Protein AF-0000000073257141 (afdb_homodimer)

Structure (mmCIF, N/CA/C/O backbone):
data_AF-0000000073257141-model_v1
#
loop_
_entity.id
_entity.type
_entity.pdbx_description
1 polymer 'Chromosome 3, complete genome'
#
loop_
_atom_site.group_PDB
_atom_site.id
_atom_site.type_symbol
_atom_site.label_atom_id
_atom_site.label_alt_id
_atom_site.label_comp_id
_atom_site.label_asym_id
_atom_site.label_entity_id
_atom_site.label_seq_id
_atom_site.pdbx_PDB_ins_code
_atom_site.Cartn_x
_atom_site.Cartn_y
_atom_site.Cartn_z
_atom_site.occupancy
_atom_site.B_iso_or_equiv
_atom_site.auth_seq_id
_atom_site.auth_comp_id
_atom_site.auth_asym_id
_atom_site.auth_atom_id
_atom_site.pdbx_PDB_model_num
ATOM 1 N N . MET A 1 1 ? 16.5 21.375 86.25 1 28.84 1 MET A N 1
ATOM 2 C CA . MET A 1 1 ? 15.672 21.609 85.062 1 28.84 1 MET A CA 1
ATOM 3 C C . MET A 1 1 ? 16.453 21.297 83.812 1 28.84 1 MET A C 1
ATOM 5 O O . MET A 1 1 ? 17.328 22.062 83.375 1 28.84 1 MET A O 1
ATOM 9 N N . PHE A 1 2 ? 16.859 20.016 83.625 1 30.48 2 PHE A N 1
ATOM 10 C CA . PHE A 1 2 ? 17.781 19.172 82.875 1 30.48 2 PHE A CA 1
ATOM 11 C C . PHE A 1 2 ? 17.453 19.188 81.375 1 30.48 2 PHE A C 1
ATOM 13 O O . PHE A 1 2 ? 16.422 18.672 81 1 30.48 2 PHE A O 1
ATOM 20 N N . GLN A 1 3 ? 17.75 20.312 80.75 1 29.2 3 GLN A N 1
ATOM 21 C CA . GLN A 1 3 ? 17.5 20.719 79.375 1 29.2 3 GLN A CA 1
ATOM 22 C C . GLN A 1 3 ? 18.125 19.734 78.375 1 29.2 3 GLN A C 1
ATOM 24 O O . GLN A 1 3 ? 19.344 19.594 78.312 1 29.2 3 GLN A O 1
ATOM 29 N N . TYR A 1 4 ? 17.562 18.516 78.375 1 28.77 4 TYR A N 1
ATOM 30 C CA . TYR A 1 4 ? 18.016 17.328 77.625 1 28.77 4 TYR A CA 1
ATOM 31 C C . TYR A 1 4 ? 18.188 17.609 76.125 1 28.77 4 TYR A C 1
ATOM 33 O O . TYR A 1 4 ? 17.281 18.109 75.5 1 28.77 4 TYR A O 1
ATOM 41 N N . ILE A 1 5 ? 19.375 18.047 75.75 1 30 5 ILE A N 1
ATOM 42 C CA . ILE A 1 5 ? 19.953 18.391 74.438 1 30 5 ILE A CA 1
ATOM 43 C C . ILE A 1 5 ? 19.75 17.25 73.438 1 30 5 ILE A C 1
ATOM 45 O O . ILE A 1 5 ? 20.312 16.172 73.625 1 30 5 ILE A O 1
ATOM 49 N N . ILE A 1 6 ? 18.5 16.812 73.188 1 29.55 6 ILE A N 1
ATOM 50 C CA . ILE A 1 6 ? 18.203 15.648 72.375 1 29.55 6 ILE A CA 1
ATOM 51 C C . ILE A 1 6 ? 18.828 15.812 70.938 1 29.55 6 ILE A C 1
ATOM 53 O O . ILE A 1 6 ? 18.516 16.766 70.25 1 29.55 6 ILE A O 1
ATOM 57 N N . GLY A 1 7 ? 20.109 15.625 70.875 1 27.22 7 GLY A N 1
ATOM 58 C CA . GLY A 1 7 ? 20.938 15.617 69.688 1 27.22 7 GLY A CA 1
ATOM 59 C C . GLY A 1 7 ? 20.328 14.797 68.562 1 27.22 7 GLY A C 1
ATOM 60 O O . GLY A 1 7 ? 20.188 13.586 68.688 1 27.22 7 GLY A O 1
ATOM 61 N N . PHE A 1 8 ? 19.234 15.25 67.938 1 26.91 8 PHE A N 1
ATOM 62 C CA . PHE A 1 8 ? 18.516 14.586 66.875 1 26.91 8 PHE A CA 1
ATOM 63 C C . PHE A 1 8 ? 19.453 14.281 65.688 1 26.91 8 PHE A C 1
ATOM 65 O O . PHE A 1 8 ? 19.984 15.195 65.062 1 26.91 8 PHE A O 1
ATOM 72 N N . VAL A 1 9 ? 20.328 13.312 65.875 1 26.23 9 VAL A N 1
ATOM 73 C CA . VAL A 1 9 ? 21.219 12.789 64.812 1 26.23 9 VAL A CA 1
ATOM 74 C C . VAL A 1 9 ? 20.438 12.445 63.562 1 26.23 9 VAL A C 1
ATOM 76 O O . VAL A 1 9 ? 19.531 11.609 63.594 1 26.23 9 VAL A O 1
ATOM 79 N N . ALA A 1 10 ? 20.125 13.43 62.719 1 24.64 10 ALA A N 1
ATOM 80 C CA . ALA A 1 10 ? 19.516 13.281 61.406 1 24.64 10 ALA A CA 1
ATOM 81 C C . ALA A 1 10 ? 20.266 12.258 60.562 1 24.64 10 ALA A C 1
ATOM 83 O O . ALA A 1 10 ? 21.453 12.445 60.25 1 24.64 10 ALA A O 1
ATOM 84 N N . PHE A 1 11 ? 20.094 10.945 60.844 1 24.55 11 PHE A N 1
ATOM 85 C CA . PHE A 1 11 ? 20.641 9.852 60.062 1 24.55 11 PHE A CA 1
ATOM 86 C C . PHE A 1 11 ? 20.328 10.062 58.562 1 24.55 11 PHE A C 1
ATOM 88 O O . PHE A 1 11 ? 19.156 10.188 58.188 1 24.55 11 PHE A O 1
ATOM 95 N N . LEU A 1 12 ? 21.156 10.82 57.875 1 24.42 12 LEU A N 1
ATOM 96 C CA . LEU A 1 12 ? 21.234 10.969 56.438 1 24.42 12 LEU A CA 1
ATOM 97 C C . LEU A 1 12 ? 21.219 9.609 55.75 1 24.42 12 LEU A C 1
ATOM 99 O O . LEU A 1 12 ? 22.219 8.891 55.781 1 24.42 12 LEU A O 1
ATOM 103 N N . VAL A 1 13 ? 20.219 8.758 55.969 1 24.67 13 VAL A N 1
ATOM 104 C CA . VAL A 1 13 ? 20.203 7.484 55.281 1 24.67 13 VAL A CA 1
ATOM 105 C C . VAL A 1 13 ? 20.297 7.73 53.75 1 24.67 13 VAL A C 1
ATOM 107 O O . VAL A 1 13 ? 19.422 8.391 53.188 1 24.67 13 VAL A O 1
ATOM 110 N N . VAL A 1 14 ? 21.469 7.754 53.156 1 26.08 14 VAL A N 1
ATOM 111 C CA . VAL A 1 14 ? 21.859 7.699 51.75 1 26.08 14 VAL A CA 1
ATOM 112 C C . VAL A 1 14 ? 21.188 6.512 51.062 1 26.08 14 VAL A C 1
ATOM 114 O O . VAL A 1 14 ? 21.531 5.355 51.344 1 26.08 14 VAL A O 1
ATOM 117 N N . PHE A 1 15 ? 19.859 6.406 51.031 1 26.25 15 PHE A N 1
ATOM 118 C CA . PHE A 1 15 ? 19.219 5.332 50.281 1 26.25 15 PHE A CA 1
ATOM 119 C C . PHE A 1 15 ? 19.703 5.32 48.844 1 26.25 15 PHE A C 1
ATOM 121 O O . PHE A 1 15 ? 19.438 6.254 48.094 1 26.25 15 PHE A O 1
ATOM 128 N N . SER A 1 16 ? 20.953 4.906 48.531 1 28.72 16 SER A N 1
ATOM 129 C CA . SER A 1 16 ? 21.453 4.566 47.219 1 28.72 16 SER A CA 1
ATOM 130 C C . SER A 1 16 ? 20.5 3.623 46.5 1 28.72 16 SER A C 1
ATOM 132 O O . SER A 1 16 ? 20.25 2.504 46.938 1 28.72 16 SER A O 1
ATOM 134 N N . ASN A 1 17 ? 19.359 4.105 46 1 26.11 17 ASN A N 1
ATOM 135 C CA . ASN A 1 17 ? 18.297 3.363 45.312 1 26.11 17 ASN A CA 1
ATOM 136 C C . ASN A 1 17 ? 18.859 2.52 44.156 1 26.11 17 ASN A C 1
ATOM 138 O O . ASN A 1 17 ? 19.281 3.059 43.125 1 26.11 17 ASN A O 1
ATOM 142 N N . PRO A 1 18 ? 19.594 1.39 44.312 1 30.11 18 PRO A N 1
ATOM 143 C CA . PRO A 1 18 ? 20 0.414 43.281 1 30.11 18 PRO A CA 1
ATOM 144 C C . PRO A 1 18 ? 18.828 -0.121 42.469 1 30.11 18 PRO A C 1
ATOM 146 O O . PRO A 1 18 ? 19.016 -0.984 41.625 1 30.11 18 PRO A O 1
ATOM 149 N N . ILE A 1 19 ? 17.609 0.017 42.906 1 29.69 19 ILE A N 1
ATOM 150 C CA . ILE A 1 19 ? 16.516 -0.764 42.344 1 29.69 19 ILE A CA 1
ATOM 151 C C . ILE A 1 19 ? 16.25 -0.334 40.906 1 29.69 19 ILE A C 1
ATOM 153 O O . ILE A 1 19 ? 15.375 -0.874 40.25 1 29.69 19 ILE A O 1
ATOM 157 N N . GLY A 1 20 ? 16.828 0.74 40.438 1 29.3 20 GLY A N 1
ATOM 158 C CA . GLY A 1 20 ? 16.469 1.171 39.094 1 29.3 20 GLY A CA 1
ATOM 159 C C . GLY A 1 20 ? 16.75 0.123 38.031 1 29.3 20 GLY A C 1
ATOM 160 O O . GLY A 1 20 ? 16.156 0.151 36.969 1 29.3 20 GLY A O 1
ATOM 161 N N . ASP A 1 21 ? 17.781 -0.643 38.156 1 32.38 21 ASP A N 1
ATOM 162 C CA . ASP A 1 21 ? 18.219 -1.585 37.156 1 32.38 21 ASP A CA 1
ATOM 163 C C . ASP A 1 21 ? 17.234 -2.734 36.969 1 32.38 21 ASP A C 1
ATOM 165 O O . ASP A 1 21 ? 17.344 -3.539 36.062 1 32.38 21 ASP A O 1
ATOM 169 N N . PHE A 1 22 ? 16.625 -3.123 38 1 31.31 22 PHE A N 1
ATOM 170 C CA . PHE A 1 22 ? 15.789 -4.32 37.938 1 31.31 22 PHE A CA 1
ATOM 171 C C . PHE A 1 22 ? 14.656 -4.121 36.938 1 31.31 22 PHE A C 1
ATOM 173 O O . PHE A 1 22 ? 14.312 -5.039 36.188 1 31.31 22 PHE A O 1
ATOM 180 N N . PHE A 1 23 ? 13.844 -3.102 37.156 1 32.66 23 PHE A N 1
ATOM 181 C CA . PHE A 1 23 ? 12.562 -3.012 36.469 1 32.66 23 PHE A CA 1
ATOM 182 C C . PHE A 1 23 ? 12.766 -2.654 35 1 32.66 23 PHE A C 1
ATOM 184 O O . PHE A 1 23 ? 11.828 -2.75 34.188 1 32.66 23 PHE A O 1
ATOM 191 N N . TYR A 1 24 ? 13.68 -1.923 34.688 1 28.72 24 TYR A N 1
ATOM 192 C CA . TYR A 1 24 ? 13.836 -1.637 33.281 1 28.72 24 TYR A CA 1
ATOM 193 C C . TYR A 1 24 ? 14.781 -2.633 32.625 1 28.72 24 TYR A C 1
ATOM 195 O O . TYR A 1 24 ? 15.977 -2.365 32.469 1 28.72 24 TYR A O 1
ATOM 203 N N . PRO A 1 25 ? 14.492 -3.936 32.812 1 30.55 25 PRO A N 1
ATOM 204 C CA . PRO A 1 25 ? 15.445 -4.703 32 1 30.55 25 PRO A CA 1
ATOM 205 C C . PRO A 1 25 ? 15.641 -4.125 30.609 1 30.55 25 PRO A C 1
ATOM 207 O O . PRO A 1 25 ? 14.773 -3.422 30.109 1 30.55 25 PRO A O 1
ATOM 210 N N . ASN A 1 26 ? 16.844 -3.775 30.328 1 31.92 26 ASN A N 1
ATOM 211 C CA . ASN A 1 26 ? 17.312 -3.508 28.969 1 31.92 26 ASN A CA 1
ATOM 212 C C . ASN A 1 26 ? 16.672 -4.449 27.969 1 31.92 26 ASN A C 1
ATOM 214 O O . ASN A 1 26 ? 17.188 -5.539 27.703 1 31.92 26 ASN A O 1
ATOM 218 N N . ARG A 1 27 ? 15.438 -4.668 28.047 1 28.89 27 ARG A N 1
ATOM 219 C CA . ARG A 1 27 ? 14.938 -5.383 26.875 1 28.89 27 ARG A CA 1
ATOM 220 C C . ARG A 1 27 ? 15.422 -4.73 25.578 1 28.89 27 ARG A C 1
ATOM 222 O O . ARG A 1 27 ? 14.734 -3.885 25.016 1 28.89 27 ARG A O 1
ATOM 229 N N . ALA A 1 28 ? 16.5 -4.082 25.672 1 32.78 28 ALA A N 1
ATOM 230 C CA . ALA A 1 28 ? 17.094 -3.902 24.344 1 32.78 28 ALA A CA 1
ATOM 231 C C . ALA A 1 28 ? 16.781 -5.094 23.453 1 32.78 28 ALA A C 1
ATOM 233 O O . ALA A 1 28 ? 17.062 -6.238 23.797 1 32.78 28 ALA A O 1
ATOM 234 N N . ALA A 1 29 ? 15.758 -4.988 22.719 1 35.22 29 ALA A N 1
ATOM 235 C CA . ALA A 1 29 ? 15.492 -5.957 21.656 1 35.22 29 ALA A CA 1
ATOM 236 C C . ALA A 1 29 ? 16.766 -6.688 21.25 1 35.22 29 ALA A C 1
ATOM 238 O O . ALA A 1 29 ? 17.719 -6.07 20.766 1 35.22 29 ALA A O 1
ATOM 239 N N . GLN A 1 30 ? 17.281 -7.535 22.031 1 32.78 30 GLN A N 1
ATOM 240 C CA . GLN A 1 30 ? 18.297 -8.43 21.484 1 32.78 30 GLN A CA 1
ATOM 241 C C . GLN A 1 30 ? 18.188 -8.516 19.969 1 32.78 30 GLN A C 1
ATOM 243 O O . GLN A 1 30 ? 17.172 -8.992 19.438 1 32.78 30 GLN A O 1
ATOM 248 N N . VAL A 1 31 ? 18.547 -7.441 19.312 1 37.41 31 VAL A N 1
ATOM 249 C CA . VAL A 1 31 ? 18.859 -7.746 17.906 1 37.41 31 VAL A CA 1
ATOM 250 C C . VAL A 1 31 ? 19.297 -9.203 17.781 1 37.41 31 VAL A C 1
ATOM 252 O O . VAL A 1 31 ? 20.375 -9.578 18.234 1 37.41 31 VAL A O 1
ATOM 255 N N . LYS A 1 32 ? 18.562 -10.172 18.188 1 41.25 32 LYS A N 1
ATOM 256 C CA . LYS A 1 32 ? 18.984 -11.516 17.812 1 41.25 32 LYS A CA 1
ATOM 257 C C . LYS A 1 32 ? 19.953 -11.477 16.625 1 41.25 32 LYS A C 1
ATOM 259 O O . LYS A 1 32 ? 19.766 -10.688 15.703 1 41.25 32 LYS A O 1
ATOM 264 N N . ASP A 1 33 ? 21.125 -11.703 16.797 1 46.88 33 ASP A N 1
ATOM 265 C CA . ASP A 1 33 ? 22.156 -11.875 15.773 1 46.88 33 ASP A CA 1
ATOM 266 C C . ASP A 1 33 ? 21.531 -12.297 14.438 1 46.88 33 ASP A C 1
ATOM 268 O O . ASP A 1 33 ? 20.875 -13.328 14.359 1 46.88 33 ASP A O 1
ATOM 272 N N . ALA A 1 34 ? 21.188 -11.289 13.727 1 59.75 34 ALA A N 1
ATOM 273 C CA . ALA A 1 34 ? 20.703 -11.672 12.398 1 59.75 34 ALA A CA 1
ATOM 274 C C . ALA A 1 34 ? 21.406 -12.93 11.898 1 59.75 34 ALA A C 1
ATOM 276 O O . ALA A 1 34 ? 22.641 -12.969 11.836 1 59.75 34 ALA A O 1
ATOM 277 N N . SER A 1 35 ? 20.719 -14.047 11.93 1 73.19 35 SER A N 1
ATOM 278 C CA . SER A 1 35 ? 21.266 -15.242 11.312 1 73.19 35 SER A CA 1
ATOM 279 C C . SER A 1 35 ? 21.906 -14.93 9.961 1 73.19 35 SER A C 1
ATOM 281 O O . SER A 1 35 ? 21.453 -14.031 9.25 1 73.19 35 SER A O 1
ATOM 283 N N . PRO A 1 36 ? 23.047 -15.508 9.75 1 78.81 36 PRO A N 1
ATOM 284 C CA . PRO A 1 36 ? 23.688 -15.297 8.445 1 78.81 36 PRO A CA 1
ATOM 285 C C . PRO A 1 36 ? 22.781 -15.656 7.273 1 78.81 36 PRO A C 1
ATOM 287 O O . PRO A 1 36 ? 21.859 -16.469 7.426 1 78.81 36 PRO A O 1
ATOM 290 N N . ARG A 1 37 ? 23.016 -14.953 6.289 1 82.88 37 ARG A N 1
ATOM 291 C CA . ARG A 1 37 ? 22.312 -15.242 5.047 1 82.88 37 ARG A CA 1
ATOM 292 C C . ARG A 1 37 ? 22.531 -16.688 4.621 1 82.88 37 ARG A C 1
ATOM 294 O O . ARG A 1 37 ? 23.672 -17.172 4.598 1 82.88 37 ARG A O 1
ATOM 301 N N . PRO A 1 38 ? 21.516 -17.328 4.344 1 82.62 38 PRO A N 1
ATOM 302 C CA . PRO A 1 38 ? 21.688 -18.688 3.846 1 82.62 38 PRO A CA 1
ATOM 303 C C . PRO A 1 38 ? 22.266 -18.734 2.43 1 82.62 38 PRO A C 1
ATOM 305 O O . PRO A 1 38 ? 22.297 -17.703 1.745 1 82.62 38 PRO A O 1
ATOM 308 N N . LYS A 1 39 ? 22.719 -19.953 2.111 1 83.19 39 LYS A N 1
ATOM 309 C CA . LYS A 1 39 ? 23.141 -20.125 0.726 1 83.19 39 LYS A CA 1
ATOM 310 C C . LYS A 1 39 ? 21.953 -20.047 -0.228 1 83.19 39 LYS A C 1
ATOM 312 O O . LYS A 1 39 ? 21.016 -20.844 -0.112 1 83.19 39 LYS A O 1
ATOM 317 N N . LEU A 1 40 ? 22.016 -19.141 -1.051 1 83.38 40 LEU A N 1
ATOM 318 C CA . LEU A 1 40 ? 20.906 -18.906 -1.97 1 83.38 40 LEU A CA 1
ATOM 319 C C . LEU A 1 40 ? 21.031 -19.812 -3.201 1 83.38 40 LEU A C 1
ATOM 321 O O . LEU A 1 40 ? 22.125 -19.969 -3.742 1 83.38 40 LEU A O 1
ATOM 325 N N . ASN A 1 41 ? 19.922 -20.469 -3.463 1 83.38 41 ASN A N 1
ATOM 326 C CA . ASN A 1 41 ? 19.844 -21.109 -4.773 1 83.38 41 ASN A CA 1
ATOM 327 C C . ASN A 1 41 ? 19.516 -20.094 -5.867 1 83.38 41 ASN A C 1
ATOM 329 O O . ASN A 1 41 ? 18.344 -19.828 -6.133 1 83.38 41 ASN A O 1
ATOM 333 N N . GLU A 1 42 ? 20.422 -19.672 -6.551 1 82 42 GLU A N 1
ATOM 334 C CA . GLU A 1 42 ? 20.281 -18.547 -7.477 1 82 42 GLU A CA 1
ATOM 335 C C . GLU A 1 42 ? 19.453 -18.922 -8.695 1 82 42 GLU A C 1
ATOM 337 O O . GLU A 1 42 ? 18.922 -18.062 -9.383 1 82 42 GLU A O 1
ATOM 342 N N . SER A 1 43 ? 19.375 -20.203 -8.938 1 83.31 43 SER A N 1
ATOM 343 C CA . SER A 1 43 ? 18.609 -20.641 -10.102 1 83.31 43 SER A CA 1
ATOM 344 C C . SER A 1 43 ? 17.109 -20.406 -9.898 1 83.31 43 SER A C 1
ATOM 346 O O . SER A 1 43 ? 16.344 -20.359 -10.867 1 83.31 43 SER A O 1
ATOM 348 N N . LEU A 1 44 ? 16.719 -20.188 -8.719 1 87.94 44 LEU A N 1
ATOM 349 C CA . LEU A 1 44 ? 15.305 -20 -8.414 1 87.94 44 LEU A CA 1
ATOM 350 C C . LEU A 1 44 ? 14.984 -18.531 -8.195 1 87.94 44 LEU A C 1
ATOM 352 O O . LEU A 1 44 ? 13.82 -18.172 -7.969 1 87.94 44 LEU A O 1
ATOM 356 N N . LEU A 1 45 ? 16.062 -17.766 -8.273 1 90.75 45 LEU A N 1
ATOM 357 C CA . LEU A 1 45 ? 15.898 -16.344 -8.023 1 90.75 45 LEU A CA 1
ATOM 358 C C . LEU A 1 45 ? 16.016 -15.547 -9.32 1 90.75 45 LEU A C 1
ATOM 360 O O . LEU A 1 45 ? 16.703 -15.977 -10.25 1 90.75 45 LEU A O 1
ATOM 364 N N . ALA A 1 46 ? 15.344 -14.461 -9.375 1 92.69 46 ALA A N 1
ATOM 365 C CA . ALA A 1 46 ? 15.398 -13.562 -10.523 1 92.69 46 ALA A CA 1
ATOM 366 C C . ALA A 1 46 ? 16.562 -12.578 -10.391 1 92.69 46 ALA A C 1
ATOM 368 O O . ALA A 1 46 ? 16.359 -11.414 -10.016 1 92.69 46 ALA A O 1
ATOM 369 N N . ILE A 1 47 ? 17.719 -12.992 -10.711 1 90.38 47 ILE A N 1
ATOM 370 C CA . ILE A 1 47 ? 18.922 -12.18 -10.594 1 90.38 47 ILE A CA 1
ATOM 371 C C . ILE A 1 47 ? 19.484 -11.898 -11.977 1 90.38 47 ILE A C 1
ATOM 373 O O . ILE A 1 47 ? 19.609 -12.805 -12.805 1 90.38 47 ILE A O 1
ATOM 377 N N . ASP A 1 48 ? 19.797 -10.703 -12.148 1 90.25 48 ASP A N 1
ATOM 378 C CA . ASP A 1 48 ? 20.391 -10.328 -13.43 1 90.25 48 ASP A CA 1
ATOM 379 C C . ASP A 1 48 ? 21.812 -10.867 -13.562 1 90.25 48 ASP A C 1
ATOM 381 O O . ASP A 1 48 ? 22.578 -10.875 -12.586 1 90.25 48 ASP A O 1
ATOM 385 N N . ALA A 1 49 ? 22.047 -11.203 -14.805 1 85.81 49 ALA A N 1
ATOM 386 C CA . ALA A 1 49 ? 23.453 -11.523 -15.086 1 85.81 49 ALA A CA 1
ATOM 387 C C . ALA A 1 49 ? 24.328 -10.289 -14.953 1 85.81 49 ALA A C 1
ATOM 389 O O . ALA A 1 49 ? 23.875 -9.164 -15.141 1 85.81 49 ALA A O 1
ATOM 390 N N . PRO A 1 50 ? 25.531 -10.477 -14.555 1 84.94 50 PRO A N 1
ATOM 391 C CA . PRO A 1 50 ? 26.438 -9.344 -14.352 1 84.94 50 PRO A CA 1
ATOM 392 C C . PRO A 1 50 ? 26.484 -8.406 -15.555 1 84.94 50 PRO A C 1
ATOM 394 O O . PRO A 1 50 ? 26.609 -7.191 -15.398 1 84.94 50 PRO A O 1
ATOM 397 N N . ASN A 1 51 ? 26.328 -8.891 -16.719 1 88.5 51 ASN A N 1
ATOM 398 C CA . ASN A 1 51 ? 26.422 -8.07 -17.922 1 88.5 51 ASN A CA 1
ATOM 399 C C . ASN A 1 51 ? 25.062 -7.766 -18.516 1 88.5 51 ASN A C 1
ATOM 401 O O . ASN A 1 51 ? 24.953 -7.332 -19.656 1 88.5 51 ASN A O 1
ATOM 405 N N . ALA A 1 52 ? 24.109 -7.996 -17.656 1 88.88 52 ALA A N 1
ATOM 406 C CA . ALA A 1 52 ? 22.766 -7.789 -18.203 1 88.88 52 ALA A CA 1
ATOM 407 C C . ALA A 1 52 ? 22.484 -6.305 -18.391 1 88.88 52 ALA A C 1
ATOM 409 O O . ALA A 1 52 ? 22.875 -5.473 -17.562 1 88.88 52 ALA A O 1
ATOM 410 N N . THR A 1 53 ? 21.859 -5.945 -19.516 1 90.69 53 THR A N 1
ATOM 411 C CA . THR A 1 53 ? 21.422 -4.574 -19.75 1 90.69 53 THR A CA 1
ATOM 412 C C . THR A 1 53 ? 20.125 -4.277 -18.984 1 90.69 53 THR A C 1
ATOM 414 O O . THR A 1 53 ? 19.359 -5.191 -18.672 1 90.69 53 THR A O 1
ATOM 417 N N . THR A 1 54 ? 19.953 -3.07 -18.688 1 90.31 54 THR A N 1
ATOM 418 C CA . THR A 1 54 ? 18.703 -2.658 -18.047 1 90.31 54 THR A CA 1
ATOM 419 C C . THR A 1 54 ? 17.562 -2.566 -19.062 1 90.31 54 THR A C 1
ATOM 421 O O . THR A 1 54 ? 17.672 -1.849 -20.047 1 90.31 54 THR A O 1
ATOM 424 N N . PRO A 1 55 ? 16.562 -3.293 -18.766 1 94.69 55 PRO A N 1
ATOM 425 C CA . PRO A 1 55 ? 15.445 -3.211 -19.703 1 94.69 55 PRO A CA 1
ATOM 426 C C . PRO A 1 55 ? 14.742 -1.857 -19.672 1 94.69 55 PRO A C 1
ATOM 428 O O . PRO A 1 55 ? 14.75 -1.181 -18.641 1 94.69 55 PRO A O 1
ATOM 431 N N . GLU A 1 56 ? 14.211 -1.478 -20.812 1 94.44 56 GLU A N 1
ATOM 432 C CA . GLU A 1 56 ? 13.336 -0.308 -20.875 1 94.44 56 GLU A CA 1
ATOM 433 C C . GLU A 1 56 ? 11.914 -0.662 -20.469 1 94.44 56 GLU A C 1
ATOM 435 O O . GLU A 1 56 ? 11.203 -1.364 -21.203 1 94.44 56 GLU A O 1
ATOM 440 N N . CYS A 1 57 ? 11.523 -0.148 -19.359 1 96.19 57 CYS A N 1
ATOM 441 C CA . CYS A 1 57 ? 10.211 -0.497 -18.828 1 96.19 57 CYS A CA 1
ATOM 442 C C . CYS A 1 57 ? 9.227 0.653 -19.016 1 96.19 57 CYS A C 1
ATOM 444 O O . CYS A 1 57 ? 9.586 1.817 -18.828 1 96.19 57 CYS A O 1
ATOM 446 N N . ALA A 1 58 ? 8 0.308 -19.438 1 94.56 58 ALA A N 1
ATOM 447 C CA . ALA A 1 58 ? 6.934 1.298 -19.359 1 94.56 58 ALA A CA 1
ATOM 448 C C . ALA A 1 58 ? 6.727 1.777 -17.922 1 94.56 58 ALA A C 1
ATOM 450 O O . ALA A 1 58 ? 6.996 1.042 -16.969 1 94.56 58 ALA A O 1
ATOM 451 N N . PRO A 1 59 ? 6.219 3.045 -17.781 1 93.88 59 PRO A N 1
ATOM 452 C CA . PRO A 1 59 ? 5.938 3.512 -16.422 1 93.88 59 PRO A CA 1
ATOM 453 C C . PRO A 1 59 ? 4.926 2.635 -15.688 1 93.88 59 PRO A C 1
ATOM 455 O O . PRO A 1 59 ? 3.971 2.148 -16.297 1 93.88 59 PRO A O 1
ATOM 458 N N . ASP A 1 60 ? 5.238 2.447 -14.438 1 94.38 60 ASP A N 1
ATOM 459 C CA . ASP A 1 60 ? 4.273 1.713 -13.625 1 94.38 60 ASP A CA 1
ATOM 460 C C . ASP A 1 60 ? 2.965 2.488 -13.492 1 94.38 60 ASP A C 1
ATOM 462 O O . ASP A 1 60 ? 2.975 3.713 -13.344 1 94.38 60 ASP A O 1
ATOM 466 N N . GLY A 1 61 ? 1.836 1.739 -13.562 1 94.06 61 GLY A N 1
ATOM 467 C CA . GLY A 1 61 ? 0.561 2.438 -13.523 1 94.06 61 GLY A CA 1
ATOM 468 C C . GLY A 1 61 ? -0.461 1.764 -12.625 1 94.06 61 GLY A C 1
ATOM 469 O O . GLY A 1 61 ? -1.668 1.943 -12.805 1 94.06 61 GLY A O 1
ATOM 470 N N . TYR A 1 62 ? -0.043 1.006 -11.641 1 97.38 62 TYR A N 1
ATOM 471 C CA . TYR A 1 62 ? -1.008 0.321 -10.781 1 97.38 62 TYR A CA 1
ATOM 472 C C . TYR A 1 62 ? -1.542 1.257 -9.703 1 97.38 62 TYR A C 1
ATOM 474 O O . TYR A 1 62 ? -0.857 2.195 -9.297 1 97.38 62 TYR A O 1
ATOM 482 N N . LEU A 1 63 ? -2.785 1.003 -9.32 1 97.94 63 LEU A N 1
ATOM 483 C CA . LEU A 1 63 ? -3.4 1.665 -8.172 1 97.94 63 LEU A CA 1
ATOM 484 C C . LEU A 1 63 ? -3.539 0.702 -6.996 1 97.94 63 LEU A C 1
ATOM 486 O O . LEU A 1 63 ? -4.078 -0.396 -7.152 1 97.94 63 LEU A O 1
ATOM 490 N N . ALA A 1 64 ? -3.053 1.163 -5.867 1 98.56 64 ALA A N 1
ATOM 491 C CA . ALA A 1 64 ? -3.033 0.279 -4.703 1 98.56 64 ALA A CA 1
ATOM 492 C C . ALA A 1 64 ? -4.176 0.606 -3.748 1 98.56 64 ALA A C 1
ATOM 494 O O . ALA A 1 64 ? -4.492 1.778 -3.523 1 98.56 64 ALA A O 1
ATOM 495 N N . ARG A 1 65 ? -4.766 -0.416 -3.217 1 98.19 65 ARG A N 1
ATOM 496 C CA . ARG A 1 65 ? -5.766 -0.297 -2.16 1 98.19 65 ARG A CA 1
ATOM 497 C C . ARG A 1 65 ? -5.484 -1.282 -1.029 1 98.19 65 ARG A C 1
ATOM 499 O O . ARG A 1 65 ? -5.281 -2.473 -1.272 1 98.19 65 ARG A O 1
ATOM 506 N N . ILE A 1 66 ? -5.527 -0.789 0.172 1 98.19 66 ILE A N 1
ATOM 507 C CA . ILE A 1 66 ? -5.227 -1.633 1.323 1 98.19 66 ILE A CA 1
ATOM 508 C C . ILE A 1 66 ? -6.449 -2.473 1.683 1 98.19 66 ILE A C 1
ATOM 510 O O . ILE A 1 66 ? -7.52 -1.93 1.977 1 98.19 66 ILE A O 1
ATOM 514 N N . VAL A 1 67 ? -6.301 -3.758 1.658 1 97.75 67 VAL A N 1
ATOM 515 C CA . VAL A 1 67 ? -7.375 -4.684 2.004 1 97.75 67 VAL A CA 1
ATOM 516 C C . VAL A 1 67 ? -7.332 -4.988 3.5 1 97.75 67 VAL A C 1
ATOM 518 O O . VAL A 1 67 ? -8.367 -4.992 4.168 1 97.75 67 VAL A O 1
ATOM 521 N N . SER A 1 68 ? -6.129 -5.238 3.936 1 96.31 68 SER A N 1
ATOM 522 C CA . SER A 1 68 ? -5.855 -5.598 5.324 1 96.31 68 SER A CA 1
ATOM 523 C C . SER A 1 68 ? -4.516 -5.027 5.785 1 96.31 68 SER A C 1
ATOM 525 O O . SER A 1 68 ? -3.592 -4.875 4.988 1 96.31 68 SER A O 1
ATOM 527 N N . ARG A 1 69 ? -4.414 -4.754 7.074 1 95.19 69 ARG A N 1
ATOM 528 C CA . ARG A 1 69 ? -3.172 -4.215 7.613 1 95.19 69 ARG A CA 1
ATOM 529 C C . ARG A 1 69 ? -2.355 -5.305 8.305 1 95.19 69 ARG A C 1
ATOM 531 O O . ARG A 1 69 ? -1.124 -5.266 8.297 1 95.19 69 ARG A O 1
ATOM 538 N N . GLU A 1 70 ? -3.092 -6.219 8.891 1 92.5 70 GLU A N 1
ATOM 539 C CA . GLU A 1 70 ? -2.451 -7.352 9.547 1 92.5 70 GLU A CA 1
ATOM 540 C C . GLU A 1 70 ? -3.184 -8.656 9.242 1 92.5 70 GLU A C 1
ATOM 542 O O . GLU A 1 70 ? -4.145 -9.016 9.93 1 92.5 70 GLU A O 1
ATOM 547 N N . PRO A 1 71 ? -2.564 -9.438 8.367 1 96.56 71 PRO A N 1
ATOM 548 C CA . PRO A 1 71 ? -1.413 -9.164 7.504 1 96.56 71 PRO A CA 1
ATOM 549 C C . PRO A 1 71 ? -1.682 -8.039 6.504 1 96.56 71 PRO A C 1
ATOM 551 O O . PRO A 1 71 ? -2.838 -7.766 6.172 1 96.56 71 PRO A O 1
ATOM 554 N N . LEU A 1 72 ? -0.566 -7.449 6.086 1 98.06 72 LEU A N 1
ATOM 555 C CA . LEU A 1 72 ? -0.708 -6.496 4.992 1 98.06 72 LEU A CA 1
ATOM 556 C C . LEU A 1 72 ? -1.15 -7.195 3.711 1 98.06 72 LEU A C 1
ATOM 558 O O . LEU A 1 72 ? -0.474 -8.109 3.234 1 98.06 72 LEU A O 1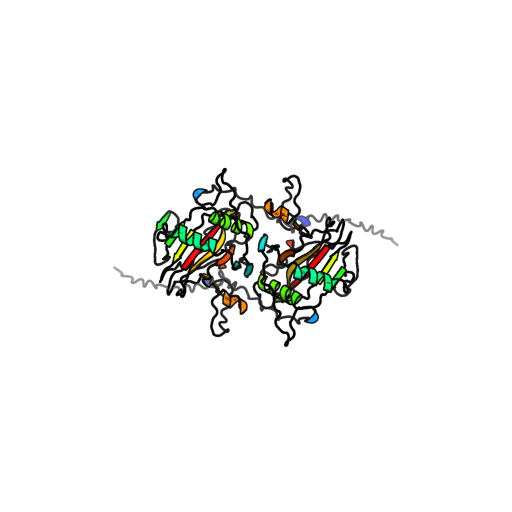
ATOM 562 N N . ILE A 1 73 ? -2.279 -6.902 3.24 1 98.62 73 ILE A N 1
ATOM 563 C CA . ILE A 1 73 ? -2.818 -7.324 1.953 1 98.62 73 ILE A CA 1
ATOM 564 C C . ILE A 1 73 ? -3.205 -6.102 1.128 1 98.62 73 ILE A C 1
ATOM 566 O O . ILE A 1 73 ? -3.943 -5.23 1.602 1 98.62 73 ILE A O 1
ATOM 570 N N . VAL A 1 74 ? -2.668 -6.047 -0.073 1 98.88 74 VAL A N 1
ATOM 571 C CA . VAL A 1 74 ? -2.896 -4.895 -0.937 1 98.88 74 VAL A CA 1
ATOM 572 C C . VAL A 1 74 ? -3.445 -5.359 -2.283 1 98.88 74 VAL A C 1
ATOM 574 O O . VAL A 1 74 ? -2.881 -6.254 -2.916 1 98.88 74 VAL A O 1
ATOM 577 N N . TYR A 1 75 ? -4.566 -4.781 -2.678 1 98.88 75 TYR A N 1
ATOM 578 C CA . TYR A 1 75 ? -5.102 -5 -4.016 1 98.88 75 TYR A CA 1
ATOM 579 C C . TYR A 1 75 ? -4.512 -4.008 -5.008 1 98.88 75 TYR A C 1
ATOM 581 O O . TYR A 1 75 ? -4.453 -2.805 -4.734 1 98.88 75 TYR A O 1
ATOM 589 N N . LEU A 1 76 ? -4.066 -4.469 -6.137 1 98.88 76 LEU A N 1
ATOM 590 C CA . LEU A 1 76 ? -3.402 -3.652 -7.145 1 98.88 76 LEU A CA 1
ATOM 591 C C . LEU A 1 76 ? -4.184 -3.664 -8.453 1 98.88 76 LEU A C 1
ATOM 593 O O . LEU A 1 76 ? -4.16 -4.656 -9.188 1 98.88 76 LEU A O 1
ATOM 597 N N . GLU A 1 77 ? -4.781 -2.533 -8.766 1 98.44 77 GLU A N 1
ATOM 598 C CA . GLU A 1 77 ? -5.461 -2.389 -10.047 1 98.44 77 GLU A CA 1
ATOM 599 C C . GLU A 1 77 ? -4.48 -2.014 -11.156 1 98.44 77 GLU A C 1
ATOM 601 O O . GLU A 1 77 ? -3.732 -1.044 -11.031 1 98.44 77 GLU A O 1
ATOM 606 N N . GLY A 1 78 ? -4.496 -2.842 -12.164 1 98 78 GLY A N 1
ATOM 607 C CA . GLY A 1 78 ? -3.67 -2.508 -13.32 1 98 78 GLY A CA 1
ATOM 608 C C . GLY A 1 78 ? -2.195 -2.785 -13.094 1 98 78 GLY A C 1
ATOM 609 O O . GLY A 1 78 ? -1.339 -2.055 -13.594 1 98 78 GLY A O 1
ATOM 610 N N . PHE A 1 79 ? -1.909 -3.768 -12.383 1 98.81 79 PHE A N 1
ATOM 611 C CA . PHE A 1 79 ? -0.522 -4.133 -12.117 1 98.81 79 PHE A CA 1
ATOM 612 C C . PHE A 1 79 ? 0.175 -4.582 -13.391 1 98.81 79 PHE A C 1
ATOM 614 O O . PHE A 1 79 ? 1.355 -4.293 -13.602 1 98.81 79 PHE A O 1
ATOM 621 N N . LEU A 1 80 ? -0.485 -5.355 -14.195 1 98.88 80 LEU A N 1
ATOM 622 C CA . LEU A 1 80 ? -0.009 -5.742 -15.523 1 98.88 80 LEU A CA 1
ATOM 623 C C . LEU A 1 80 ? -0.741 -4.965 -16.609 1 98.88 80 LEU A C 1
ATOM 625 O O . LEU A 1 80 ? -1.973 -4.902 -16.609 1 98.88 80 LEU A O 1
ATOM 629 N N . ASN A 1 81 ? 0.034 -4.418 -17.5 1 98.19 81 ASN A N 1
ATOM 630 C CA . ASN A 1 81 ? -0.637 -3.797 -18.641 1 98.19 81 ASN A CA 1
ATOM 631 C C . ASN A 1 81 ? -0.969 -4.82 -19.719 1 98.19 81 ASN A C 1
ATOM 633 O O . ASN A 1 81 ? -0.604 -5.992 -19.609 1 98.19 81 ASN A O 1
ATOM 637 N N . GLN A 1 82 ? -1.632 -4.395 -20.75 1 97.94 82 GLN A N 1
ATOM 638 C CA . GLN A 1 82 ? -2.123 -5.301 -21.781 1 97.94 82 GLN A CA 1
ATOM 639 C C . GLN A 1 82 ? -0.967 -5.965 -22.516 1 97.94 82 GLN A C 1
ATOM 641 O O . GLN A 1 82 ? -1.006 -7.168 -22.781 1 97.94 82 GLN A O 1
ATOM 646 N N . GLU A 1 83 ? 0.05 -5.219 -22.812 1 98.19 83 GLU A N 1
ATOM 647 C CA . GLU A 1 83 ? 1.191 -5.758 -23.547 1 98.19 83 GLU A CA 1
ATOM 648 C C . GLU A 1 83 ? 1.923 -6.816 -22.734 1 98.19 83 GLU A C 1
ATOM 650 O O . GLU A 1 83 ? 2.336 -7.848 -23.281 1 98.19 83 GLU A O 1
ATOM 655 N N . GLU A 1 84 ? 2.086 -6.543 -21.5 1 98.69 84 GLU A N 1
ATOM 656 C CA . GLU A 1 84 ? 2.725 -7.512 -20.609 1 98.69 84 GLU A CA 1
ATOM 657 C C . GLU A 1 84 ? 1.917 -8.805 -20.531 1 98.69 84 GLU A C 1
ATOM 659 O O . GLU A 1 84 ? 2.48 -9.898 -20.578 1 98.69 84 GLU A O 1
ATOM 664 N N . ARG A 1 85 ? 0.614 -8.703 -20.422 1 98.75 85 ARG A N 1
ATOM 665 C CA . ARG A 1 85 ? -0.245 -9.883 -20.328 1 98.75 85 ARG A CA 1
ATOM 666 C C . ARG A 1 85 ? -0.154 -10.734 -21.594 1 98.75 85 ARG A C 1
ATOM 668 O O . ARG A 1 85 ? -0.008 -11.953 -21.516 1 98.75 85 ARG A O 1
ATOM 675 N N . GLU A 1 86 ? -0.239 -10.102 -22.703 1 98.62 86 GLU A N 1
ATOM 676 C CA . GLU A 1 86 ? -0.135 -10.82 -23.969 1 98.62 86 GLU A CA 1
ATOM 677 C C . GLU A 1 86 ? 1.211 -11.531 -24.094 1 98.62 86 GLU A C 1
ATOM 679 O O . GLU A 1 86 ? 1.273 -12.688 -24.516 1 98.62 86 GLU A O 1
ATOM 684 N N . HIS A 1 87 ? 2.223 -10.859 -23.703 1 98.81 87 HIS A N 1
ATOM 685 C CA . HIS A 1 87 ? 3.561 -11.438 -23.766 1 98.81 87 HIS A CA 1
ATOM 686 C C . HIS A 1 87 ? 3.67 -12.656 -22.844 1 98.81 87 HIS A C 1
ATOM 688 O O . HIS A 1 87 ? 4.188 -13.703 -23.266 1 98.81 87 HIS A O 1
ATOM 694 N N . LEU A 1 88 ? 3.17 -12.516 -21.625 1 98.88 88 LEU A N 1
ATOM 695 C CA . LEU A 1 88 ? 3.227 -13.617 -20.656 1 98.88 88 LEU A CA 1
ATOM 696 C C . LEU A 1 88 ? 2.486 -14.836 -21.188 1 98.88 88 LEU A C 1
ATOM 698 O O . LEU A 1 88 ? 2.965 -15.969 -21.047 1 98.88 88 LEU A O 1
ATOM 702 N N . LEU A 1 89 ? 1.33 -14.625 -21.781 1 98.75 89 LEU A N 1
ATOM 703 C CA . LEU A 1 89 ? 0.562 -15.742 -22.328 1 98.75 89 LEU A CA 1
ATOM 704 C C . LEU A 1 89 ? 1.324 -16.422 -23.469 1 98.75 89 LEU A C 1
ATOM 706 O O . LEU A 1 89 ? 1.391 -17.641 -23.516 1 98.75 89 LEU A O 1
ATOM 710 N N . ASP A 1 90 ? 1.947 -15.633 -24.266 1 98.62 90 ASP A N 1
ATOM 711 C CA . ASP A 1 90 ? 2.652 -16.141 -25.438 1 98.62 90 ASP A CA 1
ATOM 712 C C . ASP A 1 90 ? 3.848 -17 -25.031 1 98.62 90 ASP A C 1
ATOM 714 O O . ASP A 1 90 ? 4.031 -18.109 -25.547 1 98.62 90 ASP A O 1
ATOM 718 N N . ILE A 1 91 ? 4.633 -16.547 -24.109 1 98.56 91 ILE A N 1
ATOM 719 C CA . ILE A 1 91 ? 5.879 -17.219 -23.781 1 98.56 91 ILE A CA 1
ATOM 720 C C . ILE A 1 91 ? 5.594 -18.438 -22.891 1 98.56 91 ILE A C 1
ATOM 722 O O . ILE A 1 91 ? 6.434 -19.328 -22.75 1 98.56 91 ILE A O 1
ATOM 726 N N . SER A 1 92 ? 4.461 -18.422 -22.266 1 98.5 92 SER A N 1
ATOM 727 C CA . SER A 1 92 ? 4.117 -19.516 -21.344 1 98.5 92 SER A CA 1
ATOM 728 C C . SER A 1 92 ? 3.553 -20.719 -22.109 1 98.5 92 SER A C 1
ATOM 730 O O . SER A 1 92 ? 3.783 -21.859 -21.719 1 98.5 92 SER A O 1
ATOM 732 N N . GLU A 1 93 ? 2.84 -20.531 -23.172 1 97.62 93 GLU A N 1
ATOM 733 C CA . GLU A 1 93 ? 2.014 -21.531 -23.844 1 97.62 93 GLU A CA 1
ATOM 734 C C . GLU A 1 93 ? 2.828 -22.766 -24.203 1 97.62 93 GLU A C 1
ATOM 736 O O . GLU A 1 93 ? 2.422 -23.891 -23.906 1 97.62 93 GLU A O 1
ATOM 741 N N . PRO A 1 94 ? 3.971 -22.594 -24.734 1 98 94 PRO A N 1
ATOM 742 C CA . PRO A 1 94 ? 4.684 -23.797 -25.203 1 98 94 PRO A CA 1
ATOM 743 C C . PRO A 1 94 ? 5.371 -24.547 -24.062 1 98 94 PRO A C 1
ATOM 745 O O . PRO A 1 94 ? 5.867 -25.656 -24.266 1 98 94 PRO A O 1
ATOM 748 N N . ILE A 1 95 ? 5.418 -23.969 -22.859 1 98 95 ILE A N 1
ATOM 749 C CA . ILE A 1 95 ? 6.266 -24.594 -21.844 1 98 95 ILE A CA 1
ATOM 750 C C . ILE A 1 95 ? 5.43 -24.969 -20.625 1 98 95 ILE A C 1
ATOM 752 O O . ILE A 1 95 ? 5.973 -25.328 -19.578 1 98 95 ILE A O 1
ATOM 756 N N . PHE A 1 96 ? 4.133 -24.906 -20.703 1 97.38 96 PHE A N 1
ATOM 757 C CA . PHE A 1 96 ? 3.273 -25.359 -19.609 1 97.38 96 PHE A CA 1
ATOM 758 C C . PHE A 1 96 ? 3.457 -26.844 -19.375 1 97.38 96 PHE A C 1
ATOM 760 O O . PHE A 1 96 ? 3.488 -27.641 -20.312 1 97.38 96 PHE A O 1
ATOM 767 N N . VAL A 1 97 ? 3.59 -27.219 -18.109 1 96.06 97 VAL A N 1
ATOM 768 C CA . VAL A 1 97 ? 3.623 -28.609 -17.688 1 96.06 97 VAL A CA 1
ATOM 769 C C . VAL A 1 97 ? 2.686 -28.812 -16.5 1 96.06 97 VAL A C 1
ATOM 771 O O . VAL A 1 97 ? 2.4 -27.859 -15.758 1 96.06 97 VAL A O 1
ATOM 774 N N . PRO A 1 98 ? 2.189 -29.969 -16.344 1 94.06 98 PRO A N 1
ATOM 775 C CA . PRO A 1 98 ? 1.314 -30.188 -15.188 1 94.06 98 PRO A CA 1
ATOM 776 C C . PRO A 1 98 ? 1.982 -29.812 -13.867 1 94.06 98 PRO A C 1
ATOM 778 O O . PRO A 1 98 ? 3.164 -30.094 -13.664 1 94.06 98 PRO A O 1
ATOM 781 N N . SER A 1 99 ? 1.21 -29.172 -13 1 91.31 99 SER A N 1
ATOM 782 C CA . SER A 1 99 ? 1.742 -28.75 -11.711 1 91.31 99 SER A CA 1
ATOM 783 C C . SER A 1 99 ? 1.984 -29.938 -10.789 1 91.31 99 SER A C 1
ATOM 785 O O . SER A 1 99 ? 1.257 -30.922 -10.844 1 91.31 99 SER A O 1
ATOM 787 N N . THR A 1 100 ? 2.982 -29.734 -9.906 1 84.81 100 THR A N 1
ATOM 788 C CA . THR A 1 100 ? 3.314 -30.734 -8.906 1 84.81 100 THR A CA 1
ATOM 789 C C . THR A 1 100 ? 3.219 -30.156 -7.5 1 84.81 100 THR A C 1
ATOM 791 O O . THR A 1 100 ? 3.051 -28.953 -7.336 1 84.81 100 THR A O 1
ATOM 794 N N . ILE A 1 101 ? 3.164 -30.969 -6.512 1 82 101 ILE A N 1
ATOM 795 C CA . ILE A 1 101 ? 3.188 -30.562 -5.109 1 82 101 ILE A CA 1
ATOM 796 C C . ILE A 1 101 ? 4.391 -31.188 -4.41 1 82 101 ILE A C 1
ATOM 798 O O . ILE A 1 101 ? 4.836 -32.281 -4.777 1 82 101 ILE A O 1
ATOM 802 N N . THR A 1 102 ? 5.055 -30.328 -3.6 1 68.69 102 THR A N 1
ATOM 803 C CA . THR A 1 102 ? 6.164 -30.875 -2.816 1 68.69 102 THR A CA 1
ATOM 804 C C . THR A 1 102 ? 5.684 -31.312 -1.438 1 68.69 102 THR A C 1
ATOM 806 O O . THR A 1 102 ? 5.078 -30.531 -0.703 1 68.69 102 THR A O 1
ATOM 809 N N . SER A 1 103 ? 5.602 -32.594 -1.207 1 54.94 103 SER A N 1
ATOM 810 C CA . SER A 1 103 ? 5.219 -33.156 0.079 1 54.94 103 SER A CA 1
ATOM 811 C C . SER A 1 103 ? 6.438 -33.438 0.948 1 54.94 103 SER A C 1
ATOM 813 O O . SER A 1 103 ? 7.434 -34 0.471 1 54.94 103 SER A O 1
ATOM 815 N N . ASN A 1 104 ? 6.281 -33.219 2.34 1 50.16 104 ASN A N 1
ATOM 816 C CA . ASN A 1 104 ? 7.188 -33.562 3.428 1 50.16 104 ASN A CA 1
ATOM 817 C C . ASN A 1 104 ? 8.633 -33.656 2.951 1 50.16 104 ASN A C 1
ATOM 819 O O . ASN A 1 104 ? 9.281 -34.688 3.107 1 50.16 104 ASN A O 1
ATOM 823 N N . GLY A 1 105 ? 9.227 -32.688 2.275 1 48.19 105 GLY A N 1
ATOM 824 C CA . GLY A 1 105 ? 10.664 -32.594 2.096 1 48.19 105 GLY A CA 1
ATOM 825 C C . GLY A 1 105 ? 11.125 -33 0.71 1 48.19 105 GLY A C 1
ATOM 826 O O . GLY A 1 105 ? 12.109 -32.469 0.191 1 48.19 105 GLY A O 1
ATOM 827 N N . GLU A 1 106 ? 11.031 -34.344 0.237 1 54.03 106 GLU A N 1
ATOM 828 C CA . GLU A 1 106 ? 11.977 -34.812 -0.767 1 54.03 106 GLU A CA 1
ATOM 829 C C . GLU A 1 106 ? 11.281 -35.062 -2.107 1 54.03 106 GLU A C 1
ATOM 831 O O . GLU A 1 106 ? 11.875 -34.812 -3.164 1 54.03 106 GLU A O 1
ATOM 836 N N . ALA A 1 107 ? 9.945 -35.5 -2.154 1 62.84 107 ALA A N 1
ATOM 837 C CA . ALA A 1 107 ? 9.516 -36 -3.459 1 62.84 107 ALA A CA 1
ATOM 838 C C . ALA A 1 107 ? 8.43 -35.125 -4.059 1 62.84 107 ALA A C 1
ATOM 840 O O . ALA A 1 107 ? 7.445 -34.812 -3.391 1 62.84 107 ALA A O 1
ATOM 841 N N . THR A 1 108 ? 8.711 -34.469 -5.195 1 74.31 108 THR A N 1
ATOM 842 C CA . THR A 1 108 ? 7.734 -33.75 -6 1 74.31 108 THR A CA 1
ATOM 843 C C . THR A 1 108 ? 6.895 -34.688 -6.828 1 74.31 108 THR A C 1
ATOM 845 O O . THR A 1 108 ? 7.434 -35.594 -7.48 1 74.31 108 THR A O 1
ATOM 848 N N . HIS A 1 109 ? 5.523 -34.719 -6.52 1 80.44 109 HIS A N 1
ATOM 849 C CA . HIS A 1 109 ? 4.648 -35.562 -7.305 1 80.44 109 HIS A CA 1
ATOM 850 C C . HIS A 1 109 ? 3.371 -34.844 -7.707 1 80.44 109 HIS A C 1
ATOM 852 O O . HIS A 1 109 ? 3.023 -33.812 -7.117 1 80.44 109 HIS A O 1
ATOM 858 N N . ARG A 1 110 ? 2.822 -35.438 -8.695 1 83.69 110 ARG A N 1
ATOM 859 C CA . ARG A 1 110 ? 1.55 -34.875 -9.164 1 83.69 110 ARG A CA 1
ATOM 860 C C . ARG A 1 110 ? 0.385 -35.469 -8.367 1 83.69 110 ARG A C 1
ATOM 862 O O . ARG A 1 110 ? 0.306 -36.688 -8.172 1 83.69 110 ARG A O 1
ATOM 869 N N . ASP A 1 111 ? -0.467 -34.656 -7.828 1 85.62 111 ASP A N 1
ATOM 870 C CA . ASP A 1 111 ? -1.716 -35 -7.164 1 85.62 111 ASP A CA 1
ATOM 871 C C . ASP A 1 111 ? -2.848 -34.062 -7.578 1 85.62 111 ASP A C 1
ATOM 873 O O . ASP A 1 111 ? -3.021 -33 -6.988 1 85.62 111 ASP A O 1
ATOM 877 N N . ALA A 1 112 ? -3.633 -34.531 -8.445 1 87.5 112 ALA A N 1
ATOM 878 C CA . ALA A 1 112 ? -4.652 -33.688 -9.062 1 87.5 112 ALA A CA 1
ATOM 879 C C . ALA A 1 112 ? -5.781 -33.375 -8.086 1 87.5 112 ALA A C 1
ATOM 881 O O . ALA A 1 112 ? -6.582 -32.469 -8.312 1 87.5 112 ALA A O 1
ATOM 882 N N . SER A 1 113 ? -5.855 -34.125 -7.043 1 88.94 113 SER A N 1
ATOM 883 C CA . SER A 1 113 ? -6.887 -33.844 -6.051 1 88.94 113 SER A CA 1
ATOM 884 C C . SER A 1 113 ? -6.52 -32.625 -5.207 1 88.94 113 SER A C 1
ATOM 886 O O . SER A 1 113 ? -7.395 -31.969 -4.648 1 88.94 113 SER A O 1
ATOM 888 N N . VAL A 1 114 ? -5.309 -32.344 -5.16 1 89.75 114 VAL A N 1
ATOM 889 C CA . VAL A 1 114 ? -4.824 -31.203 -4.391 1 89.75 114 VAL A CA 1
ATOM 890 C C . VAL A 1 114 ? -4.652 -30 -5.309 1 89.75 114 VAL A C 1
ATOM 892 O O . VAL A 1 114 ? -5.059 -28.875 -4.965 1 89.75 114 VAL A O 1
ATOM 895 N N . ARG A 1 115 ? -4.039 -30.344 -6.391 1 92.19 115 ARG A N 1
ATOM 896 C CA . ARG A 1 115 ? -3.746 -29.281 -7.352 1 92.19 115 ARG A CA 1
ATOM 897 C C . ARG A 1 115 ? -3.873 -29.781 -8.781 1 92.19 115 ARG A C 1
ATOM 899 O O . ARG A 1 115 ? -3.244 -30.781 -9.156 1 92.19 115 ARG A O 1
ATOM 906 N N . ASP A 1 116 ? -4.758 -29.156 -9.531 1 95.06 116 ASP A N 1
ATOM 907 C CA . ASP A 1 116 ? -4.941 -29.453 -10.945 1 95.06 116 ASP A CA 1
ATOM 908 C C . ASP A 1 116 ? -4.781 -28.188 -11.789 1 95.06 116 ASP A C 1
ATOM 910 O O . ASP A 1 116 ? -5.715 -27.391 -11.922 1 95.06 116 ASP A O 1
ATOM 914 N N . SER A 1 117 ? -3.611 -27.969 -12.312 1 96.38 117 SER A N 1
ATOM 915 C CA . SER A 1 117 ? -3.219 -26.812 -13.117 1 96.38 117 SER A CA 1
ATOM 916 C C . SER A 1 117 ? -1.953 -27.109 -13.914 1 96.38 117 SER A C 1
ATOM 918 O O . SER A 1 117 ? -1.374 -28.188 -13.797 1 96.38 117 SER A O 1
ATOM 920 N N . ASP A 1 118 ? -1.68 -26.312 -14.828 1 97.25 118 ASP A N 1
ATOM 921 C CA . ASP A 1 118 ? -0.404 -26.328 -15.531 1 97.25 118 ASP A CA 1
ATOM 922 C C . ASP A 1 118 ? 0.457 -25.125 -15.141 1 97.25 118 ASP A C 1
ATOM 924 O O . ASP A 1 118 ? -0.053 -24.016 -14.977 1 97.25 118 ASP A O 1
ATOM 928 N N . VAL A 1 119 ? 1.721 -25.391 -14.961 1 97.56 119 VAL A N 1
ATOM 929 C CA . VAL A 1 119 ? 2.631 -24.328 -14.531 1 97.56 119 VAL A CA 1
ATOM 930 C C . VAL A 1 119 ? 3.717 -24.125 -15.578 1 97.56 119 VAL A C 1
ATOM 932 O O . VAL A 1 119 ? 4.113 -25.062 -16.266 1 97.56 119 VAL A O 1
ATOM 935 N N . ALA A 1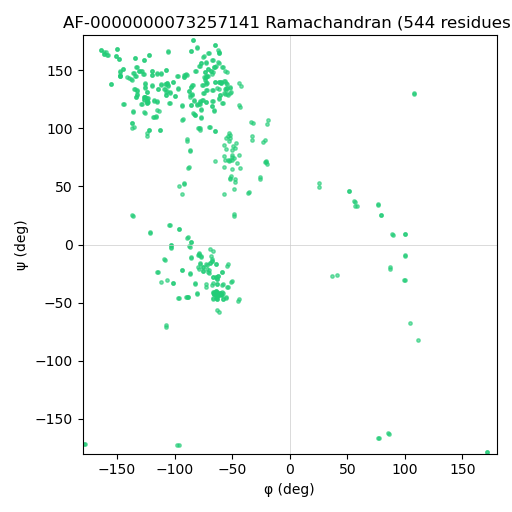 120 ? 4.188 -22.953 -15.797 1 98.06 120 ALA A N 1
ATOM 936 C CA . ALA A 1 120 ? 5.352 -22.578 -16.594 1 98.06 120 ALA A CA 1
ATOM 937 C C . ALA A 1 120 ? 6.301 -21.688 -15.805 1 98.06 120 ALA A C 1
ATOM 939 O O . ALA A 1 120 ? 5.898 -20.625 -15.32 1 98.06 120 ALA A O 1
ATOM 940 N N . VAL A 1 121 ? 7.539 -22.062 -15.594 1 97.31 121 VAL A N 1
ATOM 941 C CA . VAL A 1 121 ? 8.586 -21.172 -15.117 1 97.31 121 VAL A CA 1
ATOM 942 C C . VAL A 1 121 ? 9.07 -20.297 -16.266 1 97.31 121 VAL A C 1
ATOM 944 O O . VAL A 1 121 ? 9.805 -20.766 -17.141 1 97.31 121 VAL A O 1
ATOM 947 N N . ILE A 1 122 ? 8.773 -19.094 -16.25 1 97.31 122 ILE A N 1
ATOM 948 C CA . ILE A 1 122 ? 8.875 -18.312 -17.484 1 97.31 122 ILE A CA 1
ATOM 949 C C . ILE A 1 122 ? 10.281 -17.719 -17.594 1 97.31 122 ILE A C 1
ATOM 951 O O . ILE A 1 122 ? 10.898 -17.375 -16.578 1 97.31 122 ILE A O 1
ATOM 955 N N . PRO A 1 123 ? 10.758 -17.625 -18.859 1 97.31 123 PRO A N 1
ATOM 956 C CA . PRO A 1 123 ? 12.062 -17 -19.078 1 97.31 123 PRO A CA 1
ATOM 957 C C . PRO A 1 123 ? 12.078 -15.516 -18.688 1 97.31 123 PRO A C 1
ATOM 959 O O . PRO A 1 123 ? 11.047 -14.844 -18.781 1 97.31 123 PRO A O 1
ATOM 962 N N . ARG A 1 124 ? 13.242 -14.992 -18.328 1 97.06 124 ARG A N 1
ATOM 963 C CA . ARG A 1 124 ? 13.375 -13.617 -17.859 1 97.06 124 ARG A CA 1
ATOM 964 C C . ARG A 1 124 ? 13.594 -12.664 -19.031 1 97.06 124 ARG A C 1
ATOM 966 O O . ARG A 1 124 ? 14.641 -12.016 -19.141 1 97.06 124 ARG A O 1
ATOM 973 N N . THR A 1 125 ? 12.578 -12.539 -19.875 1 97.44 125 THR A N 1
ATOM 974 C CA . THR A 1 125 ? 12.602 -11.539 -20.938 1 97.44 125 THR A CA 1
ATOM 975 C C . THR A 1 125 ? 12.602 -10.133 -20.344 1 97.44 125 THR A C 1
ATOM 977 O O . THR A 1 125 ? 12.438 -9.961 -19.141 1 97.44 125 THR A O 1
ATOM 980 N N . ASP A 1 126 ? 12.789 -9.18 -21.188 1 97.25 126 ASP A N 1
ATOM 981 C CA . ASP A 1 126 ? 12.789 -7.797 -20.703 1 97.25 126 ASP A CA 1
ATOM 982 C C . ASP A 1 126 ? 11.469 -7.445 -20.031 1 97.25 126 ASP A C 1
ATOM 984 O O . ASP A 1 126 ? 11.453 -6.797 -18.984 1 97.25 126 ASP A O 1
ATOM 988 N N . SER A 1 127 ? 10.398 -7.832 -20.625 1 98 127 SER A N 1
ATOM 989 C CA . SER A 1 127 ? 9.086 -7.566 -20.031 1 98 127 SER A CA 1
ATOM 990 C C . SER A 1 127 ? 8.945 -8.219 -18.672 1 98 127 SER A C 1
ATOM 992 O O . SER A 1 127 ? 8.398 -7.609 -17.734 1 98 127 SER A O 1
ATOM 994 N N . VAL A 1 128 ? 9.422 -9.445 -18.531 1 98.5 128 VAL A N 1
ATOM 995 C CA . VAL A 1 128 ? 9.359 -10.156 -17.266 1 98.5 128 VAL A CA 1
ATOM 996 C C . VAL A 1 128 ? 10.242 -9.453 -16.234 1 98.5 128 VAL A C 1
ATOM 998 O O . VAL A 1 128 ? 9.852 -9.289 -15.078 1 98.5 128 VAL A O 1
ATOM 1001 N N . ARG A 1 129 ? 11.414 -9.008 -16.641 1 98.25 129 ARG A N 1
ATOM 1002 C CA . ARG A 1 129 ? 12.328 -8.289 -15.758 1 98.25 129 ARG A CA 1
ATOM 1003 C C . ARG A 1 129 ? 11.711 -6.977 -15.297 1 98.25 129 ARG A C 1
ATOM 1005 O O . ARG A 1 129 ? 11.961 -6.531 -14.172 1 98.25 129 ARG A O 1
ATOM 1012 N N . CYS A 1 130 ? 10.93 -6.344 -16.156 1 98.5 130 CYS A N 1
ATOM 1013 C CA . CYS A 1 130 ? 10.211 -5.137 -15.766 1 98.5 130 CYS A CA 1
ATOM 1014 C C . CYS A 1 130 ? 9.203 -5.438 -14.664 1 98.5 130 CYS A C 1
ATOM 1016 O O . CYS A 1 130 ? 9.047 -4.656 -13.719 1 98.5 130 CYS A O 1
ATOM 1018 N N . ILE A 1 131 ? 8.508 -6.551 -14.766 1 98.75 131 ILE A N 1
ATOM 1019 C CA . ILE A 1 131 ? 7.531 -6.953 -13.758 1 98.75 131 ILE A CA 1
ATOM 1020 C C . ILE A 1 131 ? 8.242 -7.262 -12.445 1 98.75 131 ILE A C 1
ATOM 1022 O O . ILE A 1 131 ? 7.77 -6.891 -11.375 1 98.75 131 ILE A O 1
ATOM 1026 N N . GLU A 1 132 ? 9.383 -7.938 -12.531 1 98.56 132 GLU A N 1
ATOM 1027 C CA . GLU A 1 132 ? 10.203 -8.203 -11.352 1 98.56 132 GLU A CA 1
ATOM 1028 C C . GLU A 1 132 ? 10.609 -6.902 -10.656 1 98.56 132 GLU A C 1
ATOM 1030 O O . GLU A 1 132 ? 10.484 -6.777 -9.438 1 98.56 132 GLU A O 1
ATOM 1035 N N . SER A 1 133 ? 11.055 -5.98 -11.477 1 97.5 133 SER A N 1
ATOM 1036 C CA . SER A 1 133 ? 11.492 -4.688 -10.953 1 97.5 133 SER A CA 1
ATOM 1037 C C . SER A 1 133 ? 10.328 -3.932 -10.32 1 97.5 133 SER A C 1
ATOM 1039 O O . SER A 1 133 ? 10.484 -3.318 -9.258 1 97.5 133 SER A O 1
ATOM 1041 N N . ARG A 1 134 ? 9.195 -3.939 -10.961 1 98.56 134 ARG A N 1
ATOM 1042 C CA . ARG A 1 134 ? 7.988 -3.301 -10.445 1 98.56 134 ARG A CA 1
ATOM 1043 C C . ARG A 1 134 ? 7.602 -3.883 -9.086 1 98.56 134 ARG A C 1
ATOM 1045 O O . ARG A 1 134 ? 7.223 -3.146 -8.172 1 98.56 134 ARG A O 1
ATOM 1052 N N . THR A 1 135 ? 7.734 -5.191 -8.961 1 98.69 135 THR A N 1
ATOM 1053 C CA . THR A 1 135 ? 7.402 -5.879 -7.715 1 98.69 135 THR A CA 1
ATOM 1054 C C . THR A 1 135 ? 8.352 -5.457 -6.598 1 98.69 135 THR A C 1
ATOM 1056 O O . THR A 1 135 ? 7.918 -5.219 -5.465 1 98.69 135 THR A O 1
ATOM 1059 N N . ARG A 1 136 ? 9.602 -5.363 -6.941 1 97.69 136 ARG A N 1
ATOM 1060 C CA . ARG A 1 136 ? 10.578 -4.891 -5.969 1 97.69 136 ARG A CA 1
ATOM 1061 C C . ARG A 1 136 ? 10.281 -3.457 -5.543 1 97.69 136 ARG A C 1
ATOM 1063 O O . ARG A 1 136 ? 10.359 -3.129 -4.355 1 97.69 136 ARG A O 1
ATOM 1070 N N . ALA A 1 137 ? 9.961 -2.672 -6.516 1 98.06 137 ALA A N 1
ATOM 1071 C CA . ALA A 1 137 ? 9.68 -1.265 -6.246 1 98.06 137 ALA A CA 1
ATOM 1072 C C . ALA A 1 137 ? 8.453 -1.112 -5.355 1 98.06 137 ALA A C 1
ATOM 1074 O O . ALA A 1 137 ? 8.438 -0.276 -4.449 1 98.06 137 ALA A O 1
ATOM 1075 N N . LEU A 1 138 ? 7.414 -1.87 -5.613 1 98.62 138 LEU A N 1
ATOM 1076 C CA . LEU A 1 138 ? 6.215 -1.862 -4.781 1 98.62 138 LEU A CA 1
ATOM 1077 C C . LEU A 1 138 ? 6.562 -2.125 -3.322 1 98.62 138 LEU A C 1
ATOM 1079 O O . LEU A 1 138 ? 6 -1.496 -2.422 1 98.62 138 LEU A O 1
ATOM 1083 N N . GLN A 1 139 ? 7.539 -2.992 -3.139 1 98.25 139 GLN A N 1
ATOM 1084 C CA . GLN A 1 139 ? 7.902 -3.408 -1.788 1 98.25 139 GLN A CA 1
ATOM 1085 C C . GLN A 1 139 ? 8.953 -2.479 -1.188 1 98.25 139 GLN A C 1
ATOM 1087 O O . GLN A 1 139 ? 9.508 -2.764 -0.125 1 98.25 139 GLN A O 1
ATOM 1092 N N . GLY A 1 140 ? 9.289 -1.391 -1.896 1 97.31 140 GLY A N 1
ATOM 1093 C CA . GLY A 1 140 ? 10.195 -0.379 -1.382 1 97.31 140 GLY A CA 1
ATOM 1094 C C . GLY A 1 140 ? 11.656 -0.777 -1.491 1 97.31 140 GLY A C 1
ATOM 1095 O O . GLY A 1 140 ? 12.477 -0.402 -0.646 1 97.31 140 GLY A O 1
ATOM 1096 N N . TRP A 1 141 ? 11.953 -1.641 -2.443 1 96.75 141 TRP A N 1
ATOM 1097 C CA . TRP A 1 141 ? 13.328 -2.092 -2.633 1 96.75 141 TRP A CA 1
ATOM 1098 C C . TRP A 1 141 ? 13.922 -2.592 -1.319 1 96.75 141 TRP A C 1
ATOM 1100 O O . TRP A 1 141 ? 15.031 -2.209 -0.949 1 96.75 141 TRP A O 1
ATOM 1110 N N . ARG A 1 142 ? 13.172 -3.348 -0.697 1 93.25 142 ARG A N 1
ATOM 1111 C CA . ARG A 1 142 ? 13.602 -3.924 0.573 1 93.25 142 ARG A CA 1
ATOM 1112 C C . ARG A 1 142 ? 14.969 -4.59 0.439 1 93.25 142 ARG 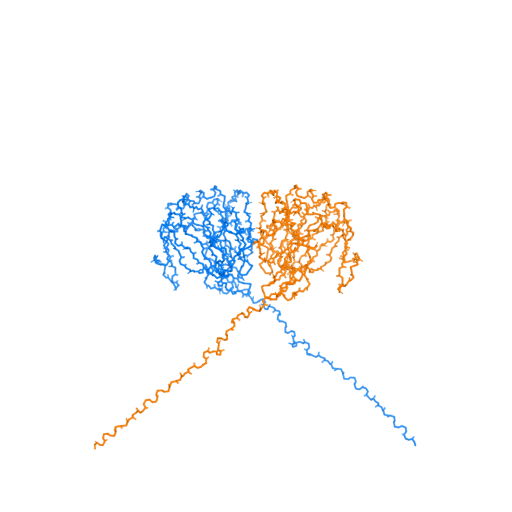A C 1
ATOM 1114 O O . ARG A 1 142 ? 15.195 -5.375 -0.483 1 93.25 142 ARG A O 1
ATOM 1121 N N . PRO A 1 143 ? 15.891 -4.246 1.382 1 91.81 143 PRO A N 1
ATOM 1122 C CA . PRO A 1 143 ? 17.188 -4.93 1.325 1 91.81 143 PRO A CA 1
ATOM 1123 C C . PRO A 1 143 ? 17.078 -6.422 1.618 1 91.81 143 PRO A C 1
ATOM 1125 O O . PRO A 1 143 ? 16.172 -6.852 2.332 1 91.81 143 PRO A O 1
ATOM 1128 N N . GLU A 1 144 ? 17.984 -7.23 1.087 1 92 144 GLU A N 1
ATOM 1129 C CA . GLU A 1 144 ? 18.047 -8.672 1.298 1 92 144 GLU A CA 1
ATOM 1130 C C . GLU A 1 144 ? 16.75 -9.352 0.904 1 92 144 GLU A C 1
ATOM 1132 O O . GLU A 1 144 ? 16.219 -10.18 1.652 1 92 144 GLU A O 1
ATOM 1137 N N . LEU A 1 145 ? 16.141 -8.891 -0.11 1 95.25 145 LEU A N 1
ATOM 1138 C CA . LEU A 1 145 ? 14.953 -9.477 -0.711 1 95.25 145 LEU A CA 1
ATOM 1139 C C . LEU A 1 145 ? 15.188 -9.781 -2.188 1 95.25 145 LEU A C 1
ATOM 1141 O O . LEU A 1 145 ? 15.672 -8.93 -2.932 1 95.25 145 LEU A O 1
ATOM 1145 N N . TRP A 1 146 ? 14.852 -10.977 -2.605 1 96.25 146 TRP A N 1
ATOM 1146 C CA . TRP A 1 146 ? 14.992 -11.398 -3.994 1 96.25 146 TRP A CA 1
ATOM 1147 C C . TRP A 1 146 ? 13.672 -11.93 -4.539 1 96.25 146 TRP A C 1
ATOM 1149 O O . TRP A 1 146 ? 12.977 -12.695 -3.871 1 96.25 146 TRP A O 1
ATOM 1159 N N . ILE A 1 147 ? 13.398 -11.492 -5.695 1 98.19 147 ILE A N 1
ATOM 1160 C CA . ILE A 1 147 ? 12.242 -12.047 -6.391 1 98.19 147 ILE A CA 1
ATOM 1161 C C . ILE A 1 147 ? 12.578 -13.445 -6.906 1 98.19 147 ILE A C 1
ATOM 1163 O O . ILE A 1 147 ? 13.656 -13.664 -7.469 1 98.19 147 ILE A O 1
ATOM 1167 N N . GLU A 1 148 ? 11.734 -14.383 -6.637 1 97.5 148 GLU A N 1
ATOM 1168 C CA . GLU A 1 148 ? 11.891 -15.711 -7.223 1 97.5 148 GLU A CA 1
ATOM 1169 C C . GLU A 1 148 ? 11.477 -15.719 -8.688 1 97.5 148 GLU A C 1
ATOM 1171 O O . GLU A 1 148 ? 10.773 -14.812 -9.148 1 97.5 148 GLU A O 1
ATOM 1176 N N . ARG A 1 149 ? 11.945 -16.766 -9.383 1 97.69 149 ARG A N 1
ATOM 1177 C CA . ARG A 1 149 ? 11.523 -16.906 -10.773 1 97.69 149 ARG A CA 1
ATOM 1178 C C . ARG A 1 149 ? 10.008 -16.922 -10.883 1 97.69 149 ARG A C 1
ATOM 1180 O O . ARG A 1 149 ? 9.328 -17.625 -10.125 1 97.69 149 ARG A O 1
ATOM 1187 N N . LEU A 1 150 ? 9.555 -16.141 -11.82 1 98.62 150 LEU A N 1
ATOM 1188 C CA . LEU A 1 150 ? 8.109 -16 -11.977 1 98.62 150 LEU A CA 1
ATOM 1189 C C . LEU A 1 150 ? 7.512 -17.25 -12.609 1 98.62 150 LEU A C 1
ATOM 1191 O O . LEU A 1 150 ? 8.156 -17.906 -13.438 1 98.62 150 LEU A O 1
ATOM 1195 N N . ARG A 1 151 ? 6.266 -17.547 -12.242 1 98.25 151 ARG A N 1
ATOM 1196 C CA . ARG A 1 151 ? 5.547 -18.703 -12.766 1 98.25 151 ARG A CA 1
ATOM 1197 C C . ARG A 1 151 ? 4.137 -18.312 -13.203 1 98.25 151 ARG A C 1
ATOM 1199 O O . ARG A 1 151 ? 3.41 -17.656 -12.453 1 98.25 151 ARG A O 1
ATOM 1206 N N . THR A 1 152 ? 3.807 -18.703 -14.398 1 98.75 152 THR A N 1
ATOM 1207 C CA . THR A 1 152 ? 2.402 -18.641 -14.789 1 98.75 152 THR A CA 1
ATOM 1208 C C . THR A 1 152 ? 1.694 -19.953 -14.484 1 98.75 152 THR A C 1
ATOM 1210 O O . THR A 1 152 ? 2.307 -21.016 -14.547 1 98.75 152 THR A O 1
ATOM 1213 N N . GLN A 1 153 ? 0.455 -19.797 -14.133 1 98.38 153 GLN A N 1
ATOM 1214 C CA . GLN A 1 153 ? -0.388 -20.938 -13.812 1 98.38 153 GLN A CA 1
ATOM 1215 C C . GLN A 1 153 ? -1.68 -20.922 -14.625 1 98.38 153 GLN A C 1
ATOM 1217 O O . GLN A 1 153 ? -2.449 -19.953 -14.547 1 98.38 153 GLN A O 1
ATOM 1222 N N . ARG A 1 154 ? -1.91 -21.984 -15.32 1 98.56 154 ARG A N 1
ATOM 1223 C CA . ARG A 1 154 ? -3.113 -22.094 -16.141 1 98.56 154 ARG A CA 1
ATOM 1224 C C . ARG A 1 154 ? -4.098 -23.094 -15.539 1 98.56 154 ARG A C 1
ATOM 1226 O O . ARG A 1 154 ? -3.711 -24.188 -15.164 1 98.56 154 ARG A O 1
ATOM 1233 N N . TYR A 1 155 ? -5.316 -22.688 -15.492 1 98.31 155 TYR A N 1
ATOM 1234 C CA . TYR A 1 155 ? -6.395 -23.516 -14.984 1 98.31 155 TYR A CA 1
ATOM 1235 C C . TYR A 1 155 ? -7.5 -23.672 -16.016 1 98.31 155 TYR A C 1
ATOM 1237 O O . TYR A 1 155 ? -8.023 -22.688 -16.531 1 98.31 155 TYR A O 1
ATOM 1245 N N . GLY A 1 156 ? -7.828 -24.906 -16.344 1 97.38 156 GLY A N 1
ATOM 1246 C CA . GLY A 1 156 ? -9.023 -25.219 -17.109 1 97.38 156 GLY A CA 1
ATOM 1247 C C . GLY A 1 156 ? -10.188 -25.656 -16.234 1 97.38 156 GLY A C 1
ATOM 1248 O O . GLY A 1 156 ? -10.141 -25.531 -15.016 1 97.38 156 GLY A O 1
ATOM 1249 N N . PRO A 1 157 ? -11.242 -26.094 -16.922 1 97.62 157 PRO A N 1
ATOM 1250 C CA . PRO A 1 157 ? -12.398 -26.531 -16.125 1 97.62 157 PRO A CA 1
ATOM 1251 C C . PRO A 1 157 ? -12.039 -27.578 -15.078 1 97.62 157 PRO A C 1
ATOM 1253 O O . PRO A 1 157 ? -11.359 -28.562 -15.391 1 97.62 157 PRO A O 1
ATOM 1256 N N . GLY A 1 158 ? -12.469 -27.281 -13.859 1 97.12 158 GLY A N 1
ATOM 1257 C CA . GLY A 1 158 ? -12.156 -28.156 -12.742 1 97.12 158 GLY A CA 1
ATOM 1258 C C . GLY A 1 158 ? -10.82 -27.844 -12.094 1 97.12 158 GLY A C 1
ATOM 1259 O O . GLY A 1 158 ? -10.547 -28.297 -10.984 1 97.12 158 GLY A O 1
ATOM 1260 N N . GLY A 1 159 ? -9.977 -27.156 -12.82 1 97.69 159 GLY A N 1
ATOM 1261 C CA . GLY A 1 159 ? -8.664 -26.797 -12.289 1 97.69 159 GLY A CA 1
ATOM 1262 C C . GLY A 1 159 ? -8.734 -26.016 -10.992 1 97.69 159 GLY A C 1
ATOM 1263 O O . GLY A 1 159 ? -9.602 -25.156 -10.828 1 97.69 159 GLY A O 1
ATOM 1264 N N . HIS A 1 160 ? -7.816 -26.297 -10.023 1 97.88 160 HIS A N 1
ATOM 1265 C CA . HIS A 1 160 ? -7.824 -25.688 -8.695 1 97.88 160 HIS A CA 1
ATOM 1266 C C . HIS A 1 160 ? -6.484 -25.891 -7.992 1 97.88 160 HIS A C 1
ATOM 1268 O O . HIS A 1 160 ? -5.633 -26.641 -8.469 1 97.88 160 HIS A O 1
ATOM 1274 N N . TYR A 1 161 ? -6.246 -25.25 -6.992 1 97.69 161 TYR A N 1
ATOM 1275 C CA . TYR A 1 161 ? -5.203 -25.484 -5.996 1 97.69 161 TYR A CA 1
ATOM 1276 C C . TYR A 1 161 ? -5.75 -25.328 -4.586 1 97.69 161 TYR A C 1
ATOM 1278 O O . TYR A 1 161 ? -6.113 -24.219 -4.172 1 97.69 161 TYR A O 1
ATOM 1286 N N . ASN A 1 162 ? -5.781 -26.359 -3.84 1 97.25 162 ASN A N 1
ATOM 1287 C CA . ASN A 1 162 ? -6.371 -26.359 -2.506 1 97.25 162 ASN A CA 1
ATOM 1288 C C . ASN A 1 162 ? -5.645 -25.391 -1.571 1 97.25 162 ASN A C 1
ATOM 1290 O O . ASN A 1 162 ? -4.555 -24.906 -1.894 1 97.25 162 ASN A O 1
ATOM 1294 N N . HIS A 1 163 ? -6.289 -25.156 -0.46 1 97.44 163 HIS A N 1
ATOM 1295 C CA . HIS A 1 163 ? -5.777 -24.203 0.511 1 97.44 163 HIS A CA 1
ATOM 1296 C C . HIS A 1 163 ? -4.348 -24.547 0.92 1 97.44 163 HIS A C 1
ATOM 1298 O O . HIS A 1 163 ? -4.039 -25.703 1.21 1 97.44 163 HIS A O 1
ATOM 1304 N N . HIS A 1 164 ? -3.494 -23.547 0.966 1 95.88 164 HIS A N 1
ATOM 1305 C CA . HIS A 1 164 ? -2.078 -23.703 1.282 1 95.88 164 HIS A CA 1
ATOM 1306 C C . HIS A 1 164 ? -1.456 -22.375 1.7 1 95.88 164 HIS A C 1
ATOM 1308 O O . HIS A 1 164 ? -2.08 -21.312 1.561 1 95.88 164 HIS A O 1
ATOM 1314 N N . PHE A 1 165 ? -0.35 -22.484 2.281 1 96.38 165 PHE A N 1
ATOM 1315 C CA . PHE A 1 165 ? 0.517 -21.328 2.516 1 96.38 165 PHE A CA 1
ATOM 1316 C C . PHE A 1 165 ? 1.601 -21.234 1.448 1 96.38 165 PHE A C 1
ATOM 1318 O O . PHE A 1 165 ? 2.066 -22.266 0.942 1 96.38 165 PHE A O 1
ATOM 1325 N N . ASP A 1 166 ? 1.979 -20.062 1.062 1 95.31 166 ASP A N 1
ATOM 1326 C CA . ASP A 1 166 ? 3.123 -19.891 0.171 1 95.31 166 ASP A CA 1
ATOM 1327 C C . ASP A 1 166 ? 4.438 -20 0.937 1 95.31 166 ASP A C 1
ATOM 1329 O O . ASP A 1 166 ? 5.516 -19.969 0.338 1 95.31 166 ASP A O 1
ATOM 1333 N N . TRP A 1 167 ? 4.309 -20.078 2.246 1 91.12 167 TRP A N 1
ATOM 1334 C CA . TRP A 1 167 ? 5.484 -20.125 3.111 1 91.12 167 TRP A CA 1
ATOM 1335 C C . TRP A 1 167 ? 5.504 -21.406 3.93 1 91.12 167 TRP A C 1
ATOM 1337 O O . TRP A 1 167 ? 4.465 -22.047 4.133 1 91.12 167 TRP A O 1
ATOM 1347 N N . SER A 1 168 ? 6.664 -21.953 4.285 1 81.75 168 SER A N 1
ATOM 1348 C CA . SER A 1 168 ? 6.77 -23.156 5.117 1 81.75 168 SER A CA 1
ATOM 1349 C C . SER A 1 168 ? 7.262 -22.812 6.52 1 81.75 168 SER A C 1
ATOM 1351 O O . SER A 1 168 ? 6.598 -23.125 7.508 1 81.75 168 SER A O 1
ATOM 1353 N N . HIS A 1 169 ? 8.531 -22.453 6.625 1 75.25 169 HIS A N 1
ATOM 1354 C CA . HIS A 1 169 ? 9.023 -22.125 7.961 1 75.25 169 HIS A CA 1
ATOM 1355 C C . HIS A 1 169 ? 9.953 -20.922 7.934 1 75.25 169 HIS A C 1
ATOM 1357 O O . HIS A 1 169 ? 10.5 -20.578 6.887 1 75.25 169 HIS A O 1
ATOM 1363 N N . ASN A 1 170 ? 9.812 -20.203 8.938 1 72.88 170 ASN A N 1
ATOM 1364 C CA . ASN A 1 170 ? 10.875 -19.25 9.242 1 72.88 170 ASN A CA 1
ATOM 1365 C C . ASN A 1 170 ? 12.18 -19.953 9.594 1 72.88 170 ASN A C 1
ATOM 1367 O O . ASN A 1 170 ? 12.32 -20.5 10.688 1 72.88 170 ASN A O 1
ATOM 1371 N N . SER A 1 171 ? 12.969 -20.016 8.555 1 75.81 171 SER A N 1
ATOM 1372 C CA . SER A 1 171 ? 14.242 -20.703 8.766 1 75.81 171 SER A CA 1
ATOM 1373 C C . SER A 1 171 ? 15.312 -19.719 9.242 1 75.81 171 SER A C 1
ATOM 1375 O O . SER A 1 171 ? 16.047 -19.156 8.438 1 75.81 171 SER A O 1
ATOM 1377 N N . ARG A 1 172 ? 15.383 -19.578 10.5 1 82.69 172 ARG A N 1
ATOM 1378 C CA . ARG A 1 172 ? 16.391 -18.719 11.125 1 82.69 172 ARG A CA 1
ATOM 1379 C C . ARG A 1 172 ? 16.266 -17.297 10.609 1 82.69 172 ARG A C 1
ATOM 1381 O O . ARG A 1 172 ? 17.266 -16.672 10.242 1 82.69 172 ARG A O 1
ATOM 1388 N N . GLY A 1 173 ? 15.102 -16.875 10.312 1 89.19 173 GLY A N 1
ATOM 1389 C CA . GLY A 1 173 ? 14.875 -15.477 9.953 1 89.19 173 GLY A CA 1
ATOM 1390 C C . GLY A 1 173 ? 14.781 -15.25 8.461 1 89.19 173 GLY A C 1
ATOM 1391 O O . GLY A 1 173 ? 14.773 -14.109 7.996 1 89.19 173 GLY A O 1
ATOM 1392 N N . TRP A 1 174 ? 14.727 -16.344 7.719 1 91.62 174 TRP A N 1
ATOM 1393 C CA . TRP A 1 174 ? 14.664 -16.234 6.266 1 91.62 174 TRP A CA 1
ATOM 1394 C C . TRP A 1 174 ? 13.492 -17.031 5.711 1 91.62 174 TRP A C 1
ATOM 1396 O O . TRP A 1 174 ? 13.102 -18.047 6.281 1 91.62 174 TRP A O 1
ATOM 1406 N N . GLY A 1 175 ? 12.906 -16.594 4.684 1 92.81 175 GLY A N 1
ATOM 1407 C CA . GLY A 1 175 ? 11.82 -17.297 4.023 1 92.81 175 GLY A CA 1
ATOM 1408 C C . GLY A 1 175 ? 11.156 -16.469 2.934 1 92.81 175 GLY A C 1
ATOM 1409 O O . GLY A 1 175 ? 11.641 -15.398 2.57 1 92.81 175 GLY A O 1
ATOM 1410 N N . ARG A 1 176 ? 10.148 -17.094 2.357 1 95.81 176 ARG A N 1
ATOM 1411 C CA . ARG A 1 176 ? 9.312 -16.344 1.426 1 95.81 176 ARG A CA 1
ATOM 1412 C C . ARG A 1 176 ? 8.477 -15.297 2.158 1 95.81 176 ARG A C 1
ATOM 1414 O O . ARG A 1 176 ? 7.398 -15.609 2.674 1 95.81 176 ARG A O 1
ATOM 1421 N N . VAL A 1 177 ? 8.891 -14.078 2.111 1 96.44 177 VAL A N 1
ATOM 1422 C CA . VAL A 1 177 ? 8.383 -13.062 3.025 1 96.44 177 VAL A CA 1
ATOM 1423 C C . VAL A 1 177 ? 7.117 -12.438 2.447 1 96.44 177 VAL A C 1
ATOM 1425 O O . VAL A 1 177 ? 6.297 -11.891 3.188 1 96.44 177 VAL A O 1
ATOM 1428 N N . SER A 1 178 ? 6.984 -12.492 1.129 1 98.19 178 SER A N 1
ATOM 1429 C CA . SER A 1 178 ? 5.789 -11.922 0.512 1 98.19 178 SER A CA 1
ATOM 1430 C C . SER A 1 178 ? 5.406 -12.68 -0.752 1 98.19 178 SER A C 1
ATOM 1432 O O . SER A 1 178 ? 6.219 -13.43 -1.308 1 98.19 178 SER A O 1
ATOM 1434 N N . SER A 1 179 ? 4.172 -12.523 -1.112 1 98.75 179 SER A N 1
ATOM 1435 C CA . SER A 1 179 ? 3.602 -13.125 -2.316 1 98.75 179 SER A CA 1
ATOM 1436 C C . SER A 1 179 ? 2.773 -12.109 -3.096 1 98.75 179 SER A C 1
ATOM 1438 O O . SER A 1 179 ? 2.176 -11.203 -2.51 1 98.75 179 SER A O 1
ATOM 1440 N N . LEU A 1 180 ? 2.799 -12.203 -4.312 1 98.88 180 LEU A N 1
ATOM 1441 C CA . LEU A 1 180 ? 1.947 -11.445 -5.219 1 98.88 180 LEU A CA 1
ATOM 1442 C C . LEU A 1 180 ? 1.344 -12.352 -6.285 1 98.88 180 LEU A C 1
ATOM 1444 O O . LEU A 1 180 ? 2.057 -13.141 -6.914 1 98.88 180 LEU A O 1
ATOM 1448 N N . MET A 1 181 ? 0.086 -12.32 -6.426 1 98.81 181 MET A N 1
ATOM 1449 C CA . MET A 1 181 ? -0.636 -13.039 -7.473 1 98.81 181 MET A CA 1
ATOM 1450 C C . MET A 1 181 ? -1.314 -12.062 -8.43 1 98.81 181 MET A C 1
ATOM 1452 O O . MET A 1 181 ? -2.105 -11.219 -8.008 1 98.81 181 MET A O 1
ATOM 1456 N N . ALA A 1 182 ? -1.001 -12.188 -9.633 1 98.94 182 ALA A N 1
ATOM 1457 C CA . ALA A 1 182 ? -1.641 -11.375 -10.656 1 98.94 182 ALA A CA 1
ATOM 1458 C C . ALA A 1 182 ? -2.449 -12.242 -11.617 1 98.94 182 ALA A C 1
ATOM 1460 O O . ALA A 1 182 ? -2.102 -13.398 -11.867 1 98.94 182 ALA A O 1
ATOM 1461 N N . TRP A 1 183 ? -3.506 -11.703 -12.102 1 98.88 183 TRP A N 1
ATOM 1462 C CA . TRP A 1 183 ? -4.266 -12.391 -13.141 1 98.88 183 TRP A CA 1
ATOM 1463 C C . TRP A 1 183 ? -3.826 -11.938 -14.531 1 98.88 183 TRP A C 1
ATOM 1465 O O . TRP A 1 183 ? -3.945 -10.758 -14.875 1 98.88 183 TRP A O 1
ATOM 1475 N N . VAL A 1 184 ? -3.375 -12.867 -15.266 1 98.88 184 VAL A N 1
ATOM 1476 C CA . VAL A 1 184 ? -2.811 -12.57 -16.578 1 98.88 184 VAL A CA 1
ATOM 1477 C C . VAL A 1 184 ? -3.914 -12.594 -17.641 1 98.88 184 VAL A C 1
ATOM 1479 O O . VAL A 1 184 ? -3.971 -11.719 -18.5 1 98.88 184 VAL A O 1
ATOM 1482 N N . GLY A 1 185 ? -4.719 -13.602 -17.547 1 98.12 185 GLY A N 1
ATOM 1483 C CA . GLY A 1 185 ? -5.785 -13.734 -18.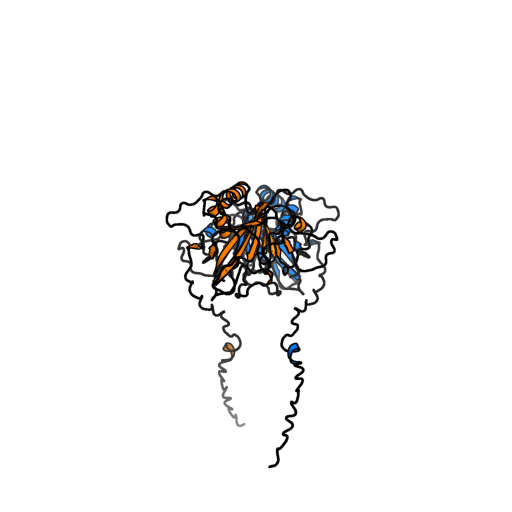516 1 98.12 185 GLY A CA 1
ATOM 1484 C C . GLY A 1 185 ? -6.934 -14.594 -18.031 1 98.12 185 GLY A C 1
ATOM 1485 O O . GLY A 1 185 ? -6.801 -15.32 -17.047 1 98.12 185 GLY A O 1
ATOM 1486 N N . GLY A 1 186 ? -8.055 -14.453 -18.719 1 96.44 186 GLY A N 1
ATOM 1487 C CA . GLY A 1 186 ? -9.266 -15.25 -18.562 1 96.44 186 GLY A CA 1
ATOM 1488 C C . GLY A 1 186 ? -10.125 -15.273 -19.812 1 96.44 186 GLY A C 1
ATOM 1489 O O . GLY A 1 186 ? -10.258 -14.258 -20.5 1 96.44 186 GLY A O 1
ATOM 1490 N N . SER A 1 187 ? -10.602 -16.484 -20.031 1 96.94 187 SER A N 1
ATOM 1491 C CA . SER A 1 187 ? -11.484 -16.578 -21.188 1 96.94 187 SER A CA 1
ATOM 1492 C C . SER A 1 187 ? -12.781 -15.82 -20.969 1 96.94 187 SER A C 1
ATOM 1494 O O . SER A 1 187 ? -13.18 -15.586 -19.828 1 96.94 187 SER A O 1
ATOM 1496 N N . ASP A 1 188 ? -13.461 -15.469 -21.984 1 95.81 188 ASP A N 1
ATOM 1497 C CA . ASP A 1 188 ? -14.695 -14.688 -21.922 1 95.81 188 ASP A CA 1
ATOM 1498 C C . ASP A 1 188 ? -15.789 -15.453 -21.172 1 95.81 188 ASP A C 1
ATOM 1500 O O . ASP A 1 188 ? -16.641 -14.844 -20.531 1 95.81 188 ASP A O 1
ATOM 1504 N N . ASP A 1 189 ? -15.734 -16.703 -21.25 1 96.81 189 ASP A N 1
ATOM 1505 C CA . ASP A 1 189 ? -16.781 -17.531 -20.656 1 96.81 189 ASP A CA 1
ATOM 1506 C C . ASP A 1 189 ? -16.375 -18.016 -19.281 1 96.81 189 ASP A C 1
ATOM 1508 O O . ASP A 1 189 ? -17 -18.938 -18.734 1 96.81 189 ASP A O 1
ATOM 1512 N N . LEU A 1 190 ? -15.336 -17.422 -18.734 1 97.75 190 LEU A N 1
ATOM 1513 C CA . LEU A 1 190 ? -14.805 -17.891 -17.453 1 97.75 190 LEU A CA 1
ATOM 1514 C C . LEU A 1 190 ? -15.859 -17.75 -16.359 1 97.75 190 LEU A C 1
ATOM 1516 O O . LEU A 1 190 ? -16.5 -16.703 -16.234 1 97.75 190 LEU A O 1
ATOM 1520 N N . LYS A 1 191 ? -16.141 -18.812 -15.68 1 97.56 191 LYS A N 1
ATOM 1521 C CA . LYS A 1 191 ? -16.922 -18.859 -14.445 1 97.56 191 LYS A CA 1
ATOM 1522 C C . LYS A 1 191 ? -16.156 -19.562 -13.328 1 97.56 191 LYS A C 1
ATOM 1524 O O . LYS A 1 191 ? -15.484 -20.578 -13.562 1 97.56 191 LYS A O 1
ATOM 1529 N N . GLY A 1 192 ? -16.25 -18.984 -12.148 1 97.31 192 GLY A N 1
ATOM 1530 C CA . GLY A 1 192 ? -15.469 -19.531 -11.055 1 97.31 192 GLY A CA 1
ATOM 1531 C C . GLY A 1 192 ? -14 -19.141 -11.125 1 97.31 192 GLY A C 1
ATOM 1532 O O . GLY A 1 192 ? -13.641 -18.172 -11.789 1 97.31 192 GLY A O 1
ATOM 1533 N N . GLY A 1 193 ? -13.18 -19.812 -10.328 1 98.12 193 GLY A N 1
ATOM 1534 C CA . GLY A 1 193 ? -11.734 -19.656 -10.414 1 98.12 193 GLY A CA 1
ATOM 1535 C C . GLY A 1 193 ? -11.195 -18.562 -9.531 1 98.12 193 GLY A C 1
ATOM 1536 O O . GLY A 1 193 ? -10.016 -18.203 -9.617 1 98.12 193 GLY A O 1
ATOM 1537 N N . GLY A 1 194 ? -12 -17.984 -8.672 1 98.31 194 GLY A N 1
ATOM 1538 C CA . GLY A 1 194 ? -11.539 -16.953 -7.762 1 98.31 194 GLY A CA 1
ATOM 1539 C C . GLY A 1 194 ? -10.469 -17.438 -6.805 1 98.31 194 GLY A C 1
ATOM 1540 O O . GLY A 1 194 ? -10.211 -18.641 -6.711 1 98.31 194 GLY A O 1
ATOM 1541 N N . THR A 1 195 ? -9.773 -16.547 -6.168 1 98.69 195 THR A N 1
ATOM 1542 C CA . THR A 1 195 ? -8.797 -16.859 -5.137 1 98.69 195 THR A CA 1
ATOM 1543 C C . THR A 1 195 ? -9.352 -16.547 -3.75 1 98.69 195 THR A C 1
ATOM 1545 O O . THR A 1 195 ? -9.695 -15.406 -3.457 1 98.69 195 THR A O 1
ATOM 1548 N N . GLU A 1 196 ? -9.391 -17.531 -2.924 1 98.5 196 GLU A N 1
ATOM 1549 C CA . GLU A 1 196 ? -10.07 -17.406 -1.637 1 98.5 196 GLU A CA 1
ATOM 1550 C C . GLU A 1 196 ? -9.07 -17.312 -0.49 1 98.5 196 GLU A C 1
ATOM 1552 O O . GLU A 1 196 ? -8.109 -18.078 -0.439 1 98.5 196 GLU A O 1
ATOM 1557 N N . PHE A 1 197 ? -9.258 -16.375 0.367 1 98.44 197 PHE A N 1
ATOM 1558 C CA . PHE A 1 197 ? -8.648 -16.281 1.689 1 98.44 197 PHE A CA 1
ATOM 1559 C C . PHE A 1 197 ? -9.703 -16.453 2.779 1 98.44 197 PHE A C 1
ATOM 1561 O O . PHE A 1 197 ? -10.344 -15.477 3.184 1 98.44 197 PHE A O 1
ATOM 1568 N N . PRO A 1 198 ? -9.828 -17.578 3.32 1 97.75 198 PRO A N 1
ATOM 1569 C CA . PRO A 1 198 ? -10.969 -17.844 4.199 1 97.75 198 PRO A CA 1
ATOM 1570 C C . PRO A 1 198 ? -10.82 -17.188 5.57 1 97.75 198 PRO A C 1
ATOM 1572 O O . PRO A 1 198 ? -11.805 -17.047 6.301 1 97.75 198 PRO A O 1
ATOM 1575 N N . LEU A 1 199 ? -9.586 -16.828 5.93 1 97.12 199 LEU A N 1
ATOM 1576 C CA . LEU A 1 199 ? -9.367 -16.328 7.285 1 97.12 199 LEU A CA 1
ATOM 1577 C C . LEU A 1 199 ? -9.219 -14.82 7.301 1 97.12 199 LEU A C 1
ATOM 1579 O O . LEU A 1 199 ? -9.039 -14.219 8.367 1 97.12 199 LEU A O 1
ATOM 1583 N N . VAL A 1 200 ? -9.289 -14.195 6.164 1 96.62 200 VAL A N 1
ATOM 1584 C CA . VAL A 1 200 ? -9.203 -12.742 6.078 1 96.62 200 VAL A CA 1
ATOM 1585 C C . VAL A 1 200 ? -10.586 -12.125 6.301 1 96.62 200 VAL A C 1
ATOM 1587 O O . VAL A 1 200 ? -11.586 -12.617 5.773 1 96.62 200 VAL A O 1
ATOM 1590 N N . LYS A 1 201 ? -10.586 -11.094 7.098 1 92.38 201 LYS A N 1
ATOM 1591 C CA . LYS A 1 201 ? -11.844 -10.367 7.27 1 92.38 201 LYS A CA 1
ATOM 1592 C C . LYS A 1 201 ? -12.336 -9.797 5.945 1 92.38 201 LYS A C 1
ATOM 1594 O O . LYS A 1 201 ? -11.586 -9.125 5.234 1 92.38 201 LYS A O 1
ATOM 1599 N N . ARG A 1 202 ? -13.516 -10.047 5.625 1 92.25 202 ARG A N 1
ATOM 1600 C CA . ARG A 1 202 ? -14.07 -9.586 4.355 1 92.25 202 ARG A CA 1
ATOM 1601 C C . ARG A 1 202 ? -14.375 -8.094 4.398 1 92.25 202 ARG A C 1
ATOM 1603 O O . ARG A 1 202 ? -15.094 -7.625 5.281 1 92.25 202 ARG A O 1
ATOM 1610 N N . PRO A 1 203 ? -13.812 -7.402 3.467 1 91.88 203 PRO A N 1
ATOM 1611 C CA . PRO A 1 203 ? -14.266 -6.012 3.379 1 91.88 203 PRO A CA 1
ATOM 1612 C C . PRO A 1 203 ? -15.758 -5.895 3.076 1 91.88 203 PRO A C 1
ATOM 1614 O O . PRO A 1 203 ? -16.281 -6.625 2.23 1 91.88 203 PRO A O 1
ATOM 1617 N N . VAL A 1 204 ? -16.469 -4.949 3.705 1 89.88 204 VAL A N 1
ATOM 1618 C CA . VAL A 1 204 ? -17.922 -4.977 3.672 1 89.88 204 VAL A CA 1
ATOM 1619 C C . VAL A 1 204 ? -18.438 -3.844 2.785 1 89.88 204 VAL A C 1
ATOM 1621 O O . VAL A 1 204 ? -19.609 -3.84 2.393 1 89.88 204 VAL A O 1
ATOM 1624 N N . GLU A 1 205 ? -17.578 -2.971 2.471 1 92.38 205 GLU A N 1
ATOM 1625 C CA . GLU A 1 205 ? -18.047 -1.827 1.69 1 92.38 205 GLU A CA 1
ATOM 1626 C C . GLU A 1 205 ? -18.328 -2.225 0.245 1 92.38 205 GLU A C 1
ATOM 1628 O O . GLU A 1 205 ? -17.578 -2.998 -0.351 1 92.38 205 GLU A O 1
ATOM 1633 N N . LYS A 1 206 ? -19.344 -1.661 -0.348 1 93.62 206 LYS A N 1
ATOM 1634 C CA . LYS A 1 206 ? -19.859 -2.066 -1.65 1 93.62 206 LYS A CA 1
ATOM 1635 C C . LYS A 1 206 ? -18.828 -1.837 -2.75 1 93.62 206 LYS A C 1
ATOM 1637 O O . LYS A 1 206 ? -18.859 -2.504 -3.787 1 93.62 206 LYS A O 1
ATOM 1642 N N . GLU A 1 207 ? -17.953 -0.874 -2.553 1 95.44 207 GLU A N 1
ATOM 1643 C CA . GLU A 1 207 ? -16.953 -0.557 -3.555 1 95.44 207 GLU A CA 1
ATOM 1644 C C . GLU A 1 207 ? -16.062 -1.769 -3.855 1 95.44 207 GLU A C 1
ATOM 1646 O O . GLU A 1 207 ? -15.562 -1.911 -4.969 1 95.44 207 GLU A O 1
ATOM 1651 N N . TRP A 1 208 ? -15.961 -2.699 -2.932 1 96.88 208 TRP A N 1
ATOM 1652 C CA . TRP A 1 208 ? -15.094 -3.863 -3.078 1 96.88 208 TRP A CA 1
ATOM 1653 C C . TRP A 1 208 ? -15.727 -4.906 -3.988 1 96.88 208 TRP A C 1
ATOM 1655 O O . TRP A 1 208 ? -15.047 -5.805 -4.484 1 96.88 208 TRP A O 1
ATOM 1665 N N . CYS A 1 209 ? -16.984 -4.828 -4.238 1 96.38 209 CYS A N 1
ATOM 1666 C CA . CYS A 1 209 ? -17.688 -5.867 -4.973 1 96.38 209 CYS A CA 1
ATOM 1667 C C . CYS A 1 209 ? -17.234 -5.918 -6.426 1 96.38 209 CYS A C 1
ATOM 1669 O O . CYS A 1 209 ? -17.5 -6.898 -7.125 1 96.38 209 CYS A O 1
ATOM 1671 N N . ARG A 1 210 ? -16.547 -4.902 -6.859 1 96.12 210 ARG A N 1
ATOM 1672 C CA . ARG A 1 210 ? -15.945 -4.945 -8.188 1 96.12 210 ARG A CA 1
ATOM 1673 C C . ARG A 1 210 ? -14.781 -5.926 -8.227 1 96.12 210 ARG A C 1
ATOM 1675 O O . ARG A 1 210 ? -14.445 -6.457 -9.289 1 96.12 210 ARG A O 1
ATOM 1682 N N . PHE A 1 211 ? -14.195 -6.176 -7.02 1 97.88 211 PHE A N 1
ATOM 1683 C CA . PHE A 1 211 ? -12.93 -6.895 -6.988 1 97.88 211 PHE A CA 1
ATOM 1684 C C . PHE A 1 211 ? -13.086 -8.25 -6.301 1 97.88 211 PHE A C 1
ATOM 1686 O O . PHE A 1 211 ? -12.281 -9.156 -6.512 1 97.88 211 PHE A O 1
ATOM 1693 N N . ILE A 1 212 ? -14.109 -8.344 -5.449 1 97.5 212 ILE A N 1
ATOM 1694 C CA . ILE A 1 212 ? -14.32 -9.57 -4.676 1 97.5 212 ILE A CA 1
ATOM 1695 C C . ILE A 1 212 ? -15.742 -10.078 -4.883 1 97.5 212 ILE A C 1
ATOM 1697 O O . ILE A 1 212 ? -16.609 -9.328 -5.336 1 97.5 212 ILE A O 1
ATOM 1701 N N . GLU A 1 213 ? -15.977 -11.344 -4.633 1 95.19 213 GLU A N 1
ATOM 1702 C CA . GLU A 1 213 ? -17.328 -11.906 -4.699 1 95.19 213 GLU A CA 1
ATOM 1703 C C . GLU A 1 213 ? -18.172 -11.445 -3.52 1 95.19 213 GLU A C 1
ATOM 1705 O O . GLU A 1 213 ? -17.781 -11.609 -2.363 1 95.19 213 GLU A O 1
ATOM 1710 N N . CYS A 1 214 ? -19.281 -10.812 -3.953 1 90.62 214 CYS A N 1
ATOM 1711 C CA . CYS A 1 214 ? -20.188 -10.312 -2.936 1 90.62 214 CYS A CA 1
ATOM 1712 C C . CYS A 1 214 ? -21.5 -11.078 -2.951 1 90.62 214 CYS A C 1
ATOM 1714 O O . CYS A 1 214 ? -21.906 -11.602 -3.99 1 90.62 214 CYS A O 1
ATOM 1716 N N . GLY A 1 215 ? -22.125 -11.469 -1.793 1 77.19 215 GLY A N 1
ATOM 1717 C CA . GLY A 1 215 ? -23.406 -12.148 -1.747 1 77.19 215 GLY A CA 1
ATOM 1718 C C . GLY A 1 215 ? -24.578 -11.234 -2.066 1 77.19 215 GLY A C 1
ATOM 1719 O O . GLY A 1 215 ? -24.438 -10.008 -2.055 1 77.19 215 GLY A O 1
ATOM 1720 N N . ASP A 1 216 ? -25.734 -11.703 -2.861 1 64.44 216 ASP A N 1
ATOM 1721 C CA . ASP A 1 216 ? -26.922 -10.953 -3.246 1 64.44 216 ASP A CA 1
ATOM 1722 C C . ASP A 1 216 ? -27.469 -10.156 -2.068 1 64.44 216 ASP A C 1
ATOM 1724 O O . ASP A 1 216 ? -28.031 -9.078 -2.254 1 64.44 216 ASP A O 1
ATOM 1728 N N . GLY A 1 217 ? -27.609 -10.828 -0.947 1 52.47 217 GLY A N 1
ATOM 1729 C CA . GLY A 1 217 ? -28.438 -10.164 0.047 1 52.47 217 GLY A CA 1
ATOM 1730 C C . GLY A 1 217 ? -27.641 -9.32 1.022 1 52.47 217 GLY A C 1
ATOM 1731 O O . GLY A 1 217 ? -28.172 -8.883 2.047 1 52.47 217 GLY A O 1
ATOM 1732 N N . GLY A 1 218 ? -26.75 -8.617 0.554 1 48.22 218 GLY A N 1
ATOM 1733 C CA . GLY A 1 218 ? -26 -7.648 1.345 1 48.22 218 GLY A CA 1
ATOM 1734 C C . GLY A 1 218 ? -25.641 -8.156 2.727 1 48.22 218 GLY A C 1
ATOM 1735 O O . GLY A 1 218 ? -24.906 -7.5 3.463 1 48.22 218 GLY A O 1
ATOM 1736 N N . GLU A 1 219 ? -26.531 -9.117 3.184 1 46.28 219 GLU A N 1
ATOM 1737 C CA . GLU A 1 219 ? -26.547 -9.516 4.586 1 46.28 219 GLU A CA 1
ATOM 1738 C C . GLU A 1 219 ? -25.516 -10.609 4.859 1 46.28 219 GLU A C 1
ATOM 1740 O O . GLU A 1 219 ? -25.547 -11.25 5.914 1 46.28 219 GLU A O 1
ATOM 1745 N N . ASP A 1 220 ? -24.984 -11.156 3.875 1 46.97 220 ASP A N 1
ATOM 1746 C CA . ASP A 1 220 ? -24.062 -12.172 4.375 1 46.97 220 ASP A CA 1
ATOM 1747 C C . ASP A 1 220 ? -23.094 -11.578 5.398 1 46.97 220 ASP A C 1
ATOM 1749 O O . ASP A 1 220 ? -22.234 -10.781 5.051 1 46.97 220 ASP A O 1
ATOM 1753 N N . LYS A 1 221 ? -23.469 -11.75 6.57 1 50.22 221 LYS A N 1
ATOM 1754 C CA . LYS A 1 221 ? -22.938 -11.312 7.859 1 50.22 221 LYS A CA 1
ATOM 1755 C C . LYS A 1 221 ? -21.625 -12.008 8.18 1 50.22 221 LYS A C 1
ATOM 1757 O O . LYS A 1 221 ? -21.156 -11.961 9.32 1 50.22 221 LYS A O 1
ATOM 1762 N N . SER A 1 222 ? -21.25 -12.984 7.199 1 54.91 222 SER A N 1
ATOM 1763 C CA . SER A 1 222 ? -20.031 -13.641 7.668 1 54.91 222 SER A CA 1
ATOM 1764 C C . SER A 1 222 ? -18.844 -12.672 7.695 1 54.91 222 SER A C 1
ATOM 1766 O O . SER A 1 222 ? -18.641 -11.922 6.742 1 54.91 222 SER A O 1
ATOM 1768 N N . GLU A 1 223 ? -18.188 -12.484 8.82 1 73.12 223 GLU A N 1
ATOM 1769 C CA . GLU A 1 223 ? -17.156 -11.508 9.156 1 73.12 223 GLU A CA 1
ATOM 1770 C C . GLU A 1 223 ? -15.812 -11.898 8.57 1 73.12 223 GLU A C 1
ATOM 1772 O O . GLU A 1 223 ? -14.961 -11.039 8.32 1 73.12 223 GLU A O 1
ATOM 1777 N N . VAL A 1 224 ? -15.766 -13.297 8.008 1 85.62 224 VAL A N 1
ATOM 1778 C CA . VAL A 1 224 ? -14.43 -13.711 7.578 1 85.62 224 VAL A CA 1
ATOM 1779 C C . VAL A 1 224 ? -14.516 -14.406 6.219 1 85.62 224 VAL A C 1
ATOM 1781 O O . VAL A 1 224 ? -15.547 -14.984 5.875 1 85.62 224 VAL A O 1
ATOM 1784 N N . GLY A 1 225 ? -13.5 -14.266 5.406 1 95.06 225 GLY A N 1
ATOM 1785 C CA . GLY A 1 225 ? -13.344 -14.906 4.113 1 95.06 225 GLY A CA 1
ATOM 1786 C C . GLY A 1 225 ? -13.516 -13.953 2.947 1 95.06 225 GLY A C 1
ATOM 1787 O O . GLY A 1 225 ? -14.539 -13.266 2.844 1 95.06 225 GLY A O 1
ATOM 1788 N N . VAL A 1 226 ? -12.648 -13.969 2.096 1 97 226 VAL A N 1
ATOM 1789 C CA . VAL A 1 226 ? -12.688 -13.125 0.909 1 97 226 VAL A CA 1
ATOM 1790 C C . VAL A 1 226 ? -12.32 -13.945 -0.324 1 97 226 VAL A C 1
ATOM 1792 O O . VAL A 1 226 ? -11.398 -14.766 -0.281 1 97 226 VAL A O 1
ATOM 1795 N N . VAL A 1 227 ? -13.094 -13.789 -1.389 1 97.94 227 VAL A N 1
ATOM 1796 C CA . VAL A 1 227 ? -12.758 -14.375 -2.68 1 97.94 227 VAL A CA 1
ATOM 1797 C C . VAL A 1 227 ? -12.508 -13.273 -3.703 1 97.94 227 VAL A C 1
ATOM 1799 O O . VAL A 1 227 ? -13.43 -12.57 -4.109 1 97.94 227 VAL A O 1
ATOM 1802 N N . PHE A 1 228 ? -11.297 -13.141 -4.09 1 98.69 228 PHE A N 1
ATOM 1803 C CA . PHE A 1 228 ? -10.961 -12.188 -5.141 1 98.69 228 PHE A CA 1
ATOM 1804 C C . PHE A 1 228 ? -11.367 -12.719 -6.508 1 98.69 228 PHE A C 1
ATOM 1806 O O . PHE A 1 228 ? -11.125 -13.883 -6.824 1 98.69 228 PHE A O 1
ATOM 1813 N N . LYS A 1 229 ? -11.938 -11.875 -7.316 1 98.25 229 LYS A N 1
ATOM 1814 C CA . LYS A 1 229 ? -12.375 -12.227 -8.664 1 98.25 229 LYS A CA 1
ATOM 1815 C C . LYS A 1 229 ? -11.188 -12.289 -9.625 1 98.25 229 LYS A C 1
ATOM 1817 O O . LYS A 1 229 ? -10.148 -11.672 -9.383 1 98.25 229 LYS A O 1
ATOM 1822 N N . VAL A 1 230 ? -11.398 -13.055 -10.68 1 98.56 230 VAL A N 1
ATOM 1823 C CA . VAL A 1 230 ? -10.406 -13.086 -11.75 1 98.56 230 VAL A CA 1
ATOM 1824 C C . VAL A 1 230 ? -10.562 -11.852 -12.641 1 98.56 230 VAL A C 1
ATOM 1826 O O . VAL A 1 230 ? -11.43 -11.82 -13.516 1 98.56 230 VAL A O 1
ATOM 1829 N N . LEU A 1 231 ? -9.727 -10.914 -12.406 1 98.5 231 LEU A N 1
ATOM 1830 C CA . LEU A 1 231 ? -9.719 -9.695 -13.211 1 98.5 231 LEU A CA 1
ATOM 1831 C C . LEU A 1 231 ? -8.352 -9.477 -13.852 1 98.5 231 LEU A C 1
ATOM 1833 O O . LEU A 1 231 ? -7.438 -8.961 -13.211 1 98.5 231 LEU A O 1
ATOM 1837 N N . PRO A 1 232 ? -8.234 -9.883 -15.172 1 98.56 232 PRO A N 1
ATOM 1838 C CA . PRO A 1 232 ? -6.934 -9.781 -15.828 1 98.56 232 PRO A CA 1
ATOM 1839 C C . PRO A 1 232 ? -6.312 -8.391 -15.703 1 98.56 232 PRO A C 1
ATOM 1841 O O . PRO A 1 232 ? -6.996 -7.387 -15.891 1 98.56 232 PRO A O 1
ATOM 1844 N N . GLY A 1 233 ? -5.031 -8.375 -15.375 1 98.75 233 GLY A N 1
ATOM 1845 C CA . GLY A 1 233 ? -4.301 -7.133 -15.188 1 98.75 233 GLY A CA 1
ATOM 1846 C C . GLY A 1 233 ? -4.145 -6.75 -13.727 1 98.75 233 GLY A C 1
ATOM 1847 O O . GLY A 1 233 ? -3.191 -6.062 -13.359 1 98.75 233 GLY A O 1
ATOM 1848 N N . ASN A 1 234 ? -5.09 -7.117 -12.883 1 98.81 234 ASN A N 1
ATOM 1849 C CA . ASN A 1 234 ? -5.043 -6.797 -11.461 1 98.81 234 ASN A CA 1
ATOM 1850 C C . ASN A 1 234 ? -4.242 -7.84 -10.68 1 98.81 234 ASN A C 1
ATOM 1852 O O . ASN A 1 234 ? -3.881 -8.883 -11.227 1 98.81 234 ASN A O 1
ATOM 1856 N N . ALA A 1 235 ? -3.912 -7.5 -9.438 1 98.94 235 ALA A N 1
ATOM 1857 C CA . ALA A 1 235 ? -3.109 -8.375 -8.594 1 98.94 235 ALA A CA 1
ATOM 1858 C C . ALA A 1 235 ? -3.443 -8.18 -7.117 1 98.94 235 ALA A C 1
ATOM 1860 O O . ALA A 1 235 ? -4.121 -7.215 -6.754 1 98.94 235 ALA A O 1
ATOM 1861 N N . VAL A 1 236 ? -3.062 -9.125 -6.344 1 98.94 236 VAL A N 1
ATOM 1862 C CA . VAL A 1 236 ? -3.121 -9.031 -4.887 1 98.94 236 VAL A CA 1
ATOM 1863 C C . VAL A 1 236 ? -1.748 -9.336 -4.293 1 98.94 236 VAL A C 1
ATOM 1865 O O . VAL A 1 236 ? -1.109 -10.328 -4.664 1 98.94 236 VAL A O 1
ATOM 1868 N N . TYR A 1 237 ? -1.267 -8.469 -3.482 1 98.94 237 TYR A N 1
ATOM 1869 C CA . TYR A 1 237 ? -0.017 -8.602 -2.744 1 98.94 237 TYR A CA 1
ATOM 1870 C C . TYR A 1 237 ? -0.282 -8.867 -1.268 1 98.94 237 TYR A C 1
ATOM 1872 O O . TYR A 1 237 ? -1.183 -8.273 -0.672 1 98.94 237 TYR A O 1
ATOM 1880 N N . TRP A 1 238 ? 0.545 -9.812 -0.642 1 98.81 238 TRP A N 1
ATOM 1881 C CA . TRP A 1 238 ? 0.404 -9.961 0.803 1 98.81 238 TRP A CA 1
ATOM 1882 C C . TRP A 1 238 ? 1.739 -10.32 1.445 1 98.81 238 TRP A C 1
ATOM 1884 O O . TRP A 1 238 ? 2.59 -10.953 0.812 1 98.81 238 TRP A O 1
ATOM 1894 N N . GLU A 1 239 ? 1.906 -9.875 2.682 1 98.19 239 GLU A N 1
ATOM 1895 C CA . GLU A 1 239 ? 3.033 -10.25 3.531 1 98.19 239 GLU A CA 1
ATOM 1896 C C . GLU A 1 239 ? 2.766 -11.57 4.246 1 98.19 239 GLU A C 1
ATOM 1898 O O . GLU A 1 239 ? 1.696 -11.758 4.832 1 98.19 239 GLU A O 1
ATOM 1903 N N . ASN A 1 240 ? 3.787 -12.43 4.289 1 97.88 240 ASN A N 1
ATOM 1904 C CA . ASN A 1 240 ? 3.574 -13.766 4.836 1 97.88 240 ASN A CA 1
ATOM 1905 C C . ASN A 1 240 ? 3.912 -13.82 6.32 1 97.88 240 ASN A C 1
ATOM 1907 O O . ASN A 1 240 ? 3.445 -14.719 7.031 1 97.88 240 ASN A O 1
ATOM 1911 N N . PHE A 1 241 ? 4.734 -12.859 6.766 1 95.62 241 PHE A N 1
ATOM 1912 C CA . PHE A 1 241 ? 5.211 -12.922 8.141 1 95.62 241 PHE A CA 1
ATOM 1913 C C . PHE A 1 241 ? 5.031 -11.578 8.836 1 95.62 241 PHE A C 1
ATOM 1915 O O . PHE A 1 241 ? 5.117 -10.531 8.203 1 95.62 241 PHE A O 1
ATOM 1922 N N . ALA A 1 242 ? 4.816 -11.664 10.117 1 92.25 242 ALA A N 1
ATOM 1923 C CA . ALA A 1 242 ? 4.855 -10.484 10.977 1 92.25 242 ALA A CA 1
ATOM 1924 C C . ALA A 1 242 ? 6.289 -10.109 11.32 1 92.25 242 ALA A C 1
ATOM 1926 O O . ALA A 1 242 ? 7.223 -10.859 11.039 1 92.25 242 ALA A O 1
ATOM 1927 N N . ALA A 1 243 ? 6.406 -8.945 11.906 1 86.5 243 ALA A N 1
ATOM 1928 C CA . ALA A 1 243 ? 7.73 -8.438 12.242 1 86.5 243 ALA A CA 1
ATOM 1929 C C . ALA A 1 243 ? 8.43 -9.352 13.25 1 86.5 243 ALA A C 1
ATOM 1931 O O . ALA A 1 243 ? 9.656 -9.461 13.258 1 86.5 243 ALA A O 1
ATOM 1932 N N . ASP A 1 244 ? 7.684 -10.039 14.031 1 86.88 244 ASP A N 1
ATOM 1933 C CA . ASP A 1 244 ? 8.266 -10.891 15.055 1 86.88 244 ASP A CA 1
ATOM 1934 C C . ASP A 1 244 ? 8.586 -12.281 14.5 1 86.88 244 ASP A C 1
ATOM 1936 O O . ASP A 1 244 ? 9.023 -13.164 15.242 1 86.88 244 ASP A O 1
ATOM 1940 N N . GLY A 1 245 ? 8.273 -12.492 13.242 1 90.12 245 GLY A N 1
ATOM 1941 C CA . GLY A 1 245 ? 8.641 -13.742 12.586 1 90.12 245 GLY A CA 1
ATOM 1942 C C . GLY A 1 245 ? 7.492 -14.727 12.492 1 90.12 245 GLY A C 1
ATOM 1943 O O . GLY A 1 245 ? 7.609 -15.758 11.828 1 90.12 245 GLY A O 1
ATOM 1944 N N . ARG A 1 246 ? 6.453 -14.406 13.172 1 91.94 246 ARG A N 1
ATOM 1945 C CA . ARG A 1 246 ? 5.281 -15.273 13.109 1 91.94 246 ARG A CA 1
ATOM 1946 C C . ARG A 1 246 ? 4.66 -15.25 11.711 1 91.94 246 ARG A C 1
ATOM 1948 O O . ARG A 1 246 ? 4.453 -14.188 11.133 1 91.94 246 ARG A O 1
ATOM 1955 N N . GLY A 1 247 ? 4.359 -16.438 11.188 1 95 247 GLY A N 1
ATOM 1956 C CA . GLY A 1 247 ? 3.602 -16.516 9.945 1 95 247 GLY A CA 1
ATOM 1957 C C . GLY A 1 247 ? 2.139 -16.141 10.117 1 95 247 GLY A C 1
ATOM 1958 O O . GLY A 1 247 ? 1.541 -16.438 11.156 1 95 247 GLY A O 1
ATOM 1959 N N . TYR A 1 248 ? 1.604 -15.531 9.172 1 96.12 248 TYR A N 1
ATOM 1960 C CA . TYR A 1 248 ? 0.194 -15.172 9.234 1 96.12 248 TYR A CA 1
ATOM 1961 C C . TYR A 1 248 ? -0.687 -16.312 8.75 1 96.12 248 TYR A C 1
ATOM 1963 O O . TYR A 1 248 ? -0.655 -16.672 7.566 1 96.12 248 TYR A O 1
ATOM 1971 N N . ASP A 1 249 ? -1.532 -16.766 9.586 1 96.69 249 ASP A N 1
ATOM 1972 C CA . ASP A 1 249 ? -2.486 -17.797 9.211 1 96.69 249 ASP A CA 1
ATOM 1973 C C . ASP A 1 249 ? -3.484 -17.281 8.18 1 96.69 249 ASP A C 1
ATOM 1975 O O . ASP A 1 249 ? -3.975 -18.047 7.344 1 96.69 249 ASP A O 1
ATOM 1979 N N . GLU A 1 250 ? -3.713 -16.031 8.219 1 97.25 250 GLU A N 1
ATOM 1980 C CA . GLU A 1 250 ? -4.684 -15.391 7.336 1 97.25 250 GLU A CA 1
ATOM 1981 C C . GLU A 1 250 ? -4.262 -15.516 5.875 1 97.25 250 GLU A C 1
ATOM 1983 O O . GLU A 1 250 ? -5.07 -15.297 4.969 1 97.25 250 GLU A O 1
ATOM 1988 N N . THR A 1 251 ? -2.979 -15.852 5.645 1 98 251 THR A N 1
ATOM 1989 C CA . THR A 1 251 ? -2.51 -15.938 4.266 1 98 251 THR A CA 1
ATOM 1990 C C . THR A 1 251 ? -2.793 -17.312 3.684 1 98 251 THR A C 1
ATOM 1992 O O . THR A 1 251 ? -2.408 -17.609 2.551 1 98 251 THR A O 1
ATOM 1995 N N . TRP A 1 252 ? -3.453 -18.172 4.504 1 97.94 252 TRP A N 1
ATOM 1996 C CA . TRP A 1 252 ? -4 -19.406 3.977 1 97.94 252 TRP A CA 1
ATOM 1997 C C . TRP A 1 252 ? -4.988 -19.141 2.848 1 97.94 252 TRP A C 1
ATOM 1999 O O . TRP A 1 252 ? -5.953 -18.391 3.025 1 97.94 252 TRP A O 1
ATOM 2009 N N . HIS A 1 253 ? -4.676 -19.734 1.627 1 98.5 253 HIS A N 1
ATOM 2010 C CA . HIS A 1 253 ? -5.5 -19.359 0.482 1 98.5 253 HIS A CA 1
ATOM 2011 C C . HIS A 1 253 ? -5.586 -20.5 -0.531 1 98.5 253 HIS A C 1
ATOM 2013 O O . HIS A 1 253 ? -4.863 -21.5 -0.421 1 98.5 253 HIS A O 1
ATOM 2019 N N . ALA A 1 254 ? -6.504 -20.359 -1.492 1 98.44 254 ALA A N 1
ATOM 2020 C CA . ALA A 1 254 ? -6.742 -21.375 -2.514 1 98.44 254 ALA A CA 1
ATOM 2021 C C . ALA A 1 254 ? -7.156 -20.75 -3.838 1 98.44 254 ALA A C 1
ATOM 2023 O O . ALA A 1 254 ? -7.77 -19.672 -3.854 1 98.44 254 ALA A O 1
ATOM 2024 N N . GLY A 1 255 ? -6.711 -21.391 -4.883 1 98.38 255 GLY A N 1
ATOM 2025 C CA . GLY A 1 255 ? -7.375 -21.188 -6.16 1 98.38 255 GLY A CA 1
ATOM 2026 C C . GLY A 1 255 ? -8.609 -22.047 -6.34 1 98.38 255 GLY A C 1
ATOM 2027 O O . GLY A 1 255 ? -8.508 -23.25 -6.535 1 98.38 255 GLY A O 1
ATOM 2028 N N . LEU A 1 256 ? -9.734 -21.391 -6.371 1 98.44 256 LEU A N 1
ATOM 2029 C CA . LEU A 1 256 ? -10.984 -22.141 -6.426 1 98.44 256 LEU A CA 1
ATOM 2030 C C . LEU A 1 256 ? -11.188 -22.766 -7.805 1 98.44 256 LEU A C 1
ATOM 2032 O O . LEU A 1 256 ? -10.625 -22.297 -8.797 1 98.44 256 LEU A O 1
ATOM 2036 N N . PRO A 1 257 ? -11.977 -23.812 -7.836 1 98.25 257 PRO A N 1
ATOM 2037 C CA . PRO A 1 257 ? -12.164 -24.484 -9.117 1 98.25 257 PRO A CA 1
ATOM 2038 C C . PRO A 1 257 ? -12.742 -23.578 -10.195 1 98.25 257 PRO A C 1
ATOM 2040 O O . PRO A 1 257 ? -13.617 -22.75 -9.906 1 98.25 257 PRO A O 1
ATOM 2043 N N . VAL A 1 258 ? -12.211 -23.734 -11.367 1 98.38 258 VAL A N 1
ATOM 2044 C CA . VAL A 1 258 ? -12.797 -23.109 -12.555 1 98.38 258 VAL A CA 1
ATOM 2045 C C . VAL A 1 258 ? -14.008 -23.922 -13.023 1 98.38 258 VAL A C 1
ATOM 2047 O O . VAL A 1 258 ? -13.883 -25.109 -13.336 1 98.38 258 VAL A O 1
ATOM 2050 N N . ASP A 1 259 ? -15.117 -23.266 -13.047 1 98.12 259 ASP A N 1
ATOM 2051 C CA . ASP A 1 259 ? -16.328 -23.969 -13.469 1 98.12 259 ASP A CA 1
ATOM 2052 C C . ASP A 1 259 ? -16.406 -24.062 -14.992 1 98.12 259 ASP A C 1
ATOM 2054 O O . ASP A 1 259 ? -16.812 -25.094 -15.539 1 98.12 259 ASP A O 1
ATOM 2058 N N . LYS A 1 260 ? -16.078 -23.062 -15.617 1 98.06 260 LYS A N 1
ATOM 2059 C CA . LYS A 1 260 ? -16.078 -22.938 -17.062 1 98.06 260 LYS A CA 1
ATOM 2060 C C . LYS A 1 260 ? -14.961 -22.016 -17.531 1 98.06 260 LYS A C 1
ATOM 2062 O O . LYS A 1 260 ? -14.648 -21.031 -16.859 1 98.06 260 LYS A O 1
ATOM 2067 N N . GLY A 1 261 ? -14.406 -22.375 -18.688 1 98.06 261 GLY A N 1
ATOM 2068 C CA . GLY A 1 261 ? -13.391 -21.5 -19.25 1 98.06 261 GLY A CA 1
ATOM 2069 C C . GLY A 1 261 ? -11.992 -21.781 -18.719 1 98.06 261 GLY A C 1
ATOM 2070 O O . GLY A 1 261 ? -11.703 -22.906 -18.312 1 98.06 261 GLY A O 1
ATOM 2071 N N . THR A 1 262 ? -11.141 -20.781 -18.938 1 98.12 262 THR A N 1
ATOM 2072 C CA . THR A 1 262 ? -9.742 -20.891 -18.562 1 98.12 262 THR A CA 1
ATOM 2073 C C . THR A 1 262 ? -9.242 -19.609 -17.906 1 98.12 262 THR A C 1
ATOM 2075 O O . THR A 1 262 ? -9.688 -18.516 -18.266 1 98.12 262 THR A O 1
ATOM 2078 N N . LYS A 1 263 ? -8.422 -19.734 -16.906 1 98.56 263 LYS A N 1
ATOM 2079 C CA . LYS A 1 263 ? -7.715 -18.578 -16.375 1 98.56 263 LYS A CA 1
ATOM 2080 C C . LYS A 1 263 ? -6.215 -18.828 -16.281 1 98.56 263 LYS A C 1
ATOM 2082 O O . LYS A 1 263 ? -5.781 -19.984 -16.188 1 98.56 263 LYS A O 1
ATOM 2087 N N . VAL A 1 264 ? -5.434 -17.812 -16.422 1 98.88 264 VAL A N 1
ATOM 2088 C CA . VAL A 1 264 ? -3.988 -17.859 -16.25 1 98.88 264 VAL A CA 1
ATOM 2089 C C . VAL A 1 264 ? -3.568 -16.828 -15.195 1 98.88 264 VAL A C 1
ATOM 2091 O O . VAL A 1 264 ? -3.924 -15.648 -15.297 1 98.88 264 VAL A O 1
ATOM 2094 N N . GLY A 1 265 ? -2.945 -17.281 -14.188 1 98.75 265 GLY A N 1
ATOM 2095 C CA . GLY A 1 265 ? -2.377 -16.422 -13.164 1 98.75 265 GLY A CA 1
ATOM 2096 C C . GLY A 1 265 ? -0.867 -16.312 -13.242 1 98.75 265 GLY A C 1
ATOM 2097 O O . GLY A 1 265 ? -0.227 -17.047 -14 1 98.75 265 GLY A O 1
ATOM 2098 N N . LEU A 1 266 ? -0.34 -15.359 -12.547 1 98.88 266 LEU A N 1
ATOM 2099 C CA . LEU A 1 266 ? 1.093 -15.164 -12.359 1 98.88 266 LEU A CA 1
ATOM 2100 C C . LEU A 1 266 ? 1.448 -15.141 -10.875 1 98.88 266 LEU A C 1
ATOM 2102 O O . LEU A 1 266 ? 0.919 -14.32 -10.117 1 98.88 266 LEU A O 1
ATOM 2106 N N . ASN A 1 267 ? 2.293 -16 -10.492 1 98.5 267 ASN A N 1
ATOM 2107 C CA . ASN A 1 267 ? 2.783 -16.031 -9.117 1 98.5 267 ASN A CA 1
ATOM 2108 C C . ASN A 1 267 ? 4.152 -15.367 -8.992 1 98.5 267 ASN A C 1
ATOM 2110 O O . ASN A 1 267 ? 5.082 -15.719 -9.719 1 98.5 267 ASN A O 1
ATOM 2114 N N . ILE A 1 268 ? 4.246 -14.484 -8.102 1 98.75 268 ILE A N 1
ATOM 2115 C CA . ILE A 1 268 ? 5.48 -13.781 -7.785 1 98.75 268 ILE A CA 1
ATOM 2116 C C . ILE A 1 268 ? 5.77 -13.898 -6.289 1 98.75 268 ILE A C 1
ATOM 2118 O O . ILE A 1 268 ? 5.023 -13.367 -5.461 1 98.75 268 ILE A O 1
ATOM 2122 N N . TRP A 1 269 ? 6.836 -14.578 -5.977 1 98.25 269 TRP A N 1
ATOM 2123 C CA . TRP A 1 269 ? 7.23 -14.75 -4.582 1 98.25 269 TRP A CA 1
ATOM 2124 C C . TRP A 1 269 ? 8.531 -14 -4.289 1 98.25 269 TRP A C 1
ATOM 2126 O O . TRP A 1 269 ? 9.383 -13.859 -5.168 1 98.25 269 TRP A O 1
ATOM 2136 N N . SER A 1 270 ? 8.648 -13.523 -3.107 1 97.62 270 SER A N 1
ATOM 2137 C CA . SER A 1 270 ? 9.867 -12.867 -2.66 1 97.62 270 SER A CA 1
ATOM 2138 C C . SER A 1 270 ? 10.5 -13.609 -1.489 1 97.62 270 SER A C 1
ATOM 2140 O O . SER A 1 270 ? 9.859 -13.828 -0.463 1 97.62 270 SER A O 1
ATOM 2142 N N . PHE A 1 271 ? 11.742 -13.969 -1.692 1 95.44 271 PHE A N 1
ATOM 2143 C CA . PHE A 1 271 ? 12.547 -14.562 -0.63 1 95.44 271 PHE A CA 1
ATOM 2144 C C . PHE A 1 271 ? 13.414 -13.516 0.053 1 95.44 271 PHE A C 1
ATOM 2146 O O . PHE A 1 271 ? 13.992 -12.656 -0.612 1 95.44 271 PHE A O 1
ATOM 2153 N N . GLY A 1 272 ? 13.398 -13.602 1.354 1 93.88 272 GLY A N 1
ATOM 2154 C CA . GLY A 1 272 ? 14.234 -12.617 2.027 1 93.88 272 GLY A CA 1
ATOM 2155 C C . GLY A 1 272 ? 14.227 -12.758 3.537 1 93.88 272 GLY A C 1
ATOM 2156 O O . GLY A 1 272 ? 13.789 -13.789 4.066 1 93.88 272 GLY A O 1
ATOM 2157 N N . ARG A 1 273 ? 14.828 -11.781 4.125 1 92 273 ARG A N 1
ATOM 2158 C CA . ARG A 1 273 ? 14.883 -11.719 5.582 1 92 273 ARG A CA 1
ATOM 2159 C C . ARG A 1 273 ? 13.523 -11.367 6.168 1 92 273 ARG A C 1
ATOM 2161 O O . ARG A 1 273 ? 12.844 -10.461 5.672 1 92 273 ARG A O 1
ATOM 2168 N N . ILE A 1 274 ? 13.156 -12.141 7.176 1 90.25 274 ILE A N 1
ATOM 2169 C CA . ILE A 1 274 ? 11.883 -11.914 7.844 1 90.25 274 ILE A CA 1
ATOM 2170 C C . ILE A 1 274 ? 12.031 -10.781 8.859 1 90.25 274 ILE A C 1
ATOM 2172 O O . ILE A 1 274 ? 12.984 -10.75 9.633 1 90.25 274 ILE A O 1
ATOM 2176 N N . MET B 1 1 ? -7.621 -78.25 43.812 1 28.98 1 MET B N 1
ATOM 2177 C CA . MET B 1 1 ? -7.629 -77.75 42.438 1 28.98 1 MET B CA 1
ATOM 2178 C C . MET B 1 1 ? -8.57 -76.562 42.281 1 28.98 1 MET B C 1
ATOM 2180 O O . MET B 1 1 ? -9.617 -76.688 41.625 1 28.98 1 MET B O 1
ATOM 2184 N N . PHE B 1 2 ? -8.742 -75.812 43.375 1 29.73 2 PHE B N 1
ATOM 2185 C CA . PHE B 1 2 ? -9.617 -74.75 43.812 1 29.73 2 PHE B CA 1
ATOM 2186 C C . PHE B 1 2 ? -9.523 -73.562 42.844 1 29.73 2 PHE B C 1
ATOM 2188 O O . PHE B 1 2 ? -8.445 -73 42.656 1 29.73 2 PHE B O 1
ATOM 2195 N N . GLN B 1 3 ? -10.312 -73.625 41.781 1 27.98 3 GLN B N 1
ATOM 2196 C CA . GLN B 1 3 ? -10.578 -72.812 40.594 1 27.98 3 GLN B CA 1
ATOM 2197 C C . GLN B 1 3 ? -10.984 -71.438 40.938 1 27.98 3 GLN B C 1
ATOM 2199 O O . GLN B 1 3 ? -12.148 -71.125 41.25 1 27.98 3 GLN B O 1
ATOM 2204 N N . TYR B 1 4 ? -10.266 -70.812 41.938 1 28.62 4 TYR B N 1
ATOM 2205 C CA . TYR B 1 4 ? -10.68 -69.562 42.5 1 28.62 4 TYR B CA 1
ATOM 2206 C C . TYR B 1 4 ? -10.898 -68.5 41.406 1 28.62 4 TYR B C 1
ATOM 2208 O O . TYR B 1 4 ? -10.031 -68.312 40.562 1 28.62 4 TYR B O 1
ATOM 2216 N N . ILE B 1 5 ? -12.148 -68.375 40.938 1 29.75 5 ILE B N 1
ATOM 2217 C CA . ILE B 1 5 ? -12.844 -67.5 40 1 29.75 5 ILE B CA 1
ATOM 2218 C C . ILE B 1 5 ? -12.531 -66.062 40.281 1 29.75 5 ILE B C 1
ATOM 2220 O O . ILE B 1 5 ? -12.984 -65.5 41.281 1 29.75 5 ILE B O 1
ATOM 2224 N N . ILE B 1 6 ? -11.258 -65.688 40.469 1 29.59 6 ILE B N 1
ATOM 2225 C CA . ILE B 1 6 ? -10.961 -64.312 40.906 1 29.59 6 ILE B CA 1
ATOM 2226 C C . ILE B 1 6 ? -11.594 -63.312 39.938 1 29.59 6 ILE B C 1
ATOM 2228 O O . ILE B 1 6 ? -11.328 -63.344 38.75 1 29.59 6 ILE B O 1
ATOM 2232 N N . GLY B 1 7 ? -12.891 -63.062 40.156 1 27.12 7 GLY B N 1
ATOM 2233 C CA . GLY B 1 7 ? -13.727 -62.062 39.5 1 27.12 7 GLY B CA 1
ATOM 2234 C C . GLY B 1 7 ? -13.047 -60.719 39.344 1 27.12 7 GLY B C 1
ATOM 2235 O O . GLY B 1 7 ? -12.734 -60.062 40.344 1 27.12 7 GLY B O 1
ATOM 2236 N N . PHE B 1 8 ? -12.016 -60.656 38.562 1 26.45 8 PHE B N 1
ATOM 2237 C CA . PHE B 1 8 ? -11.25 -59.438 38.281 1 26.45 8 PHE B CA 1
ATOM 2238 C C . PHE B 1 8 ? -12.18 -58.312 37.875 1 26.45 8 PHE B C 1
ATOM 2240 O O . PHE B 1 8 ? -12.875 -58.375 36.875 1 26.45 8 PHE B O 1
ATOM 2247 N N . VAL B 1 9 ? -12.828 -57.75 38.875 1 25.42 9 VAL B N 1
ATOM 2248 C CA . VAL B 1 9 ? -13.664 -56.562 38.781 1 25.42 9 VAL B CA 1
ATOM 2249 C C . VAL B 1 9 ? -12.914 -55.469 38 1 25.42 9 VAL B C 1
ATOM 2251 O O . VAL B 1 9 ? -11.852 -55 38.438 1 25.42 9 VAL B O 1
ATOM 2254 N N . ALA B 1 10 ? -12.953 -55.5 36.688 1 24.42 10 ALA B N 1
ATOM 2255 C CA . ALA B 1 10 ? -12.469 -54.469 35.75 1 24.42 10 ALA B CA 1
ATOM 2256 C C . ALA B 1 10 ? -13 -53.094 36.125 1 24.42 10 ALA B C 1
ATOM 2258 O O . ALA B 1 10 ? -14.203 -52.844 36.031 1 24.42 10 ALA B O 1
ATOM 2259 N N . PHE B 1 11 ? -12.617 -52.562 37.281 1 24.06 11 PHE B N 1
ATOM 2260 C CA . PHE B 1 11 ? -13.016 -51.188 37.594 1 24.06 11 PHE B CA 1
ATOM 2261 C C . PHE B 1 11 ? -12.766 -50.281 36.406 1 24.06 11 PHE B C 1
ATOM 2263 O O . PHE B 1 11 ? -11.633 -50.156 35.938 1 24.06 11 PHE B O 1
ATOM 2270 N N . LEU B 1 12 ? -13.734 -50.188 35.5 1 24.27 12 LEU B N 1
ATOM 2271 C CA . LEU B 1 12 ? -13.875 -49.188 34.438 1 24.27 12 LEU B CA 1
ATOM 2272 C C . LEU B 1 12 ? -13.664 -47.781 34.969 1 24.27 12 LEU B C 1
ATOM 2274 O O . LEU B 1 12 ? -14.523 -47.25 35.656 1 24.27 12 LEU B O 1
ATOM 2278 N N . VAL B 1 13 ? -12.578 -47.5 35.625 1 25.02 13 VAL B N 1
ATOM 2279 C CA . VAL B 1 13 ? -12.391 -46.125 36.031 1 25.02 13 VAL B CA 1
ATOM 2280 C C . VAL B 1 13 ? -12.562 -45.188 34.844 1 25.02 13 VAL B C 1
ATOM 2282 O O . VAL B 1 13 ? -11.812 -45.281 33.875 1 25.02 13 VAL B O 1
ATOM 2285 N N . VAL B 1 14 ? -13.766 -44.656 34.562 1 26.19 14 VAL B N 1
ATOM 2286 C CA . VAL B 1 14 ? -14.203 -43.594 33.688 1 26.19 14 VAL B CA 1
ATOM 2287 C C . VAL B 1 14 ? -13.383 -42.312 33.969 1 26.19 14 VAL B C 1
ATOM 2289 O O . VAL B 1 14 ? -13.531 -41.719 35.031 1 26.19 14 VAL B O 1
ATOM 2292 N N . PHE B 1 15 ? -12.086 -42.344 33.875 1 26.19 15 PHE B N 1
ATOM 2293 C CA . PHE B 1 15 ? -11.336 -41.094 34.031 1 26.19 15 PHE B CA 1
ATOM 2294 C C . PHE B 1 15 ? -11.875 -40.031 33.094 1 26.19 15 PHE B C 1
ATOM 2296 O O . PHE B 1 15 ? -11.766 -40.156 31.875 1 26.19 15 PHE B O 1
ATOM 2303 N N . SER B 1 16 ? -13.094 -39.469 33.344 1 28.97 16 SER B N 1
ATOM 2304 C CA . SER B 1 16 ? -13.594 -38.219 32.75 1 28.97 16 SER B CA 1
ATOM 2305 C C . SER B 1 16 ? -12.531 -37.125 32.75 1 28.97 16 SER B C 1
ATOM 2307 O O . SER B 1 16 ? -12.055 -36.719 33.812 1 28.97 16 SER B O 1
ATOM 2309 N N . ASN B 1 17 ? -11.602 -37.188 31.859 1 26.2 17 ASN B N 1
ATOM 2310 C CA . ASN B 1 17 ? -10.484 -36.25 31.672 1 26.2 17 ASN B CA 1
ATOM 2311 C C . ASN B 1 17 ? -10.953 -34.812 31.625 1 26.2 17 ASN B C 1
ATOM 2313 O O . ASN B 1 17 ? -11.594 -34.375 30.672 1 26.2 17 ASN B O 1
ATOM 2317 N N . PRO B 1 18 ? -11.391 -34.094 32.688 1 30.22 18 PRO B N 1
ATOM 2318 C CA . PRO B 1 18 ? -11.703 -32.656 32.812 1 30.22 18 PRO B CA 1
ATOM 2319 C C . PRO B 1 18 ? -10.547 -31.766 32.375 1 30.22 18 PRO B C 1
ATOM 2321 O O . PRO B 1 18 ? -10.656 -30.547 32.406 1 30.22 18 PRO B O 1
ATOM 2324 N N . ILE B 1 19 ? -9.359 -32.281 32.312 1 29.7 19 ILE B N 1
ATOM 2325 C CA . ILE B 1 19 ? -8.211 -31.375 32.219 1 29.7 19 ILE B CA 1
ATOM 2326 C C . ILE B 1 19 ? -8.211 -30.656 30.875 1 29.7 19 ILE B C 1
ATOM 2328 O O . ILE B 1 19 ? -7.336 -29.828 30.609 1 29.7 19 ILE B O 1
ATOM 2332 N N . GLY B 1 20 ? -9.008 -31.062 29.922 1 29.55 20 GLY B N 1
ATOM 2333 C CA . GLY B 1 20 ? -8.922 -30.406 28.641 1 29.55 20 GLY B CA 1
ATOM 2334 C C . GLY B 1 20 ? -9.172 -28.922 28.703 1 29.55 20 GLY B C 1
ATOM 2335 O O . GLY B 1 20 ? -8.781 -28.172 27.812 1 29.55 20 GLY B O 1
ATOM 2336 N N . ASP B 1 21 ? -10.031 -28.453 29.562 1 32.22 21 ASP B N 1
ATOM 2337 C CA . ASP B 1 21 ? -10.43 -27.062 29.641 1 32.22 21 ASP B CA 1
ATOM 2338 C C . ASP B 1 21 ? -9.258 -26.172 30.094 1 32.22 21 ASP B C 1
ATOM 2340 O O . ASP B 1 21 ? -9.344 -24.953 30.047 1 32.22 21 ASP B O 1
ATOM 2344 N N . PHE B 1 22 ? -8.43 -26.672 30.891 1 31.42 22 PHE B N 1
ATOM 2345 C CA . PHE B 1 22 ? -7.391 -25.797 31.453 1 31.42 22 PHE B CA 1
ATOM 2346 C C . PHE B 1 22 ? -6.488 -25.266 30.344 1 31.42 22 PHE B C 1
ATOM 2348 O O . PHE B 1 22 ? -6.082 -24.094 30.375 1 31.42 22 PHE B O 1
ATOM 2355 N N . PHE B 1 23 ? -5.887 -26.156 29.562 1 33 23 PHE B N 1
ATOM 2356 C CA . PHE B 1 23 ? -4.789 -25.75 28.688 1 33 23 PHE B CA 1
ATOM 2357 C C . PHE B 1 23 ? -5.312 -24.938 27.516 1 33 23 PHE B C 1
ATOM 2359 O O . PHE B 1 23 ? -4.535 -24.281 26.812 1 33 23 PHE B O 1
ATOM 2366 N N . TYR B 1 24 ? -6.391 -25.25 27.031 1 28.62 24 TYR B N 1
ATOM 2367 C CA . TYR B 1 24 ? -6.852 -24.422 25.922 1 28.62 24 TYR B CA 1
ATOM 2368 C C . TYR B 1 24 ? -7.719 -23.281 26.438 1 28.62 24 TYR B C 1
ATOM 2370 O O . TYR B 1 24 ? -8.945 -23.375 26.453 1 28.62 24 TYR B O 1
ATOM 2378 N N . PRO B 1 25 ? -7.188 -22.547 27.406 1 30.59 25 PRO B N 1
ATOM 2379 C CA . PRO B 1 25 ? -8.141 -21.453 27.641 1 30.59 25 PRO B CA 1
ATOM 2380 C C . PRO B 1 25 ? -8.68 -20.859 26.344 1 30.59 25 PRO B C 1
ATOM 2382 O O . PRO B 1 25 ? -8.031 -20.953 25.297 1 30.59 25 PRO B O 1
ATOM 2385 N N . ASN B 1 26 ? -9.945 -20.953 26.172 1 31.77 26 ASN B N 1
ATOM 2386 C CA . ASN B 1 26 ? -10.695 -20.156 25.188 1 31.77 26 ASN B CA 1
ATOM 2387 C C . ASN B 1 26 ? -10.117 -18.75 25.047 1 31.77 26 ASN B C 1
ATOM 2389 O O . ASN B 1 26 ? -10.492 -17.844 25.781 1 31.77 26 ASN B O 1
ATOM 2393 N N . ARG B 1 27 ? -8.875 -18.625 24.953 1 28.5 27 ARG B N 1
ATOM 2394 C CA . ARG B 1 27 ? -8.5 -17.281 24.547 1 28.5 27 ARG B CA 1
ATOM 2395 C C . ARG B 1 27 ? -9.32 -16.828 23.344 1 28.5 27 ARG B C 1
ATOM 2397 O O . ARG B 1 27 ? -8.883 -16.953 22.203 1 28.5 27 ARG B O 1
ATOM 2404 N N . ALA B 1 28 ? -10.445 -17.391 23.203 1 32.09 28 ALA B N 1
ATOM 2405 C CA . ALA B 1 28 ? -11.312 -16.578 22.344 1 32.09 28 ALA B CA 1
ATOM 2406 C C . ALA B 1 28 ? -11.039 -15.094 22.531 1 32.09 28 ALA B C 1
ATOM 2408 O O . ALA B 1 28 ? -11.109 -14.57 23.641 1 32.09 28 ALA B O 1
ATOM 2409 N N . ALA B 1 29 ? -10.156 -14.602 21.781 1 34.56 29 ALA B N 1
ATOM 2410 C CA . ALA B 1 29 ? -10 -13.148 21.703 1 34.56 29 ALA B CA 1
ATOM 2411 C C . ALA B 1 29 ? -11.266 -12.43 22.172 1 34.56 29 ALA B C 1
ATOM 2413 O O . ALA B 1 29 ? -12.336 -12.602 21.578 1 34.56 29 ALA B O 1
ATOM 2414 N N . GLN B 1 30 ? -11.547 -12.43 23.406 1 32.5 30 GLN B N 1
ATOM 2415 C CA . GLN B 1 30 ? -12.562 -11.484 23.859 1 32.5 30 GLN B CA 1
ATOM 2416 C C . GLN B 1 30 ? -12.742 -10.344 22.859 1 32.5 30 GLN B C 1
ATOM 2418 O O . GLN B 1 30 ? -11.812 -9.562 22.625 1 32.5 30 GLN B O 1
ATOM 2423 N N . VAL B 1 31 ? -13.297 -10.648 21.719 1 37.12 31 VAL B N 1
ATOM 2424 C CA . VAL B 1 31 ? -13.836 -9.469 21.047 1 37.12 31 VAL B CA 1
ATOM 2425 C C . VAL B 1 31 ? -14.172 -8.398 22.094 1 37.12 31 VAL B C 1
ATOM 2427 O O . VAL B 1 31 ? -15.117 -8.555 22.875 1 37.12 31 VAL B O 1
ATOM 2430 N N . LYS B 1 32 ? -13.305 -7.938 22.891 1 40.94 32 LYS B N 1
ATOM 2431 C CA . LYS B 1 32 ? -13.68 -6.77 23.688 1 40.94 32 LYS B CA 1
ATOM 2432 C C . LYS B 1 32 ? -14.867 -6.043 23.062 1 40.94 32 LYS B C 1
ATOM 2434 O O . LYS B 1 32 ? -14.93 -5.875 21.844 1 40.94 32 LYS B O 1
ATOM 2439 N N . ASP B 1 33 ? -16 -6.176 23.562 1 46.91 33 ASP B N 1
ATOM 2440 C CA . ASP B 1 33 ? -17.188 -5.41 23.203 1 46.91 33 ASP B CA 1
ATOM 2441 C C . ASP B 1 33 ? -16.812 -4.094 22.531 1 46.91 33 ASP B C 1
ATOM 2443 O O . ASP B 1 33 ? -16.094 -3.277 23.109 1 46.91 33 ASP B O 1
ATOM 2447 N N . ALA B 1 34 ? -16.719 -4.219 21.266 1 59.41 34 ALA B N 1
ATOM 2448 C CA . ALA B 1 34 ? -16.469 -2.951 20.594 1 59.41 34 ALA B CA 1
ATOM 2449 C C . ALA B 1 34 ? -17.156 -1.797 21.312 1 59.41 34 ALA B C 1
ATOM 2451 O O . ALA B 1 34 ? -18.359 -1.829 21.547 1 59.41 34 ALA B O 1
ATOM 2452 N N . SER B 1 35 ? -16.359 -1.008 22 1 73.19 35 SER B N 1
ATOM 2453 C CA . SER B 1 35 ? -16.938 0.208 22.578 1 73.19 35 SER B CA 1
ATOM 2454 C C . SER B 1 35 ? -17.844 0.92 21.578 1 73.19 35 SER B C 1
ATOM 2456 O O . SER B 1 35 ? -17.609 0.868 20.375 1 73.19 35 SER B O 1
ATOM 2458 N N . PRO B 1 36 ? -18.922 1.381 22.094 1 78.69 36 PRO B N 1
ATOM 2459 C CA . PRO B 1 36 ? -19.828 2.121 21.203 1 78.69 36 PRO B CA 1
ATOM 2460 C C . PRO B 1 36 ? -19.141 3.295 20.516 1 78.69 36 PRO B C 1
ATOM 2462 O O . PRO B 1 36 ? -18.141 3.814 21.016 1 78.69 36 PRO B O 1
ATOM 2465 N N . ARG B 1 37 ? -19.641 3.521 19.391 1 82.88 37 ARG B N 1
ATOM 2466 C CA . ARG B 1 37 ? -19.156 4.684 18.656 1 82.88 37 ARG B CA 1
ATOM 2467 C C . ARG B 1 37 ? -19.344 5.965 19.469 1 82.88 37 ARG B C 1
ATOM 2469 O O . ARG B 1 37 ? -20.406 6.207 20.016 1 82.88 37 ARG B O 1
ATOM 2476 N N . PRO B 1 38 ? -18.328 6.672 19.547 1 82.38 38 PRO B N 1
ATOM 2477 C CA . PRO B 1 38 ? -18.469 7.953 20.234 1 82.38 38 PRO B CA 1
ATOM 2478 C C . PRO B 1 38 ? -19.297 8.961 19.453 1 82.38 38 PRO B C 1
ATOM 2480 O O . PRO B 1 38 ? -19.562 8.758 18.266 1 82.38 38 PRO B O 1
ATOM 2483 N N . LYS B 1 39 ? -19.703 9.992 20.203 1 83.06 39 LYS B N 1
ATOM 2484 C CA . LYS B 1 39 ? -20.375 11.07 19.5 1 83.06 39 LYS B CA 1
ATOM 2485 C C . LYS B 1 39 ? -19.406 11.805 18.578 1 83.06 39 LYS B C 1
ATOM 2487 O O . LYS B 1 39 ? -18.375 12.32 19.016 1 83.06 39 LYS B O 1
ATOM 2492 N N . LEU B 1 40 ? -19.719 11.766 17.375 1 83.25 40 LEU B N 1
ATOM 2493 C CA . LEU B 1 40 ? -18.844 12.367 16.375 1 83.25 40 LEU B CA 1
ATOM 2494 C C . LEU B 1 40 ? -19.125 13.859 16.234 1 83.25 40 LEU B C 1
ATOM 2496 O O . LEU B 1 40 ? -20.281 14.281 16.219 1 83.25 40 LEU B O 1
ATOM 2500 N N . ASN B 1 41 ? -18.031 14.602 16.328 1 83.5 41 ASN B N 1
ATOM 2501 C CA . ASN B 1 41 ? -18.156 15.992 15.906 1 83.5 41 ASN B CA 1
ATOM 2502 C C . ASN B 1 41 ? -18.141 16.125 14.391 1 83.5 41 ASN B C 1
ATOM 2504 O O . ASN B 1 41 ? -17.062 16.234 13.789 1 83.5 41 ASN B O 1
ATOM 2508 N N . GLU B 1 42 ? -19.203 16.234 13.805 1 82 42 GLU B N 1
ATOM 2509 C CA . GLU B 1 42 ? -19.344 16.156 12.352 1 82 42 GLU B CA 1
ATOM 2510 C C . GLU B 1 42 ? -18.734 17.375 11.664 1 82 42 GLU B C 1
ATOM 2512 O O . GLU B 1 42 ? -18.438 17.328 10.469 1 82 42 GLU B O 1
ATOM 2517 N N . SER B 1 43 ? -18.609 18.422 12.406 1 83.25 43 SER B N 1
ATOM 2518 C CA . SER B 1 43 ? -18.047 19.625 11.805 1 83.25 43 SER B CA 1
ATOM 2519 C C . SER B 1 43 ? -16.562 19.453 11.477 1 83.25 43 SER B C 1
ATOM 2521 O O . SER B 1 43 ? -16.016 20.188 10.656 1 83.25 43 SER B O 1
ATOM 2523 N N . LEU B 1 44 ? -15.969 18.484 12.023 1 87.94 44 LEU B N 1
ATOM 2524 C CA . LEU B 1 44 ? -14.539 18.266 11.805 1 87.94 44 LEU B CA 1
ATOM 2525 C C . LEU B 1 44 ? -14.312 17.125 10.82 1 87.94 44 LEU B C 1
ATOM 2527 O O . LEU B 1 44 ? -13.164 16.812 10.484 1 87.94 44 LEU B O 1
ATOM 2531 N N . LEU B 1 45 ? -15.453 16.562 10.43 1 90.69 45 LEU B N 1
ATOM 2532 C CA . LEU B 1 45 ? -15.359 15.422 9.531 1 90.69 45 LEU B CA 1
ATOM 2533 C C . LEU B 1 45 ? -15.805 15.805 8.125 1 90.69 45 LEU B C 1
ATOM 2535 O O . LEU B 1 45 ? -16.625 16.719 7.949 1 90.69 45 LEU B O 1
ATOM 2539 N N . ALA B 1 46 ? -15.25 15.164 7.172 1 92.75 46 ALA B N 1
ATOM 2540 C CA . ALA B 1 46 ? -15.609 15.375 5.77 1 92.75 46 ALA B CA 1
ATOM 2541 C C . ALA B 1 46 ? -16.797 14.5 5.371 1 92.75 46 ALA B C 1
ATOM 2543 O O . ALA B 1 46 ? -16.625 13.469 4.727 1 92.75 46 ALA B O 1
ATOM 2544 N N . ILE B 1 47 ? -17.953 14.922 5.688 1 90.31 47 ILE B N 1
ATOM 2545 C CA . ILE B 1 47 ? -19.172 14.18 5.414 1 90.31 47 ILE B CA 1
ATOM 2546 C C . ILE B 1 47 ? -20.031 14.938 4.406 1 90.31 47 ILE B C 1
ATOM 2548 O O . ILE B 1 47 ? -20.234 16.141 4.543 1 90.31 47 ILE B O 1
ATOM 2552 N N . ASP B 1 48 ? -20.469 14.219 3.498 1 90.31 48 ASP B N 1
ATOM 2553 C CA . ASP B 1 48 ? -21.328 14.836 2.494 1 90.31 48 ASP B CA 1
ATOM 2554 C C . ASP B 1 48 ? -22.703 15.172 3.076 1 90.31 48 ASP B C 1
ATOM 2556 O O . ASP B 1 48 ? -23.25 14.406 3.871 1 90.31 48 ASP B O 1
ATOM 2560 N N . ALA B 1 49 ? -23.156 16.281 2.539 1 85.75 49 ALA B N 1
ATOM 2561 C CA . ALA B 1 49 ? -24.547 16.578 2.861 1 85.75 49 ALA B CA 1
ATOM 2562 C C . ALA B 1 49 ? -25.5 15.562 2.229 1 85.75 49 ALA B C 1
ATOM 2564 O O . ALA B 1 49 ? -25.172 14.977 1.191 1 85.75 49 ALA B O 1
ATOM 2565 N N . PRO B 1 50 ? -26.562 15.281 2.871 1 85 50 PRO B N 1
ATOM 2566 C CA . PRO B 1 50 ? -27.5 14.281 2.363 1 85 50 PRO B CA 1
ATOM 2567 C C . PRO B 1 50 ? -27.875 14.508 0.902 1 85 50 PRO B C 1
ATOM 2569 O O . PRO B 1 50 ? -28.062 13.547 0.152 1 85 50 PRO B O 1
ATOM 2572 N N . ASN B 1 51 ? -27.906 15.703 0.46 1 88.5 51 ASN B N 1
ATOM 2573 C CA . ASN B 1 51 ? -28.328 16 -0.907 1 88.5 51 ASN B CA 1
ATOM 2574 C C . ASN B 1 51 ? -27.125 16.344 -1.792 1 88.5 51 ASN B C 1
ATOM 2576 O O . ASN B 1 51 ? -27.297 16.875 -2.895 1 88.5 51 ASN B O 1
ATOM 2580 N N . ALA B 1 52 ? -26.016 15.969 -1.254 1 88.94 52 ALA B N 1
ATOM 2581 C CA . ALA B 1 52 ? -24.828 16.344 -2.025 1 88.94 52 ALA B CA 1
ATOM 2582 C C . ALA B 1 52 ? -24.719 15.492 -3.287 1 88.94 52 ALA B C 1
ATOM 2584 O O . ALA B 1 52 ? -25 14.289 -3.266 1 88.94 52 ALA B O 1
ATOM 2585 N N . THR B 1 53 ? -24.344 16.109 -4.402 1 90.75 53 THR B N 1
ATOM 2586 C CA . THR B 1 53 ? -24.078 15.383 -5.641 1 90.75 53 THR B CA 1
ATOM 2587 C C . THR B 1 53 ? -22.703 14.734 -5.602 1 90.75 53 THR B C 1
ATOM 2589 O O . THR B 1 53 ? -21.812 15.188 -4.875 1 90.75 53 THR B O 1
ATOM 2592 N N . THR B 1 54 ? -22.562 13.695 -6.32 1 90.44 54 THR B N 1
ATOM 2593 C CA . THR B 1 54 ? -21.266 13.047 -6.434 1 90.44 54 THR B CA 1
ATOM 2594 C C . THR B 1 54 ? -20.359 13.82 -7.391 1 90.44 54 THR B C 1
ATOM 2596 O O . THR B 1 54 ? -20.719 14.039 -8.547 1 90.44 54 THR B O 1
ATOM 2599 N N . PRO B 1 55 ? -19.25 14.211 -6.871 1 94.75 55 PRO B N 1
ATOM 2600 C CA . PRO B 1 55 ? -18.359 14.938 -7.773 1 94.75 55 PRO B CA 1
ATOM 2601 C C . PRO B 1 55 ? -17.781 14.047 -8.875 1 94.75 55 PRO B C 1
ATOM 2603 O O . PRO B 1 55 ? -17.641 12.836 -8.68 1 94.75 55 PRO B O 1
ATOM 2606 N N . GLU B 1 56 ? -17.516 14.648 -10.016 1 94.56 56 GLU B N 1
ATOM 2607 C CA . GLU B 1 56 ? -16.781 13.969 -11.078 1 94.56 56 GLU B CA 1
ATOM 2608 C C . GLU B 1 56 ? -15.281 14.039 -10.836 1 94.56 56 GLU B C 1
ATOM 2610 O O . GLU B 1 56 ? -14.672 15.109 -10.953 1 94.56 56 GLU B O 1
ATOM 2615 N N . CYS B 1 57 ? -14.719 12.922 -10.547 1 96.19 57 CYS B N 1
ATOM 2616 C CA . CYS B 1 57 ? -13.305 12.891 -10.203 1 96.19 57 CYS B CA 1
ATOM 2617 C C . CYS B 1 57 ? -12.477 12.32 -11.352 1 96.19 57 CYS B C 1
ATOM 2619 O O . CYS B 1 57 ? -12.898 11.367 -12.008 1 96.19 57 CYS B O 1
ATOM 2621 N N . ALA B 1 58 ? -11.344 12.969 -11.625 1 94.69 58 ALA B N 1
ATOM 2622 C CA . ALA B 1 58 ? -10.367 12.328 -12.508 1 94.69 58 ALA B CA 1
ATOM 2623 C C . ALA B 1 58 ? -9.93 10.984 -11.945 1 94.69 58 ALA B C 1
ATOM 2625 O O . ALA B 1 58 ? -9.938 10.773 -10.734 1 94.69 58 ALA B O 1
ATOM 2626 N N . PRO B 1 59 ? -9.508 10.055 -12.859 1 93.94 59 PRO B N 1
ATOM 2627 C CA . PRO B 1 59 ? -9 8.773 -12.352 1 93.94 59 PRO B CA 1
ATOM 2628 C C . PRO B 1 59 ? -7.793 8.938 -11.438 1 93.94 59 PRO B C 1
ATOM 2630 O O . PRO B 1 59 ? -6.945 9.797 -11.672 1 93.94 59 PRO B O 1
ATOM 2633 N N . ASP B 1 60 ? -7.828 8.133 -10.414 1 94.31 60 ASP B N 1
ATOM 2634 C CA . ASP B 1 60 ? -6.664 8.133 -9.539 1 94.31 60 ASP B CA 1
ATOM 2635 C C . ASP B 1 60 ? -5.422 7.617 -10.266 1 94.31 60 ASP B C 1
ATOM 2637 O O . ASP B 1 60 ? -5.508 6.676 -11.055 1 94.31 60 ASP B O 1
ATOM 2641 N N . GLY B 1 61 ? -4.273 8.281 -9.992 1 94.06 61 GLY B N 1
ATOM 2642 C CA . GLY B 1 61 ? -3.078 7.887 -10.727 1 94.06 61 GLY B CA 1
ATOM 2643 C C . GLY B 1 61 ? -1.848 7.785 -9.844 1 94.06 61 GLY B C 1
ATOM 2644 O O . GLY B 1 61 ? -0.72 7.898 -10.328 1 94.06 61 GLY B O 1
ATOM 2645 N N . TYR B 1 62 ? -1.997 7.551 -8.555 1 97.38 62 TYR B N 1
ATOM 2646 C CA . TYR B 1 62 ? -0.83 7.48 -7.684 1 97.38 62 TYR B CA 1
ATOM 2647 C C . TYR B 1 62 ? -0.179 6.105 -7.754 1 97.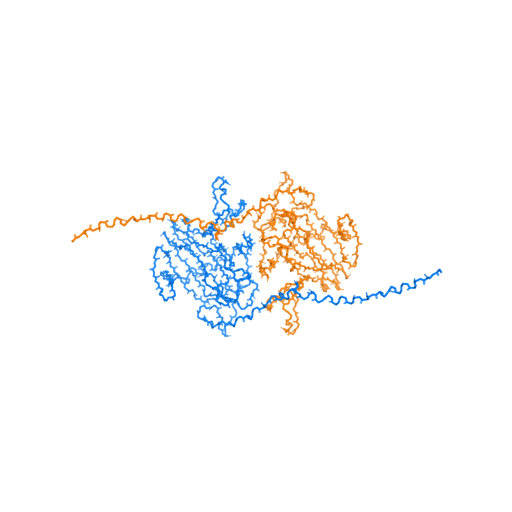38 62 TYR B C 1
ATOM 2649 O O . TYR B 1 62 ? -0.851 5.105 -8.023 1 97.38 62 TYR B O 1
ATOM 2657 N N . LEU B 1 63 ? 1.135 6.105 -7.559 1 97.94 63 LEU B N 1
ATOM 2658 C CA . LEU B 1 63 ? 1.9 4.875 -7.402 1 97.94 63 LEU B CA 1
ATOM 2659 C C . LEU B 1 63 ? 2.35 4.695 -5.957 1 97.94 63 LEU B C 1
ATOM 2661 O O . LEU B 1 63 ? 2.936 5.605 -5.367 1 97.94 63 LEU B O 1
ATOM 2665 N N . ALA B 1 64 ? 2.064 3.516 -5.441 1 98.56 64 ALA B N 1
ATOM 2666 C CA . ALA B 1 64 ? 2.352 3.277 -4.031 1 98.56 64 ALA B CA 1
ATOM 2667 C C . ALA B 1 64 ? 3.629 2.459 -3.861 1 98.56 64 ALA B C 1
ATOM 2669 O O . ALA B 1 64 ? 3.877 1.521 -4.625 1 98.56 64 ALA B O 1
ATOM 2670 N N . ARG B 1 65 ? 4.395 2.826 -2.898 1 98.19 65 ARG B N 1
ATOM 2671 C CA . ARG B 1 65 ? 5.57 2.066 -2.48 1 98.19 65 ARG B CA 1
ATOM 2672 C C . ARG B 1 65 ? 5.602 1.896 -0.966 1 98.19 65 ARG B C 1
ATOM 2674 O O . ARG B 1 65 ? 5.453 2.867 -0.223 1 98.19 65 ARG B O 1
ATOM 2681 N N . ILE B 1 66 ? 5.844 0.693 -0.533 1 98.19 66 ILE B N 1
ATOM 2682 C CA . ILE B 1 66 ? 5.848 0.412 0.898 1 98.19 66 ILE B CA 1
ATOM 2683 C C . ILE B 1 66 ? 7.184 0.829 1.504 1 98.19 66 ILE B C 1
ATOM 2685 O O . ILE B 1 66 ? 8.234 0.329 1.103 1 98.19 66 ILE B O 1
ATOM 2689 N N . VAL B 1 67 ? 7.148 1.722 2.443 1 97.75 67 VAL B N 1
ATOM 2690 C CA . VAL B 1 67 ? 8.344 2.195 3.131 1 97.75 67 VAL B CA 1
ATOM 2691 C C . VAL B 1 67 ? 8.617 1.313 4.348 1 97.75 67 VAL B C 1
ATOM 2693 O O . VAL B 1 67 ? 9.766 0.919 4.586 1 97.75 67 VAL B O 1
ATOM 2696 N N . SER B 1 68 ? 7.551 1.065 5.047 1 96.38 68 SER B N 1
ATOM 2697 C CA . SER B 1 68 ? 7.586 0.284 6.281 1 96.38 68 SER B CA 1
ATOM 2698 C C . SER B 1 68 ? 6.324 -0.556 6.438 1 96.38 68 SER B C 1
ATOM 2700 O O . SER B 1 68 ? 5.25 -0.163 5.98 1 96.38 68 SER B O 1
ATOM 2702 N N . ARG B 1 69 ? 6.453 -1.689 7.117 1 95.19 69 ARG B N 1
ATOM 2703 C CA . ARG B 1 69 ? 5.297 -2.553 7.332 1 95.19 69 ARG B CA 1
ATOM 2704 C C . ARG B 1 69 ? 4.734 -2.381 8.742 1 95.19 69 ARG B C 1
ATOM 2706 O O . ARG B 1 69 ? 3.527 -2.514 8.953 1 95.19 69 ARG B O 1
ATOM 2713 N N . GLU B 1 70 ? 5.648 -2.107 9.648 1 92.56 70 GLU B N 1
ATOM 2714 C CA . GLU B 1 70 ? 5.254 -1.863 11.031 1 92.56 70 GLU B CA 1
ATOM 2715 C C . GLU B 1 70 ? 6.016 -0.679 11.617 1 92.56 70 GLU B C 1
ATOM 2717 O O . GLU B 1 70 ? 7.121 -0.842 12.148 1 92.56 70 GLU B O 1
ATOM 2722 N N . PRO B 1 71 ? 5.309 0.428 11.727 1 96.56 71 PRO B N 1
ATOM 2723 C CA . PRO B 1 71 ? 3.986 0.759 11.188 1 96.56 71 PRO B CA 1
ATOM 2724 C C . PRO B 1 71 ? 3.953 0.737 9.664 1 96.56 71 PRO B C 1
ATOM 2726 O O . PRO B 1 71 ? 4.992 0.887 9.016 1 96.56 71 PRO B O 1
ATOM 2729 N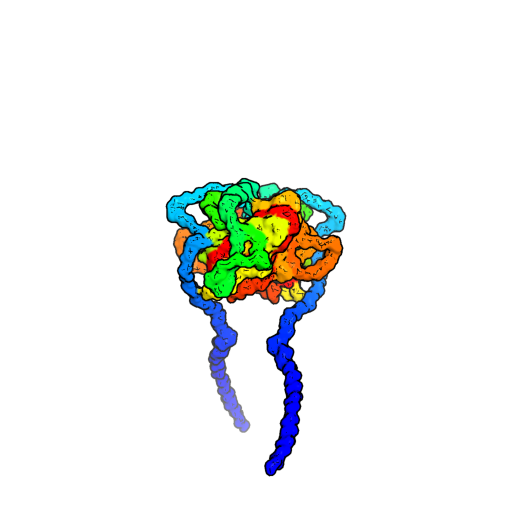 N . LEU B 1 72 ? 2.732 0.546 9.172 1 98.12 72 LEU B N 1
ATOM 2730 C CA . LEU B 1 72 ? 2.572 0.7 7.73 1 98.12 72 LEU B CA 1
ATOM 2731 C C . LEU B 1 72 ? 2.814 2.146 7.309 1 98.12 72 LEU B C 1
ATOM 2733 O O . LEU B 1 72 ? 2.143 3.059 7.793 1 98.12 72 LEU B O 1
ATOM 2737 N N . ILE B 1 73 ? 3.795 2.379 6.551 1 98.62 73 ILE B N 1
ATOM 2738 C CA . ILE B 1 73 ? 4.105 3.648 5.902 1 98.62 73 ILE B CA 1
ATOM 2739 C C . ILE B 1 73 ? 4.215 3.443 4.395 1 98.62 73 ILE B C 1
ATOM 2741 O O . ILE B 1 73 ? 4.953 2.568 3.934 1 98.62 73 ILE B O 1
ATOM 2745 N N . VAL B 1 74 ? 3.451 4.227 3.674 1 98.88 74 VAL B N 1
ATOM 2746 C CA . VAL B 1 74 ? 3.406 4.082 2.223 1 98.88 74 VAL B CA 1
ATOM 2747 C C . VAL B 1 74 ? 3.719 5.422 1.56 1 98.88 74 VAL B C 1
ATOM 2749 O O . VAL B 1 74 ? 3.125 6.449 1.904 1 98.88 74 VAL B O 1
ATOM 2752 N N . TYR B 1 75 ? 4.691 5.41 0.656 1 98.88 75 TYR B N 1
ATOM 2753 C CA . TYR B 1 75 ? 4.969 6.578 -0.176 1 98.88 75 TYR B CA 1
ATOM 2754 C C . TYR B 1 75 ? 4.109 6.566 -1.436 1 98.88 75 TYR B C 1
ATOM 2756 O O . TYR B 1 75 ? 4 5.539 -2.109 1 98.88 75 TYR B O 1
ATOM 2764 N N . LEU B 1 76 ? 3.486 7.656 -1.754 1 98.88 76 LEU B N 1
ATOM 2765 C CA . LEU B 1 76 ? 2.566 7.77 -2.881 1 98.88 76 LEU B CA 1
ATOM 2766 C C . LEU B 1 76 ? 3.072 8.789 -3.893 1 98.88 76 LEU B C 1
ATOM 2768 O O . LEU B 1 76 ? 3 10 -3.65 1 98.88 76 LEU B O 1
ATOM 2772 N N . GLU B 1 77 ? 3.49 8.297 -5.039 1 98.44 77 GLU B N 1
ATOM 2773 C CA . GLU B 1 77 ? 3.895 9.18 -6.129 1 98.44 77 GLU B CA 1
ATOM 2774 C C . GLU B 1 77 ? 2.686 9.648 -6.938 1 98.44 77 GLU B C 1
ATOM 2776 O O . GLU B 1 77 ? 1.896 8.828 -7.406 1 98.44 77 GLU B O 1
ATOM 2781 N N . GLY B 1 78 ? 2.57 10.945 -7.008 1 98.06 78 GLY B N 1
ATOM 2782 C CA . GLY B 1 78 ? 1.509 11.477 -7.844 1 98.06 78 GLY B CA 1
ATOM 2783 C C . GLY B 1 78 ? 0.137 11.375 -7.203 1 98.06 78 GLY B C 1
ATOM 2784 O O . GLY B 1 78 ? -0.861 11.156 -7.895 1 98.06 78 GLY B O 1
ATOM 2785 N N . PHE B 1 79 ? 0.08 11.516 -5.961 1 98.81 79 PHE B N 1
ATOM 2786 C CA . PHE B 1 79 ? -1.19 11.453 -5.25 1 98.81 79 PHE B CA 1
ATOM 2787 C C . PHE B 1 79 ? -2.086 12.625 -5.629 1 98.81 79 PHE B C 1
ATOM 2789 O O . PHE B 1 79 ? -3.305 12.477 -5.73 1 98.81 79 PHE B O 1
ATOM 2796 N N . LEU B 1 80 ? -1.535 13.797 -5.734 1 98.88 80 LEU B N 1
ATOM 2797 C CA . LEU B 1 80 ? -2.229 14.977 -6.234 1 98.88 80 LEU B CA 1
ATOM 2798 C C . LEU B 1 80 ? -1.795 15.305 -7.66 1 98.88 80 LEU B C 1
ATOM 2800 O O . LEU B 1 80 ? -0.598 15.367 -7.949 1 98.88 80 LEU B O 1
ATOM 2804 N N . ASN B 1 81 ? -2.77 15.508 -8.5 1 98.19 81 ASN B N 1
ATOM 2805 C CA . ASN B 1 81 ? -2.393 15.961 -9.836 1 98.19 81 ASN B CA 1
ATOM 2806 C C . ASN B 1 81 ? -2.195 17.469 -9.883 1 98.19 81 ASN B C 1
ATOM 2808 O O . ASN B 1 81 ? -2.43 18.156 -8.883 1 98.19 81 ASN B O 1
ATOM 2812 N N . GLN B 1 82 ? -1.78 17.969 -10.984 1 97.94 82 GLN B N 1
ATOM 2813 C CA . GLN B 1 82 ? -1.426 19.375 -11.109 1 97.94 82 GLN B CA 1
ATOM 2814 C C . GLN B 1 82 ? -2.643 20.281 -10.891 1 97.94 82 GLN B C 1
ATOM 2816 O O . GLN B 1 82 ? -2.555 21.297 -10.203 1 97.94 82 GLN B O 1
ATOM 2821 N N . GLU B 1 83 ? -3.764 19.906 -11.438 1 98.19 83 GLU B N 1
ATOM 2822 C CA . GLU B 1 83 ? -4.977 20.703 -11.305 1 98.19 83 GLU B CA 1
ATOM 2823 C C . GLU B 1 83 ? -5.441 20.766 -9.852 1 98.19 83 GLU B C 1
ATOM 2825 O O . GLU B 1 83 ? -5.863 21.828 -9.383 1 98.19 83 GLU B O 1
ATOM 2830 N N . GLU B 1 84 ? -5.375 19.672 -9.195 1 98.69 84 GLU B N 1
ATOM 2831 C CA . GLU B 1 84 ? -5.742 19.625 -7.781 1 98.69 84 GLU B CA 1
ATOM 2832 C C . GLU B 1 84 ? -4.824 20.531 -6.953 1 98.69 84 GLU B C 1
ATOM 2834 O O . GLU B 1 84 ? -5.293 21.266 -6.082 1 98.69 84 GLU B O 1
ATOM 2839 N N . ARG B 1 85 ? -3.541 20.5 -7.219 1 98.75 85 ARG B N 1
ATOM 2840 C CA . ARG B 1 85 ? -2.582 21.312 -6.469 1 98.75 85 ARG B CA 1
ATOM 2841 C C . ARG B 1 85 ? -2.846 22.797 -6.668 1 98.75 85 ARG B C 1
ATOM 2843 O O . ARG B 1 85 ? -2.863 23.562 -5.699 1 98.75 85 ARG B O 1
ATOM 2850 N N . GLU B 1 86 ? -3.041 23.172 -7.879 1 98.62 86 GLU B N 1
ATOM 2851 C CA . GLU B 1 86 ? -3.33 24.578 -8.172 1 98.62 86 GLU B CA 1
ATOM 2852 C C . GLU B 1 86 ? -4.609 25.031 -7.48 1 98.62 86 GLU B C 1
ATOM 2854 O O . GLU B 1 86 ? -4.656 26.125 -6.91 1 98.62 86 GLU B O 1
ATOM 2859 N N . HIS B 1 87 ? -5.578 24.203 -7.512 1 98.81 87 HIS B N 1
ATOM 2860 C CA . HIS B 1 87 ? -6.844 24.531 -6.863 1 98.81 87 HIS B CA 1
ATOM 2861 C C . HIS B 1 87 ? -6.668 24.688 -5.359 1 98.81 87 HIS B C 1
ATOM 2863 O O . HIS B 1 87 ? -7.16 25.656 -4.773 1 98.81 87 HIS B O 1
ATOM 2869 N N . LEU B 1 88 ? -5.945 23.75 -4.746 1 98.88 88 LEU B N 1
ATOM 2870 C CA . LEU B 1 88 ? -5.719 23.797 -3.305 1 98.88 88 LEU B CA 1
ATOM 2871 C C . LEU B 1 88 ? -4.996 25.078 -2.912 1 98.88 88 LEU B C 1
ATOM 2873 O O . LEU B 1 88 ? -5.34 25.719 -1.908 1 98.88 88 LEU B O 1
ATOM 2877 N N . LEU B 1 89 ? -4 25.469 -3.688 1 98.69 89 LEU B N 1
ATOM 2878 C CA . LEU B 1 89 ? -3.264 26.688 -3.4 1 98.69 89 LEU B CA 1
ATOM 2879 C C . LEU B 1 89 ? -4.172 27.906 -3.508 1 98.69 89 LEU B C 1
ATOM 2881 O O . LEU B 1 89 ? -4.141 28.797 -2.646 1 98.69 89 LEU B O 1
ATOM 2885 N N . ASP B 1 90 ? -5.012 27.906 -4.473 1 98.62 90 ASP B N 1
ATOM 2886 C CA . ASP B 1 90 ? -5.887 29.031 -4.742 1 98.62 90 ASP B CA 1
ATOM 2887 C C . ASP B 1 90 ? -6.902 29.219 -3.613 1 98.62 90 ASP B C 1
ATOM 2889 O O . ASP B 1 90 ? -7.09 30.344 -3.121 1 98.62 90 ASP B O 1
ATOM 2893 N N . ILE B 1 91 ? -7.523 28.172 -3.182 1 98.56 91 ILE B N 1
ATOM 2894 C CA . ILE B 1 91 ? -8.617 28.297 -2.229 1 98.56 91 ILE B CA 1
ATOM 2895 C C . ILE B 1 91 ? -8.062 28.5 -0.823 1 98.56 91 ILE B C 1
ATOM 2897 O O . ILE B 1 91 ? -8.781 28.938 0.078 1 98.56 91 ILE B O 1
ATOM 2901 N N . SER B 1 92 ? -6.824 28.141 -0.633 1 98.5 92 SER B N 1
ATOM 2902 C CA . SER B 1 92 ? -6.211 28.266 0.688 1 98.5 92 SER B CA 1
ATOM 2903 C C . SER B 1 92 ? -5.707 29.672 0.945 1 98.5 92 SER B C 1
ATOM 2905 O O . SER B 1 92 ? -5.754 30.156 2.076 1 98.5 92 SER B O 1
ATOM 2907 N N . GLU B 1 93 ? -5.238 30.391 -0.022 1 97.62 93 GLU B N 1
ATOM 2908 C CA . GLU B 1 93 ? -4.484 31.625 0.088 1 97.62 93 GLU B CA 1
ATOM 2909 C C . GLU B 1 93 ? -5.246 32.656 0.906 1 97.62 93 GLU B C 1
ATOM 2911 O O . GLU B 1 93 ? -4.695 33.25 1.838 1 97.62 93 GLU B O 1
ATOM 2916 N N . PRO B 1 94 ? -6.488 32.844 0.657 1 98 94 PRO B N 1
ATOM 2917 C CA . PRO B 1 94 ? -7.176 33.938 1.355 1 98 94 PRO B CA 1
ATOM 2918 C C . PRO B 1 94 ? -7.559 33.562 2.787 1 98 94 PRO B C 1
ATOM 2920 O O . PRO B 1 94 ? -7.988 34.438 3.557 1 98 94 PRO B O 1
ATOM 2923 N N . ILE B 1 95 ? -7.418 32.281 3.172 1 97.94 95 ILE B N 1
ATOM 2924 C CA . ILE B 1 95 ? -7.992 31.906 4.461 1 97.94 95 ILE B CA 1
ATOM 2925 C C . ILE B 1 95 ? -6.898 31.359 5.371 1 97.94 95 ILE B C 1
ATOM 2927 O O . ILE B 1 95 ? -7.191 30.797 6.43 1 97.94 95 ILE B O 1
ATOM 2931 N N . PHE B 1 96 ? -5.652 31.469 5.012 1 97.31 96 PHE B N 1
ATOM 2932 C CA . PHE B 1 96 ? -4.555 31.078 5.887 1 97.31 96 PHE B CA 1
ATOM 2933 C C . PHE B 1 96 ? -4.559 31.906 7.164 1 97.31 96 PHE B C 1
ATOM 2935 O O . PHE B 1 96 ? -4.719 33.125 7.117 1 97.31 96 PHE B O 1
ATOM 2942 N N . VAL B 1 97 ? -4.398 31.25 8.297 1 96 97 VAL B N 1
ATOM 2943 C CA . VAL B 1 97 ? -4.223 31.891 9.594 1 96 97 VAL B CA 1
ATOM 2944 C C . VAL B 1 97 ? -3.057 31.234 10.344 1 96 97 VAL B C 1
ATOM 2946 O O . VAL B 1 97 ? -2.711 30.078 10.078 1 96 97 VAL B O 1
ATOM 2949 N N . PRO B 1 98 ? -2.441 31.953 11.18 1 94.06 98 PRO B N 1
ATOM 2950 C CA . PRO B 1 98 ? -1.339 31.344 11.93 1 94.06 98 PRO B CA 1
ATOM 2951 C C . PRO B 1 98 ? -1.761 30.078 12.664 1 94.06 98 PRO B C 1
ATOM 2953 O O . PRO B 1 98 ? -2.85 30.031 13.242 1 94.06 98 PRO B O 1
ATOM 2956 N N . SER B 1 99 ? -0.888 29.078 12.609 1 91.31 99 SER B N 1
ATOM 2957 C CA . SER B 1 99 ? -1.189 27.812 13.25 1 91.31 99 SER B CA 1
ATOM 2958 C C . SER B 1 99 ? -1.143 27.938 14.773 1 91.31 99 SER B C 1
ATOM 2960 O O . SER B 1 99 ? -0.359 28.719 15.312 1 91.31 99 SER B O 1
ATOM 2962 N N . THR B 1 100 ? -1.966 27.078 15.422 1 84.88 100 THR B N 1
ATOM 2963 C CA . THR B 1 100 ? -2.006 27 16.875 1 84.88 100 THR B CA 1
ATOM 2964 C C . THR B 1 100 ? -1.685 25.594 17.359 1 84.88 100 THR B C 1
ATOM 2966 O O . THR B 1 100 ? -1.581 24.672 16.562 1 84.88 100 THR B O 1
ATOM 2969 N N . ILE B 1 101 ? -1.364 25.438 18.594 1 82.06 101 ILE B N 1
ATOM 2970 C CA . ILE B 1 101 ? -1.148 24.141 19.219 1 82.06 101 ILE B CA 1
ATOM 2971 C C . ILE B 1 101 ? -2.139 23.953 20.375 1 82.06 101 ILE B C 1
ATOM 2973 O O . ILE B 1 101 ? -2.559 24.922 21 1 82.06 101 ILE B O 1
ATOM 2977 N N . THR B 1 102 ? -2.693 22.719 20.422 1 68.81 102 THR B N 1
ATOM 2978 C CA . THR B 1 102 ? -3.58 22.422 21.531 1 68.81 102 THR B CA 1
ATOM 2979 C C . THR B 1 102 ? -2.811 21.75 22.672 1 68.81 102 THR B C 1
ATOM 2981 O O . THR B 1 102 ? -2.152 20.734 22.469 1 68.81 102 THR B O 1
ATOM 2984 N N . SER B 1 103 ? -2.559 22.438 23.75 1 55 103 SER B N 1
ATOM 2985 C CA . SER B 1 103 ? -1.886 21.922 24.922 1 55 103 SER B CA 1
ATOM 2986 C C . SER B 1 103 ? -2.891 21.375 25.938 1 55 103 SER B C 1
ATOM 2988 O O . SER B 1 103 ? -3.916 22 26.203 1 55 103 SER B O 1
ATOM 2990 N N . ASN B 1 104 ? -2.451 20.219 26.656 1 49.91 104 ASN B N 1
ATOM 2991 C CA . ASN B 1 104 ? -3.09 19.594 27.812 1 49.91 104 ASN B CA 1
ATOM 2992 C C . ASN B 1 104 ? -4.586 19.891 27.859 1 49.91 104 ASN B C 1
ATOM 2994 O O . ASN B 1 104 ? -5.078 20.453 28.828 1 49.91 104 ASN B O 1
ATOM 2998 N N . GLY B 1 105 ? -5.398 19.75 26.891 1 48.25 105 GLY B N 1
ATOM 2999 C CA . GLY B 1 105 ? -6.848 19.766 27 1 48.25 105 GLY B CA 1
ATOM 3000 C C . GLY B 1 105 ? -7.48 20.984 26.359 1 48.25 105 GLY B C 1
ATOM 3001 O O . GLY B 1 105 ? -8.484 20.875 25.641 1 48.25 105 GLY B O 1
ATOM 3002 N N . GLU B 1 106 ? -7.574 22.219 27 1 54.16 106 GLU B N 1
ATOM 3003 C CA . GLU B 1 106 ? -8.656 23.172 26.781 1 54.16 106 GLU B CA 1
ATOM 3004 C C . GLU B 1 106 ? -8.188 24.359 25.953 1 54.16 106 GLU B C 1
ATOM 3006 O O . GLU B 1 106 ? -8.953 24.906 25.156 1 54.16 106 GLU B O 1
ATOM 3011 N N . ALA B 1 107 ? -6.824 24.797 26.031 1 62.62 107 ALA B N 1
ATOM 3012 C CA . ALA B 1 107 ? -6.605 26.125 25.469 1 62.62 107 ALA B CA 1
ATOM 3013 C C . ALA B 1 107 ? -5.73 26.047 24.219 1 62.62 107 ALA B C 1
ATOM 3015 O O . ALA B 1 107 ? -4.668 25.422 24.234 1 62.62 107 ALA B O 1
ATOM 3016 N N . THR B 1 108 ? -6.262 26.391 23.047 1 74.31 108 THR B N 1
ATOM 3017 C CA . THR B 1 108 ? -5.527 26.562 21.797 1 74.31 108 THR B CA 1
ATOM 3018 C C . THR B 1 108 ? -4.785 27.906 21.797 1 74.31 108 THR B C 1
ATOM 3020 O O . THR B 1 108 ? -5.363 28.938 22.141 1 74.31 108 THR B O 1
ATOM 3023 N N . HIS B 1 109 ? -3.389 27.812 21.75 1 80.62 109 HIS B N 1
ATOM 3024 C CA . HIS B 1 109 ? -2.613 29.047 21.688 1 80.62 109 HIS B CA 1
ATOM 3025 C C . HIS B 1 109 ? -1.508 28.953 20.641 1 80.62 109 HIS B C 1
ATOM 3027 O O . HIS B 1 109 ? -1.139 27.859 20.219 1 80.62 109 HIS B O 1
ATOM 3033 N N . ARG B 1 110 ? -1.104 30.094 20.312 1 83.69 110 ARG B N 1
ATOM 3034 C CA . ARG B 1 110 ? 0.001 30.172 19.359 1 83.69 110 ARG B CA 1
ATOM 3035 C C . ARG B 1 110 ? 1.345 30.109 20.078 1 83.69 110 ARG B C 1
ATOM 3037 O O . ARG B 1 110 ? 1.562 30.797 21.078 1 83.69 110 ARG B O 1
ATOM 3044 N N . ASP B 1 111 ? 2.213 29.219 19.688 1 85.56 111 ASP B N 1
ATOM 3045 C CA . ASP B 1 111 ? 3.594 29.094 20.141 1 85.56 111 ASP B CA 1
ATOM 3046 C C . ASP B 1 111 ? 4.539 28.859 18.953 1 85.56 111 ASP B C 1
ATOM 3048 O O . ASP B 1 111 ? 4.738 27.719 18.547 1 85.56 111 ASP B O 1
ATOM 3052 N N . ALA B 1 112 ? 5.172 29.875 18.562 1 87.31 112 ALA B N 1
ATOM 3053 C CA . ALA B 1 112 ? 5.977 29.844 17.344 1 87.31 112 ALA B CA 1
ATOM 3054 C C . ALA B 1 112 ? 7.242 29.016 17.547 1 87.31 112 ALA B C 1
ATOM 3056 O O . ALA B 1 112 ? 7.898 28.625 16.578 1 87.31 112 ALA B O 1
ATOM 3057 N N . SER B 1 113 ? 7.598 28.781 18.75 1 88.81 113 SER B N 1
ATOM 3058 C CA . SER B 1 113 ? 8.773 27.953 19 1 88.81 113 SER B CA 1
ATOM 3059 C C . SER B 1 113 ? 8.477 26.469 18.75 1 88.81 113 SER B C 1
ATOM 3061 O O . SER B 1 113 ? 9.391 25.688 18.469 1 88.81 113 SER B O 1
ATOM 3063 N N . VAL B 1 114 ? 7.281 26.141 18.812 1 89.81 114 VAL B N 1
ATOM 3064 C CA . VAL B 1 114 ? 6.863 24.766 18.594 1 89.81 114 VAL B CA 1
ATOM 3065 C C . VAL B 1 114 ? 6.41 24.578 17.156 1 89.81 114 VAL B C 1
ATOM 3067 O O . VAL B 1 114 ? 6.773 23.594 16.5 1 89.81 114 VAL B O 1
ATOM 3070 N N . ARG B 1 115 ? 5.633 25.547 16.797 1 92.12 115 ARG B N 1
ATOM 3071 C CA . ARG B 1 115 ? 5.066 25.484 15.453 1 92.12 115 ARG B CA 1
ATOM 3072 C C . ARG B 1 115 ? 4.949 26.891 14.844 1 92.12 115 ARG B C 1
ATOM 3074 O O . ARG B 1 115 ? 4.348 27.781 15.445 1 92.12 115 ARG B O 1
ATOM 3081 N N . ASP B 1 116 ? 5.609 27.078 13.727 1 95.12 116 ASP B N 1
ATOM 3082 C CA . ASP B 1 116 ? 5.531 28.312 12.969 1 95.12 116 ASP B CA 1
ATOM 3083 C C . ASP B 1 116 ? 5.098 28.062 11.531 1 95.12 116 ASP B C 1
ATOM 3085 O O . ASP B 1 116 ? 5.922 27.688 10.68 1 95.12 116 ASP B O 1
ATOM 3089 N N . SER B 1 117 ? 3.832 28.156 11.258 1 96.44 117 SER B N 1
ATOM 3090 C CA . SER B 1 117 ? 3.193 27.922 9.969 1 96.44 117 SER B CA 1
ATOM 3091 C C . SER B 1 117 ? 1.825 28.594 9.898 1 96.44 117 SER B C 1
ATOM 3093 O O . SER B 1 117 ? 1.373 29.203 10.875 1 96.44 117 SER B O 1
ATOM 3095 N N . ASP B 1 118 ? 1.318 28.703 8.773 1 97.25 118 ASP B N 1
ATOM 3096 C CA . ASP B 1 118 ? -0.065 29.125 8.57 1 97.25 118 ASP B CA 1
ATOM 3097 C C . ASP B 1 118 ? -0.933 27.938 8.133 1 97.25 118 ASP B C 1
ATOM 3099 O O . ASP B 1 118 ? -0.499 27.109 7.336 1 97.25 118 ASP B O 1
ATOM 3103 N N . VAL B 1 119 ? -2.111 27.875 8.688 1 97.56 119 VAL B N 1
ATOM 3104 C CA . VAL B 1 119 ? -3.004 26.766 8.391 1 97.56 119 VAL B CA 1
ATOM 3105 C C . VAL B 1 119 ? -4.293 27.281 7.762 1 97.56 119 VAL B C 1
ATOM 3107 O O . VAL B 1 119 ? -4.734 28.391 8.07 1 97.56 119 VAL B O 1
ATOM 3110 N N . ALA B 1 120 ? -4.895 26.578 6.859 1 98.12 120 ALA B N 1
ATOM 3111 C CA . ALA B 1 120 ? -6.223 26.812 6.297 1 98.12 120 ALA B CA 1
ATOM 3112 C C . ALA B 1 120 ? -7.07 25.547 6.355 1 98.12 120 ALA B C 1
ATOM 3114 O O . ALA B 1 120 ? -6.676 24.5 5.824 1 98.12 120 ALA B O 1
ATOM 3115 N N . VAL B 1 121 ? -8.211 25.547 7.023 1 97.31 121 VAL B N 1
ATOM 3116 C CA . VAL B 1 121 ? -9.211 24.5 6.887 1 97.31 121 VAL B CA 1
ATOM 3117 C C . VAL B 1 121 ? -9.992 24.703 5.59 1 97.31 121 VAL B C 1
ATOM 3119 O O . VAL B 1 121 ? -10.836 25.594 5.496 1 97.31 121 VAL B O 1
ATOM 3122 N N . ILE B 1 122 ? -9.797 23.875 4.672 1 97.31 122 ILE B N 1
ATOM 3123 C CA . ILE B 1 122 ? -10.211 24.234 3.318 1 97.31 122 ILE B CA 1
ATOM 3124 C C . ILE B 1 122 ? -11.648 23.781 3.086 1 97.31 122 ILE B C 1
ATOM 3126 O O . ILE B 1 122 ? -12.078 22.75 3.625 1 97.31 122 ILE B O 1
ATOM 3130 N N . PRO B 1 123 ? -12.375 24.594 2.273 1 97.31 123 PRO B N 1
ATOM 3131 C CA . PRO B 1 123 ? -13.75 24.203 1.937 1 97.31 123 PRO B CA 1
ATOM 3132 C C . PRO B 1 123 ? -13.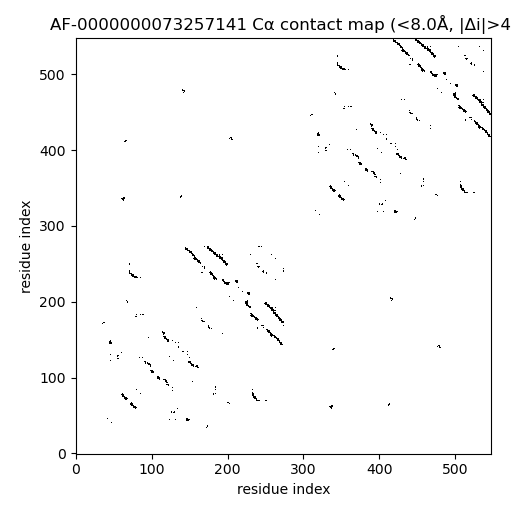812 22.922 1.122 1 97.31 123 PRO B C 1
ATOM 3134 O O . PRO B 1 123 ? -12.883 22.609 0.372 1 97.31 123 PRO B O 1
ATOM 3137 N N . ARG B 1 124 ? -14.914 22.188 1.217 1 97.12 124 ARG B N 1
ATOM 3138 C CA . ARG B 1 124 ? -15.07 20.906 0.546 1 97.12 124 ARG B CA 1
ATOM 3139 C C . ARG B 1 124 ? -15.602 21.094 -0.873 1 97.12 124 ARG B C 1
ATOM 3141 O O . ARG B 1 124 ? -16.703 20.625 -1.196 1 97.12 124 ARG B O 1
ATOM 3148 N N . THR B 1 125 ? -14.789 21.703 -1.719 1 97.5 125 THR B N 1
ATOM 3149 C CA . THR B 1 125 ? -15.109 21.781 -3.141 1 97.5 125 THR B CA 1
ATOM 3150 C C . THR B 1 125 ? -15.117 20.375 -3.768 1 97.5 125 THR B C 1
ATOM 3152 O O . THR B 1 125 ? -14.727 19.406 -3.127 1 97.5 125 THR B O 1
ATOM 3155 N N . ASP B 1 126 ? -15.547 20.328 -4.977 1 97.25 126 ASP B N 1
ATOM 3156 C CA . ASP B 1 126 ? -15.578 19.031 -5.66 1 97.25 126 ASP B CA 1
ATOM 3157 C C . ASP B 1 126 ? -14.188 18.422 -5.73 1 97.25 126 ASP B C 1
ATOM 3159 O O . ASP B 1 126 ? -14.023 17.219 -5.512 1 97.25 126 ASP B O 1
ATOM 3163 N N . SER B 1 127 ? -13.219 19.188 -6.047 1 98 127 SER B N 1
ATOM 3164 C CA . SER B 1 127 ? -11.844 18.703 -6.113 1 98 127 SER B CA 1
ATOM 3165 C C . SER B 1 127 ? -11.383 18.172 -4.766 1 98 127 SER B C 1
ATOM 3167 O O . SER B 1 127 ? -10.719 17.125 -4.699 1 98 127 SER B O 1
ATOM 3169 N N . VAL B 1 128 ? -11.711 18.859 -3.689 1 98.5 128 VAL B N 1
ATOM 3170 C CA . VAL B 1 128 ? -11.336 18.438 -2.344 1 98.5 128 VAL B CA 1
ATOM 3171 C C . VAL B 1 128 ? -12.062 17.141 -1.996 1 98.5 128 VAL B C 1
ATOM 3173 O O . VAL B 1 128 ? -11.461 16.219 -1.432 1 98.5 128 VAL B O 1
ATOM 3176 N N . ARG B 1 129 ? -13.32 17.031 -2.359 1 98.25 129 ARG B N 1
ATOM 3177 C CA . ARG B 1 129 ? -14.102 15.828 -2.117 1 98.25 129 ARG B CA 1
ATOM 3178 C C . ARG B 1 129 ? -13.516 14.641 -2.883 1 98.25 129 ARG B C 1
ATOM 3180 O O . ARG B 1 129 ? -13.578 13.5 -2.414 1 98.25 129 ARG B O 1
ATOM 3187 N N . CYS B 1 130 ? -12.969 14.906 -4.066 1 98.5 130 CYS B N 1
ATOM 3188 C CA . CYS B 1 130 ? -12.297 13.852 -4.82 1 98.5 130 CYS B CA 1
ATOM 3189 C C . CYS B 1 130 ? -11.062 13.352 -4.07 1 98.5 130 CYS B C 1
ATOM 3191 O O . CYS B 1 130 ? -10.805 12.148 -4.043 1 98.5 130 CYS B O 1
ATOM 3193 N N . ILE B 1 131 ? -10.312 14.242 -3.471 1 98.81 131 ILE B N 1
ATOM 3194 C CA . ILE B 1 131 ? -9.125 13.875 -2.705 1 98.81 131 ILE B CA 1
ATOM 3195 C C . ILE B 1 131 ? -9.539 13.07 -1.473 1 98.81 131 ILE B C 1
ATOM 3197 O O . ILE B 1 131 ? -8.898 12.078 -1.125 1 98.81 131 ILE B O 1
ATOM 3201 N N . GLU B 1 132 ? -10.617 13.492 -0.821 1 98.56 132 GLU B N 1
ATOM 3202 C CA . GLU B 1 132 ? -11.164 12.75 0.31 1 98.56 132 GLU B CA 1
ATOM 3203 C C . GLU B 1 132 ? -11.531 11.32 -0.094 1 98.56 132 GLU B C 1
ATOM 3205 O O . GLU B 1 132 ? -11.18 10.367 0.599 1 98.56 132 GLU B O 1
ATOM 3210 N N . SER B 1 133 ? -12.211 11.25 -1.202 1 97.5 133 SER B N 1
ATOM 3211 C CA . SER B 1 133 ? -12.641 9.945 -1.707 1 97.5 133 SER B CA 1
ATOM 3212 C C . SER B 1 133 ? -11.445 9.07 -2.062 1 97.5 133 SER B C 1
ATOM 3214 O O . SER B 1 133 ? -11.438 7.875 -1.776 1 97.5 133 SER B O 1
ATOM 3216 N N . ARG B 1 134 ? -10.469 9.641 -2.711 1 98.56 134 ARG B N 1
ATOM 3217 C CA . ARG B 1 134 ? -9.242 8.93 -3.064 1 98.56 134 ARG B CA 1
ATOM 3218 C C . ARG B 1 134 ? -8.555 8.383 -1.823 1 98.56 134 ARG B C 1
ATOM 3220 O O . ARG B 1 134 ? -8.062 7.25 -1.828 1 98.56 134 ARG B O 1
ATOM 3227 N N . THR B 1 135 ? -8.531 9.18 -0.766 1 98.69 135 THR B N 1
ATOM 3228 C CA . THR B 1 135 ? -7.906 8.773 0.489 1 98.69 135 THR B CA 1
ATOM 3229 C C . THR B 1 135 ? -8.648 7.594 1.11 1 98.69 135 THR B C 1
ATOM 3231 O O . THR B 1 135 ? -8.023 6.652 1.599 1 98.69 135 THR B O 1
ATOM 3234 N N . ARG B 1 136 ? -9.945 7.676 1.058 1 97.75 136 ARG B N 1
ATOM 3235 C CA . ARG B 1 136 ? -10.75 6.562 1.553 1 97.75 136 ARG B CA 1
ATOM 3236 C C . ARG B 1 136 ? -10.492 5.297 0.738 1 97.75 136 ARG B C 1
ATOM 3238 O O . ARG B 1 136 ? -10.359 4.207 1.299 1 97.75 136 ARG B O 1
ATOM 3245 N N . ALA B 1 137 ? -10.445 5.488 -0.536 1 98.06 137 ALA B N 1
ATOM 3246 C CA . ALA B 1 137 ? -10.234 4.355 -1.431 1 98.06 137 ALA B CA 1
ATOM 3247 C C . ALA B 1 137 ? -8.875 3.709 -1.192 1 98.06 137 ALA B C 1
ATOM 3249 O O . ALA B 1 137 ? -8.75 2.482 -1.198 1 98.06 137 ALA B O 1
ATOM 3250 N N . LEU B 1 138 ? -7.844 4.5 -1.025 1 98.62 138 LEU B N 1
ATOM 3251 C CA . LEU B 1 138 ? -6.512 3.996 -0.72 1 98.62 138 LEU B CA 1
ATOM 3252 C C . LEU B 1 138 ? -6.539 3.09 0.506 1 98.62 138 LEU B C 1
ATOM 3254 O O . LEU B 1 138 ? -5.863 2.059 0.537 1 98.62 138 LEU B O 1
ATOM 3258 N N . GLN B 1 139 ? -7.383 3.473 1.455 1 98.25 139 GLN B N 1
ATOM 3259 C CA . GLN B 1 139 ? -7.434 2.75 2.723 1 98.25 139 GLN B CA 1
ATOM 3260 C C . GLN B 1 139 ? -8.422 1.588 2.654 1 98.25 139 GLN B C 1
ATOM 3262 O O . GLN B 1 139 ? -8.727 0.965 3.674 1 98.25 139 GLN B O 1
ATOM 3267 N N . GLY B 1 140 ? -8.977 1.326 1.469 1 97.38 140 GLY B N 1
ATOM 3268 C CA . GLY B 1 140 ? -9.852 0.182 1.256 1 97.38 140 GLY B CA 1
ATOM 3269 C C . GLY B 1 140 ? -11.266 0.409 1.755 1 97.38 140 GLY B C 1
ATOM 3270 O O . GLY B 1 140 ? -11.93 -0.529 2.197 1 97.38 140 GLY B O 1
ATOM 3271 N N . TRP B 1 141 ? -11.672 1.669 1.807 1 96.75 141 TRP B N 1
ATOM 3272 C CA . TRP B 1 141 ? -13.008 1.998 2.277 1 96.75 141 TRP B CA 1
ATOM 3273 C C . TRP B 1 141 ? -13.289 1.337 3.623 1 96.75 141 TRP B C 1
ATOM 3275 O O . TRP B 1 141 ? -14.336 0.711 3.809 1 96.75 141 TRP B O 1
ATOM 3285 N N . ARG B 1 142 ? -12.375 1.46 4.445 1 93.38 142 ARG B N 1
ATOM 3286 C CA . ARG B 1 142 ? -12.5 0.897 5.785 1 93.38 142 ARG B CA 1
ATOM 3287 C C . ARG B 1 142 ? -13.805 1.329 6.445 1 93.38 142 ARG B C 1
ATOM 3289 O O . ARG B 1 142 ? -14.141 2.516 6.449 1 93.38 142 ARG B O 1
ATOM 3296 N N . PRO B 1 143 ? -14.539 0.343 7 1 92 143 PRO B N 1
ATOM 3297 C CA . PRO B 1 143 ? -15.758 0.738 7.707 1 92 143 PRO B CA 1
ATOM 3298 C C . PRO B 1 143 ? -15.469 1.56 8.961 1 92 143 PRO B C 1
ATOM 3300 O O . PRO B 1 143 ? -14.406 1.415 9.57 1 92 143 PRO B O 1
ATOM 3303 N N . GLU B 1 144 ? -16.391 2.414 9.367 1 92.06 144 GLU B N 1
ATOM 3304 C CA . GLU B 1 144 ? -16.297 3.246 10.562 1 92.06 144 GLU B CA 1
ATOM 3305 C C . GLU B 1 144 ? -15.039 4.109 10.539 1 92.06 144 GLU B C 1
ATOM 3307 O O . GLU B 1 144 ? -14.312 4.188 11.531 1 92.06 144 GLU B O 1
ATOM 3312 N N . LEU B 1 145 ? -14.695 4.578 9.414 1 95.31 145 LEU B N 1
ATOM 3313 C CA . LEU B 1 145 ? -13.602 5.52 9.211 1 95.31 145 LEU B CA 1
ATOM 3314 C C . LEU B 1 145 ? -14.086 6.777 8.5 1 95.31 145 LEU B C 1
ATOM 3316 O O . LEU B 1 145 ? -14.789 6.691 7.492 1 95.31 145 LEU B O 1
ATOM 3320 N N . TRP B 1 146 ? -13.742 7.93 9.023 1 96.25 146 TRP B N 1
ATOM 3321 C CA . TRP B 1 146 ? -14.117 9.211 8.438 1 96.25 146 TRP B CA 1
ATOM 3322 C C . TRP B 1 146 ? -12.883 10.078 8.203 1 96.25 146 TRP B C 1
ATOM 3324 O O . TRP B 1 146 ? -12.008 10.18 9.07 1 96.25 146 TRP B O 1
ATOM 3334 N N . ILE B 1 147 ? -12.883 10.641 7.062 1 98.25 147 ILE B N 1
ATOM 3335 C CA . ILE B 1 147 ? -11.844 11.625 6.781 1 98.25 147 ILE B CA 1
ATOM 3336 C C . ILE B 1 147 ? -12.148 12.922 7.516 1 98.25 147 ILE B C 1
ATOM 3338 O O . ILE B 1 147 ? -13.289 13.391 7.516 1 98.25 147 ILE B O 1
ATOM 3342 N N . GLU B 1 148 ? -11.188 13.445 8.219 1 97.5 148 GLU B N 1
ATOM 3343 C CA . GLU B 1 148 ? -11.344 14.773 8.82 1 97.5 148 GLU B CA 1
ATOM 3344 C C . GLU B 1 148 ? -11.227 15.875 7.77 1 97.5 148 GLU B C 1
ATOM 3346 O O . GLU B 1 148 ? -10.703 15.641 6.676 1 97.5 148 GLU B O 1
ATOM 3351 N N . ARG B 1 149 ? -11.719 17.047 8.156 1 97.69 149 ARG B N 1
ATOM 3352 C CA . ARG B 1 149 ? -11.578 18.172 7.254 1 97.69 149 ARG B CA 1
ATOM 3353 C C . ARG B 1 149 ? -10.109 18.391 6.891 1 97.69 149 ARG B C 1
ATOM 3355 O O . ARG B 1 149 ? -9.242 18.375 7.762 1 97.69 149 ARG B O 1
ATOM 3362 N N . LEU B 1 150 ? -9.93 18.578 5.613 1 98.62 150 LEU B N 1
ATOM 3363 C CA . LEU B 1 150 ? -8.562 18.734 5.125 1 98.62 150 LEU B CA 1
ATOM 3364 C C . LEU B 1 150 ? -7.996 20.109 5.492 1 98.62 150 LEU B C 1
ATOM 3366 O O . LEU B 1 150 ? -8.734 21.094 5.539 1 98.62 150 LEU B O 1
ATOM 3370 N N . ARG B 1 151 ? -6.68 20.141 5.711 1 98.25 151 ARG B N 1
ATOM 3371 C CA . ARG B 1 151 ? -5.984 21.375 6.059 1 98.25 151 ARG B CA 1
ATOM 3372 C C . ARG B 1 151 ? -4.723 21.547 5.219 1 98.25 151 ARG B C 1
ATOM 3374 O O . ARG B 1 151 ? -3.922 20.625 5.098 1 98.25 151 ARG B O 1
ATOM 3381 N N . THR B 1 152 ? -4.617 22.703 4.629 1 98.75 152 THR B N 1
ATOM 3382 C CA . THR B 1 152 ? -3.326 23.062 4.043 1 98.75 152 THR B CA 1
ATOM 3383 C C . THR B 1 152 ? -2.463 23.812 5.059 1 98.75 152 THR B C 1
ATOM 3385 O O . THR B 1 152 ? -2.98 24.531 5.91 1 98.75 152 THR B O 1
ATOM 3388 N N . GLN B 1 153 ? -1.195 23.547 4.938 1 98.38 153 GLN B N 1
ATOM 3389 C CA . GLN B 1 153 ? -0.212 24.188 5.812 1 98.38 153 GLN B CA 1
ATOM 3390 C C . GLN B 1 153 ? 0.89 24.859 5.008 1 98.38 153 GLN B C 1
ATOM 3392 O O . GLN B 1 153 ? 1.574 24.219 4.211 1 98.38 153 GLN B O 1
ATOM 3397 N N . ARG B 1 154 ? 1.069 26.109 5.27 1 98.62 154 ARG B N 1
ATOM 3398 C CA . ARG B 1 154 ? 2.094 26.875 4.566 1 98.62 154 ARG B CA 1
ATOM 3399 C C . ARG B 1 154 ? 3.258 27.219 5.492 1 98.62 154 ARG B C 1
ATOM 3401 O O . ARG B 1 154 ? 3.051 27.672 6.621 1 98.62 154 ARG B O 1
ATOM 3408 N N . TYR B 1 155 ? 4.422 27.016 4.996 1 98.38 155 TYR B N 1
ATOM 3409 C CA . TYR B 1 155 ? 5.652 27.297 5.73 1 98.38 155 TYR B CA 1
ATOM 3410 C C . TYR B 1 155 ? 6.543 28.25 4.945 1 98.38 155 TYR B C 1
ATOM 3412 O O . TYR B 1 155 ? 6.875 27.984 3.787 1 98.38 155 TYR B O 1
ATOM 3420 N N . GLY B 1 156 ? 6.895 29.375 5.547 1 97.38 156 GLY B N 1
ATOM 3421 C CA . GLY B 1 156 ? 7.938 30.234 5.035 1 97.38 156 GLY B CA 1
ATOM 3422 C C . GLY B 1 156 ? 9.289 30 5.688 1 97.38 156 GLY B C 1
ATOM 3423 O O . GLY B 1 156 ? 9.461 29.031 6.422 1 97.38 156 GLY B O 1
ATOM 3424 N N . PRO B 1 157 ? 10.227 30.875 5.359 1 97.62 157 PRO B N 1
ATOM 3425 C CA . PRO B 1 157 ? 11.547 30.688 5.969 1 97.62 157 PRO B CA 1
ATOM 3426 C C . PRO B 1 157 ? 11.492 30.625 7.492 1 97.62 157 PRO B C 1
ATOM 3428 O O . PRO B 1 157 ? 10.852 31.453 8.133 1 97.62 157 PRO B O 1
ATOM 3431 N N . GLY B 1 158 ? 12.125 29.578 8 1 97.12 158 GLY B N 1
ATOM 3432 C CA . GLY B 1 158 ? 12.109 29.344 9.438 1 97.12 158 GLY B CA 1
ATOM 3433 C C . GLY B 1 158 ? 10.906 28.531 9.891 1 97.12 158 GLY B C 1
ATOM 3434 O O . GLY B 1 158 ? 10.883 28.016 11.008 1 97.12 158 GLY B O 1
ATOM 3435 N N . GLY B 1 159 ? 9.867 28.531 9.078 1 97.69 159 GLY B N 1
ATOM 3436 C CA . GLY B 1 159 ? 8.664 27.797 9.43 1 97.69 159 GLY B CA 1
ATOM 3437 C C . GLY B 1 159 ? 8.922 26.328 9.711 1 97.69 159 GLY B C 1
ATOM 3438 O O . GLY B 1 159 ? 9.734 25.688 9.031 1 97.69 159 GLY B O 1
ATOM 3439 N N . HIS B 1 160 ? 8.242 25.734 10.727 1 97.88 160 HIS B N 1
ATOM 3440 C CA . HIS B 1 160 ? 8.461 24.359 11.164 1 97.88 160 HIS B CA 1
ATOM 3441 C C . HIS B 1 160 ? 7.309 23.875 12.039 1 97.88 160 HIS B C 1
ATOM 3443 O O . HIS B 1 160 ? 6.445 24.656 12.43 1 97.88 160 HIS B O 1
ATOM 3449 N N . TYR B 1 161 ? 7.234 22.688 12.281 1 97.62 161 TYR B N 1
ATOM 3450 C CA . TYR B 1 161 ? 6.43 22.031 13.312 1 97.62 161 TYR B CA 1
ATOM 3451 C C . TYR B 1 161 ? 7.23 20.953 14.023 1 97.62 161 TYR B C 1
ATOM 3453 O O . TYR B 1 161 ? 7.562 19.922 13.43 1 97.62 161 TYR B O 1
ATOM 3461 N N . ASN B 1 162 ? 7.504 21.125 15.273 1 97.25 162 ASN B N 1
ATOM 3462 C CA . ASN B 1 162 ? 8.344 20.219 16.047 1 97.25 162 ASN B CA 1
ATOM 3463 C C . ASN B 1 162 ? 7.73 18.812 16.109 1 97.25 162 ASN B C 1
ATOM 3465 O O . ASN B 1 162 ? 6.562 18.625 15.766 1 97.25 162 ASN B O 1
ATOM 3469 N N . HIS B 1 163 ? 8.562 17.906 16.531 1 97.44 163 HIS B N 1
ATOM 3470 C CA . HIS B 1 163 ? 8.164 16.5 16.578 1 97.44 163 HIS B CA 1
ATOM 3471 C C . HIS B 1 163 ? 6.883 16.312 17.391 1 97.44 163 HIS B C 1
ATOM 3473 O O . HIS B 1 163 ? 6.746 16.875 18.484 1 97.44 163 HIS B O 1
ATOM 3479 N N . HIS B 1 164 ? 5.969 15.523 16.859 1 95.88 164 HIS B N 1
ATOM 3480 C CA . HIS B 1 164 ? 4.664 15.281 17.453 1 95.88 164 HIS B CA 1
ATOM 3481 C C . HIS B 1 164 ? 4.02 14.023 16.891 1 95.88 164 HIS B C 1
ATOM 3483 O O . HIS B 1 164 ? 4.512 13.453 15.914 1 95.88 164 HIS B O 1
ATOM 3489 N N . PHE B 1 165 ? 3.059 13.578 17.578 1 96.38 165 PHE B N 1
ATOM 3490 C CA . PHE B 1 165 ? 2.156 12.555 17.078 1 96.38 165 PHE B CA 1
ATOM 3491 C C . PHE B 1 165 ? 0.881 13.172 16.516 1 96.38 165 PHE B C 1
ATOM 3493 O O . PHE B 1 165 ? 0.417 14.203 17.016 1 96.38 165 PHE B O 1
ATOM 3500 N N . ASP B 1 166 ? 0.338 12.602 15.484 1 95.31 166 ASP B N 1
ATOM 3501 C CA . ASP B 1 166 ? -0.967 13.031 14.992 1 95.31 166 ASP B CA 1
ATOM 3502 C C . ASP B 1 166 ? -2.094 12.445 15.844 1 95.31 166 ASP B C 1
ATOM 3504 O O . ASP B 1 166 ? -3.266 12.773 15.641 1 95.31 166 ASP B O 1
ATOM 3508 N N . TRP B 1 167 ? -1.714 11.555 16.734 1 91.06 167 TRP B N 1
ATOM 3509 C CA . TRP B 1 167 ? -2.689 10.867 17.578 1 91.06 167 TRP B CA 1
ATOM 3510 C C . TRP B 1 167 ? -2.439 11.148 19.047 1 91.06 167 TRP B C 1
ATOM 3512 O O . TRP B 1 167 ? -1.325 11.516 19.438 1 91.06 167 TRP B O 1
ATOM 3522 N N . SER B 1 168 ? -3.455 11.172 19.906 1 81.81 168 SER B N 1
ATOM 3523 C CA . SER B 1 168 ? -3.291 11.383 21.344 1 81.81 168 SER B CA 1
ATOM 3524 C C . SER B 1 168 ? -3.521 10.094 22.125 1 81.81 168 SER B C 1
ATOM 3526 O O . SER B 1 168 ? -2.656 9.664 22.891 1 81.81 168 SER B O 1
ATOM 3528 N N . HIS B 1 169 ? -4.766 9.633 22.156 1 75.06 169 HIS B N 1
ATOM 3529 C CA . HIS B 1 169 ? -5.004 8.406 22.906 1 75.06 169 HIS B CA 1
ATOM 3530 C C . HIS B 1 169 ? -6.016 7.512 22.188 1 75.06 169 HIS B C 1
ATOM 3532 O O . HIS B 1 169 ? -6.785 7.988 21.359 1 75.06 169 HIS B O 1
ATOM 3538 N N . ASN B 1 170 ? -5.742 6.309 22.312 1 72.94 170 ASN B N 1
ATOM 3539 C CA . ASN B 1 170 ? -6.805 5.348 22.031 1 72.94 170 ASN B CA 1
ATOM 3540 C C . ASN B 1 170 ? -7.949 5.473 23.031 1 72.94 170 ASN B C 1
ATOM 3542 O O . ASN B 1 170 ? -7.828 5.039 24.188 1 72.94 170 ASN B O 1
ATOM 3546 N N . SER B 1 171 ? -8.922 6.199 22.547 1 75.62 171 SER B N 1
ATOM 3547 C CA . SER B 1 171 ? -10.07 6.398 23.438 1 75.62 171 SER B CA 1
ATOM 3548 C C . SER B 1 171 ? -11.102 5.289 23.25 1 75.62 171 SER B C 1
ATOM 3550 O O . SER B 1 171 ? -12.031 5.426 22.469 1 75.62 171 SER B O 1
ATOM 3552 N N . ARG B 1 172 ? -10.93 4.289 24.016 1 82.62 172 ARG B N 1
ATOM 3553 C CA . ARG B 1 172 ? -11.852 3.164 24 1 82.62 172 ARG B CA 1
ATOM 3554 C C . ARG B 1 172 ? -11.969 2.566 22.594 1 82.62 172 ARG B C 1
ATOM 3556 O O . ARG B 1 172 ? -13.07 2.32 22.109 1 82.62 172 ARG B O 1
ATOM 3563 N N . GLY B 1 173 ? -10.93 2.596 21.859 1 89.25 173 GLY B N 1
ATOM 3564 C CA . GLY B 1 173 ? -10.898 1.919 20.578 1 89.25 173 GLY B CA 1
ATOM 3565 C C . GLY B 1 173 ? -11.125 2.855 19.406 1 89.25 173 GLY B C 1
ATOM 3566 O O . GLY B 1 173 ? -11.297 2.408 18.266 1 89.25 173 GLY B O 1
ATOM 3567 N N . TRP B 1 174 ? -11.125 4.145 19.703 1 91.56 174 TRP B N 1
ATOM 3568 C CA . TRP B 1 174 ? -11.359 5.129 18.656 1 91.56 174 TRP B CA 1
ATOM 3569 C C . TRP B 1 174 ? -10.25 6.176 18.625 1 91.56 174 TRP B C 1
ATOM 3571 O O . TRP B 1 174 ? -9.672 6.496 19.672 1 91.56 174 TRP B O 1
ATOM 3581 N N . GLY B 1 175 ? -9.922 6.664 17.516 1 92.81 175 GLY B N 1
ATOM 3582 C CA . GLY B 1 175 ? -8.93 7.715 17.375 1 92.81 175 GLY B CA 1
ATOM 3583 C C . GLY B 1 175 ? -8.562 7.996 15.93 1 92.81 175 GLY B C 1
ATOM 3584 O O . GLY B 1 175 ? -9.203 7.484 15.016 1 92.81 175 GLY B O 1
ATOM 3585 N N . ARG B 1 176 ? -7.645 8.914 15.797 1 95.81 176 ARG B N 1
ATOM 3586 C CA . ARG B 1 176 ? -7.074 9.148 14.477 1 95.81 176 ARG B CA 1
ATOM 3587 C C . ARG B 1 176 ? -6.203 7.977 14.039 1 95.81 176 ARG B C 1
ATOM 3589 O O . ARG B 1 176 ? -5.027 7.906 14.391 1 95.81 176 ARG B O 1
ATOM 3596 N N . VAL B 1 177 ? -6.723 7.145 13.211 1 96.44 177 VAL B N 1
ATOM 3597 C CA . VAL B 1 177 ? -6.137 5.832 12.977 1 96.44 177 VAL B CA 1
ATOM 3598 C C . VAL B 1 177 ? -5.062 5.934 11.891 1 96.44 177 VAL B C 1
ATOM 3600 O O . VAL B 1 177 ? -4.16 5.094 11.82 1 96.44 177 VAL B O 1
ATOM 3603 N N . SER B 1 178 ? -5.188 6.934 11.031 1 98.19 178 SER B N 1
ATOM 3604 C CA . SER B 1 178 ? -4.191 7.094 9.977 1 98.19 178 SER B CA 1
ATOM 3605 C C . SER B 1 178 ? -4 8.562 9.617 1 98.19 178 SER B C 1
ATOM 3607 O O . SER B 1 178 ? -4.836 9.406 9.953 1 98.19 178 SER B O 1
ATOM 3609 N N . SER B 1 179 ? -2.877 8.828 9.023 1 98.75 179 SER B N 1
ATOM 3610 C CA . SER B 1 179 ? -2.506 10.156 8.547 1 98.75 179 SER B CA 1
ATOM 3611 C C . SER B 1 179 ? -1.939 10.094 7.133 1 98.75 179 SER B C 1
ATOM 3613 O O . SER B 1 179 ? -1.317 9.102 6.746 1 98.75 179 SER B O 1
ATOM 3615 N N . LEU B 1 180 ? -2.201 11.047 6.406 1 98.88 180 LEU B N 1
ATOM 3616 C CA . LEU B 1 180 ? -1.614 11.258 5.086 1 98.88 180 LEU B CA 1
ATOM 3617 C C . LEU B 1 180 ? -1.156 12.703 4.922 1 98.88 180 LEU B C 1
ATOM 3619 O O . LEU B 1 180 ? -1.907 13.633 5.219 1 98.88 180 LEU B O 1
ATOM 3623 N N . MET B 1 181 ? 0.047 12.891 4.562 1 98.81 181 MET B N 1
ATOM 3624 C CA . MET B 1 181 ? 0.607 14.203 4.25 1 98.81 181 MET B CA 1
ATOM 3625 C C . MET B 1 181 ? 0.999 14.289 2.779 1 98.81 181 MET B C 1
ATOM 3627 O O . MET B 1 181 ? 1.787 13.477 2.293 1 98.81 181 MET B O 1
ATOM 3631 N N . ALA B 1 182 ? 0.456 15.211 2.133 1 98.94 182 ALA B N 1
ATOM 3632 C CA . ALA B 1 182 ? 0.805 15.453 0.736 1 98.94 182 ALA B CA 1
ATOM 3633 C C . ALA B 1 182 ? 1.481 16.812 0.566 1 98.94 182 ALA B C 1
ATOM 3635 O O . ALA B 1 182 ? 1.194 17.75 1.309 1 98.94 182 ALA B O 1
ATOM 3636 N N . TRP B 1 183 ? 2.379 16.891 -0.35 1 98.88 183 TRP B N 1
ATOM 3637 C CA . TRP B 1 183 ? 2.977 18.172 -0.691 1 98.88 183 TRP B CA 1
ATOM 3638 C C . TRP B 1 183 ? 2.232 18.828 -1.851 1 98.88 183 TRP B C 1
ATOM 3640 O O . TRP B 1 183 ? 2.182 18.281 -2.953 1 98.88 183 TRP B O 1
ATOM 3650 N N . VAL B 1 184 ? 1.725 19.953 -1.571 1 98.88 184 VAL B N 1
ATOM 3651 C CA . VAL B 1 184 ? 0.887 20.656 -2.541 1 98.88 184 VAL B CA 1
ATOM 3652 C C . VAL B 1 184 ? 1.758 21.531 -3.443 1 98.88 184 VAL B C 1
ATOM 3654 O O . VAL B 1 184 ? 1.566 21.562 -4.66 1 98.88 184 VAL B O 1
ATOM 3657 N N . GLY B 1 185 ? 2.654 22.219 -2.812 1 98.12 185 GLY B N 1
ATOM 3658 C CA . GLY B 1 185 ? 3.512 23.109 -3.572 1 98.12 185 GLY B CA 1
ATOM 3659 C C . GLY B 1 185 ? 4.805 23.453 -2.855 1 98.12 185 GLY B C 1
ATOM 3660 O O . GLY B 1 185 ? 4.934 23.219 -1.652 1 98.12 185 GLY B O 1
ATOM 3661 N N . GLY B 1 186 ? 5.746 23.953 -3.631 1 96.5 186 GLY B N 1
ATOM 3662 C CA . GLY B 1 186 ? 7.027 24.484 -3.191 1 96.5 186 GLY B CA 1
ATOM 3663 C C . GLY B 1 186 ? 7.621 25.484 -4.168 1 96.5 186 GLY B C 1
ATOM 3664 O O . GLY B 1 186 ? 7.527 25.297 -5.383 1 96.5 186 GLY B O 1
ATOM 3665 N N . SER B 1 187 ? 8.148 26.516 -3.539 1 96.94 187 SER B N 1
ATOM 3666 C CA . SER B 1 187 ? 8.797 27.5 -4.402 1 96.94 187 SER B CA 1
ATOM 3667 C C . SER B 1 187 ? 10.039 26.922 -5.062 1 96.94 187 SER B C 1
ATOM 3669 O O . SER B 1 187 ? 10.633 25.969 -4.559 1 96.94 187 SER B O 1
ATOM 3671 N N . ASP B 1 188 ? 10.477 27.469 -6.129 1 95.81 188 ASP B N 1
ATOM 3672 C CA . ASP B 1 188 ? 11.625 26.984 -6.895 1 95.81 188 ASP B CA 1
ATOM 3673 C C . ASP B 1 188 ? 12.906 27.062 -6.066 1 95.81 188 ASP B C 1
ATOM 3675 O O . ASP B 1 188 ? 13.812 26.25 -6.246 1 95.81 188 ASP B O 1
ATOM 3679 N N . ASP B 1 189 ? 12.953 27.969 -5.215 1 96.81 189 ASP B N 1
ATOM 3680 C CA . ASP B 1 189 ? 14.164 28.203 -4.438 1 96.81 189 ASP B CA 1
ATOM 3681 C C . ASP B 1 189 ? 14.086 27.5 -3.082 1 96.81 189 ASP B C 1
ATOM 3683 O O . ASP B 1 189 ? 14.875 27.797 -2.18 1 96.81 189 ASP B O 1
ATOM 3687 N N . LEU B 1 190 ? 13.125 26.609 -2.943 1 97.75 190 LEU B N 1
ATOM 3688 C CA . LEU B 1 190 ? 12.898 25.969 -1.658 1 97.75 190 LEU B CA 1
ATOM 3689 C C . LEU B 1 190 ? 14.125 25.172 -1.231 1 97.75 190 LEU B C 1
ATOM 3691 O O . LEU B 1 190 ? 14.688 24.406 -2.027 1 97.75 190 LEU B O 1
ATOM 3695 N N . LYS B 1 191 ? 14.625 25.422 -0.068 1 97.56 191 LYS B N 1
ATOM 3696 C CA . LYS B 1 191 ? 15.633 24.625 0.628 1 97.56 191 LYS B CA 1
ATOM 3697 C C . LYS B 1 191 ? 15.156 24.234 2.021 1 97.56 191 LYS B C 1
ATOM 3699 O O . LYS B 1 191 ? 14.555 25.047 2.73 1 97.56 191 LYS B O 1
ATOM 3704 N N . GLY B 1 192 ? 15.445 22.984 2.367 1 97.38 192 GLY B N 1
ATOM 3705 C CA . GLY B 1 192 ? 14.938 22.5 3.641 1 97.38 192 GLY B CA 1
ATOM 3706 C C . GLY B 1 192 ? 13.461 22.156 3.609 1 97.38 192 GLY B C 1
ATOM 3707 O O . GLY B 1 192 ? 12.891 21.938 2.537 1 97.38 192 GLY B O 1
ATOM 3708 N N . GLY B 1 193 ? 12.867 21.984 4.777 1 98.12 193 GLY B N 1
ATOM 3709 C CA . GLY B 1 193 ? 11.43 21.828 4.898 1 98.12 193 GLY B CA 1
ATOM 3710 C C . GLY B 1 193 ? 10.984 20.375 4.793 1 98.12 193 GLY B C 1
ATOM 3711 O O . GLY B 1 193 ? 9.781 20.094 4.715 1 98.12 193 GLY B O 1
ATOM 3712 N N . GLY B 1 194 ? 11.891 19.438 4.789 1 98.31 194 GLY B N 1
ATOM 3713 C CA . GLY B 1 194 ? 11.531 18.031 4.738 1 98.31 194 GLY B CA 1
ATOM 3714 C C . GLY B 1 194 ? 10.711 17.578 5.934 1 98.31 194 GLY B C 1
ATOM 3715 O O . GLY B 1 194 ? 10.578 18.312 6.914 1 98.31 194 GLY B O 1
ATOM 3716 N N . THR B 1 195 ? 10.094 16.438 5.84 1 98.69 195 THR B N 1
ATOM 3717 C CA . THR B 1 195 ? 9.367 15.82 6.941 1 98.69 195 THR B CA 1
ATOM 3718 C C . THR B 1 195 ? 10.156 14.656 7.523 1 98.69 195 THR B C 1
ATOM 3720 O O . THR B 1 195 ? 10.453 13.688 6.82 1 98.69 195 THR B O 1
ATOM 3723 N N . GLU B 1 196 ? 10.445 14.734 8.773 1 98.5 196 GLU B N 1
ATOM 3724 C CA . GLU B 1 196 ? 11.352 13.781 9.398 1 98.5 196 GLU B CA 1
ATOM 3725 C C . GLU B 1 196 ? 10.586 12.805 10.297 1 98.5 196 GLU B C 1
ATOM 3727 O O . GLU B 1 196 ? 9.727 13.211 11.078 1 98.5 196 GLU B O 1
ATOM 3732 N N . PHE B 1 197 ? 10.859 11.555 10.141 1 98.44 197 PHE B N 1
ATOM 3733 C CA . PHE B 1 197 ? 10.523 10.484 11.07 1 98.44 197 PHE B CA 1
ATOM 3734 C C . PHE B 1 197 ? 11.773 9.891 11.703 1 98.44 197 PHE B C 1
ATOM 3736 O O . PHE B 1 197 ? 12.398 8.992 11.133 1 98.44 197 PHE B O 1
ATOM 3743 N N . PRO B 1 198 ? 12.102 10.281 12.852 1 97.81 198 PRO B N 1
ATOM 3744 C CA . PRO B 1 198 ? 13.414 9.922 13.406 1 97.81 198 PRO B CA 1
ATOM 3745 C C . PRO B 1 198 ? 13.484 8.469 13.859 1 97.81 198 PRO B C 1
ATOM 3747 O O . PRO B 1 198 ? 14.578 7.93 14.047 1 97.81 198 PRO B O 1
ATOM 3750 N N . LEU B 1 199 ? 12.312 7.852 14.086 1 97.06 199 LEU B N 1
ATOM 3751 C CA . LEU B 1 199 ? 12.32 6.516 14.672 1 97.06 199 LEU B CA 1
ATOM 3752 C C . LEU B 1 199 ? 12.047 5.453 13.609 1 97.06 199 LEU B C 1
ATOM 3754 O O . LEU B 1 199 ? 12.023 4.258 13.914 1 97.06 199 LEU B O 1
ATOM 3758 N N . VAL B 1 200 ? 11.844 5.855 12.398 1 96.62 200 VAL B N 1
ATOM 3759 C CA . VAL B 1 200 ? 11.617 4.918 11.305 1 96.62 200 VAL B CA 1
ATOM 3760 C C . VAL B 1 200 ? 12.953 4.457 10.734 1 96.62 200 VAL B C 1
ATOM 3762 O O . VAL B 1 200 ? 13.875 5.262 10.547 1 96.62 200 VAL B O 1
ATOM 3765 N N . LYS B 1 201 ? 13.016 3.182 10.516 1 92.38 201 LYS B N 1
ATOM 3766 C CA . LYS B 1 201 ? 14.211 2.666 9.859 1 92.38 201 LYS B CA 1
ATOM 3767 C C . LYS B 1 201 ? 14.391 3.279 8.469 1 92.38 201 LYS B C 1
ATOM 3769 O O . LYS B 1 201 ? 13.461 3.271 7.664 1 92.38 201 LYS B O 1
ATOM 3774 N N . ARG B 1 202 ? 15.508 3.771 8.211 1 92.25 202 ARG B N 1
ATOM 3775 C CA . ARG B 1 202 ? 15.758 4.426 6.934 1 92.25 202 ARG B CA 1
ATOM 3776 C C . ARG B 1 202 ? 15.938 3.4 5.816 1 92.25 202 ARG B C 1
ATOM 3778 O O . ARG B 1 202 ? 16.766 2.498 5.922 1 92.25 202 ARG B O 1
ATOM 3785 N N . PRO B 1 203 ? 15.148 3.555 4.809 1 91.94 203 PRO B N 1
ATOM 3786 C CA . PRO B 1 203 ? 15.445 2.709 3.65 1 91.94 203 PRO B CA 1
ATOM 3787 C C . PRO B 1 203 ? 16.828 2.977 3.07 1 91.94 203 PRO B C 1
ATOM 3789 O O . PRO B 1 203 ? 17.25 4.133 2.947 1 91.94 203 PRO B O 1
ATOM 3792 N N . VAL B 1 204 ? 17.578 1.94 2.656 1 89.81 204 VAL B N 1
ATOM 3793 C CA . VAL B 1 204 ? 19 2.111 2.365 1 89.81 204 VAL B CA 1
ATOM 3794 C C . VAL B 1 204 ? 19.234 2.021 0.86 1 89.81 204 VAL B C 1
ATOM 3796 O O . VAL B 1 204 ? 20.297 2.404 0.368 1 89.81 204 VAL B O 1
ATOM 3799 N N . GLU B 1 205 ? 18.234 1.582 0.191 1 92.38 205 GLU B N 1
ATOM 3800 C CA . GLU B 1 205 ? 18.453 1.404 -1.244 1 92.38 205 GLU B CA 1
ATOM 3801 C C . GLU B 1 205 ? 18.469 2.746 -1.969 1 92.38 205 GLU B C 1
ATOM 3803 O O . GLU B 1 205 ? 17.688 3.643 -1.653 1 92.38 205 GLU B O 1
ATOM 3808 N N . LYS B 1 206 ? 19.297 2.875 -2.971 1 93.62 206 LYS B N 1
ATOM 3809 C CA . LYS B 1 206 ? 19.578 4.141 -3.643 1 93.62 206 LYS B CA 1
ATOM 3810 C C . LYS B 1 206 ? 18.328 4.688 -4.332 1 93.62 206 LYS B C 1
ATOM 3812 O O . LYS B 1 206 ? 18.219 5.895 -4.539 1 93.62 206 LYS B O 1
ATOM 3817 N N . GLU B 1 207 ? 17.438 3.803 -4.727 1 95.44 207 GLU B N 1
ATOM 3818 C CA . GLU B 1 207 ? 16.234 4.223 -5.418 1 95.44 207 GLU B CA 1
ATOM 3819 C C . GLU B 1 207 ? 15.414 5.191 -4.566 1 95.44 207 GLU B C 1
ATOM 3821 O O . GLU B 1 207 ? 14.711 6.051 -5.098 1 95.44 207 GLU B O 1
ATOM 3826 N N . TRP B 1 208 ? 15.578 5.156 -3.258 1 96.88 208 TRP B N 1
ATOM 3827 C CA . TRP B 1 208 ? 14.805 5.984 -2.34 1 96.88 208 TRP B CA 1
ATOM 3828 C C . TRP B 1 208 ? 15.336 7.41 -2.311 1 96.88 208 TRP B C 1
ATOM 3830 O O . TRP B 1 208 ? 14.648 8.328 -1.856 1 96.88 208 TRP B O 1
ATOM 3840 N N . CYS B 1 209 ? 16.5 7.645 -2.787 1 96.31 209 CYS B N 1
ATOM 3841 C CA . CYS B 1 209 ? 17.141 8.945 -2.662 1 96.31 209 CYS B CA 1
ATOM 3842 C C . CYS B 1 209 ? 16.406 10 -3.494 1 96.31 209 CYS B C 1
ATOM 3844 O O . CYS B 1 209 ? 16.609 11.195 -3.297 1 96.31 209 CYS B O 1
ATOM 3846 N N . ARG B 1 210 ? 15.555 9.562 -4.383 1 96.12 210 ARG B N 1
ATOM 3847 C CA . ARG B 1 210 ? 14.703 10.492 -5.109 1 96.12 210 ARG B CA 1
ATOM 3848 C C . ARG B 1 210 ? 13.648 11.102 -4.188 1 96.12 210 ARG B C 1
ATOM 3850 O O . ARG B 1 210 ? 13.156 12.203 -4.438 1 96.12 210 ARG B O 1
ATOM 3857 N N . PHE B 1 211 ? 13.344 10.344 -3.096 1 97.88 211 PHE B N 1
ATOM 3858 C CA . PHE B 1 211 ? 12.18 10.703 -2.301 1 97.88 211 PHE B CA 1
ATOM 3859 C C . PHE B 1 211 ? 12.586 11.141 -0.901 1 97.88 211 PHE B C 1
ATOM 3861 O O . PHE B 1 211 ? 11.844 11.844 -0.22 1 97.88 211 PHE B O 1
ATOM 3868 N N . ILE B 1 212 ? 13.758 10.688 -0.468 1 97.5 212 ILE B N 1
ATOM 3869 C CA . ILE B 1 212 ? 14.219 10.984 0.884 1 97.5 212 ILE B CA 1
ATOM 3870 C C . ILE B 1 212 ? 15.609 11.602 0.83 1 97.5 212 ILE B C 1
ATOM 3872 O O . ILE B 1 212 ? 16.312 11.484 -0.18 1 97.5 212 ILE B O 1
ATOM 3876 N N . GLU B 1 213 ? 16 12.312 1.866 1 95.19 213 GLU B N 1
ATOM 3877 C CA . GLU B 1 213 ? 17.359 12.852 1.956 1 95.19 213 GLU B CA 1
ATOM 3878 C C . GLU B 1 213 ? 18.375 11.758 2.23 1 95.19 213 GLU B C 1
ATOM 3880 O O . GLU B 1 213 ? 18.234 11 3.191 1 95.19 213 GLU B O 1
ATOM 3885 N N . CYS B 1 214 ? 19.312 11.734 1.267 1 90.62 214 CYS B N 1
ATOM 3886 C CA . CYS B 1 214 ? 20.359 10.727 1.39 1 90.62 214 CYS B CA 1
ATOM 3887 C C . CYS B 1 214 ? 21.703 11.375 1.674 1 90.62 214 CYS B C 1
ATOM 3889 O O . CYS B 1 214 ? 21.953 12.523 1.285 1 90.62 214 CYS B O 1
ATOM 3891 N N . GLY B 1 215 ? 22.562 10.859 2.598 1 77.25 215 GLY B N 1
ATOM 3892 C CA . GLY B 1 215 ? 23.891 11.406 2.863 1 77.25 215 GLY B CA 1
ATOM 3893 C C . GLY B 1 215 ? 24.891 11.109 1.762 1 77.25 215 GLY B C 1
ATOM 3894 O O . GLY B 1 215 ? 24.656 10.242 0.917 1 77.25 215 GLY B O 1
ATOM 3895 N N . ASP B 1 216 ? 25.859 12.094 1.326 1 64.5 216 ASP B N 1
ATOM 3896 C CA . ASP B 1 216 ? 26.891 11.961 0.299 1 64.5 216 ASP B CA 1
ATOM 3897 C C . ASP B 1 216 ? 27.625 10.625 0.424 1 64.5 216 ASP B C 1
ATOM 3899 O O . ASP B 1 216 ? 28.062 10.055 -0.577 1 64.5 216 ASP B O 1
ATOM 3903 N N . GLY B 1 217 ? 28 10.305 1.629 1 52.78 217 GLY B N 1
ATOM 3904 C CA . GLY B 1 217 ? 28.984 9.234 1.686 1 52.78 217 GLY B CA 1
ATOM 3905 C C . GLY B 1 217 ? 28.359 7.871 1.939 1 52.78 217 GLY B C 1
ATOM 3906 O O . GLY B 1 217 ? 29.062 6.914 2.268 1 52.78 217 GLY B O 1
ATOM 3907 N N . GLY B 1 218 ? 27.406 7.523 1.231 1 47.88 218 GLY B N 1
ATOM 3908 C CA . GLY B 1 218 ? 26.797 6.199 1.217 1 47.88 218 GLY B CA 1
ATOM 3909 C C . GLY B 1 218 ? 26.75 5.551 2.588 1 47.88 218 GLY B C 1
ATOM 3910 O O . GLY B 1 218 ? 26.156 4.488 2.758 1 47.88 218 GLY B O 1
ATOM 3911 N N . GLU B 1 219 ? 27.766 6.008 3.414 1 46.16 219 GLU B N 1
ATOM 3912 C CA . GLU B 1 219 ? 28.078 5.293 4.645 1 46.16 219 GLU B CA 1
ATOM 3913 C C . GLU B 1 219 ? 27.188 5.75 5.801 1 46.16 219 GLU B C 1
ATOM 3915 O O . GLU B 1 219 ? 27.484 5.457 6.961 1 46.16 219 GLU B O 1
ATOM 3920 N N . ASP B 1 220 ? 26.484 6.781 5.617 1 47.88 220 ASP B N 1
ATOM 3921 C CA . ASP B 1 220 ? 25.734 7.051 6.844 1 47.88 220 ASP B CA 1
ATOM 3922 C C . ASP B 1 220 ? 24.984 5.809 7.305 1 47.88 220 ASP B C 1
ATOM 3924 O O . ASP B 1 220 ? 24.016 5.395 6.66 1 47.88 220 ASP B O 1
ATOM 3928 N N . LYS B 1 221 ? 25.594 5.117 8.141 1 50.62 221 LYS B N 1
ATOM 3929 C CA . LYS B 1 221 ? 25.312 3.85 8.812 1 50.62 221 LYS B CA 1
ATOM 3930 C C . LYS B 1 221 ? 24.125 3.973 9.758 1 50.62 221 LYS B C 1
ATOM 3932 O O . LYS B 1 221 ? 23.859 3.072 10.555 1 50.62 221 LYS B O 1
ATOM 3937 N N . SER B 1 222 ? 23.625 5.293 9.891 1 55.22 222 SER B N 1
ATOM 3938 C CA . SER B 1 222 ? 22.578 5.297 10.906 1 55.22 222 SER B CA 1
ATOM 3939 C C . SER B 1 222 ? 21.359 4.516 10.43 1 55.22 222 SER B C 1
ATOM 3941 O O . SER B 1 222 ? 20.906 4.684 9.297 1 55.22 222 SER B O 1
ATOM 3943 N N . GLU B 1 223 ? 20.906 3.506 11.164 1 73.44 223 GLU B N 1
ATOM 3944 C CA . GLU B 1 223 ? 19.875 2.51 10.875 1 73.44 223 GLU B CA 1
ATOM 3945 C C . GLU B 1 223 ? 18.469 3.096 11.039 1 73.44 223 GLU B C 1
ATOM 3947 O O . GLU B 1 223 ? 17.516 2.619 10.414 1 73.44 223 GLU B O 1
ATOM 3952 N N . VAL B 1 224 ? 18.438 4.465 11.68 1 85.69 224 VAL B N 1
ATOM 3953 C CA . VAL B 1 224 ? 17.094 4.949 11.961 1 85.69 224 VAL B CA 1
ATOM 3954 C C . VAL B 1 224 ? 16.969 6.414 11.547 1 85.69 224 VAL B C 1
ATOM 3956 O O . VAL B 1 224 ? 17.969 7.145 11.539 1 85.69 224 VAL B O 1
ATOM 3959 N N . GLY B 1 225 ? 15.812 6.824 11.117 1 95.06 225 GLY B N 1
ATOM 3960 C CA . GLY B 1 225 ? 15.469 8.195 10.758 1 95.06 225 GLY B CA 1
ATOM 3961 C C . GLY B 1 225 ? 15.32 8.398 9.258 1 95.06 225 GLY B C 1
ATOM 3962 O O . GLY B 1 225 ? 16.234 8.094 8.492 1 95.06 225 GLY B O 1
ATOM 3963 N N . VAL B 1 226 ? 14.297 8.945 8.883 1 97 226 VAL B N 1
ATOM 3964 C CA . VAL B 1 226 ? 14.023 9.227 7.477 1 97 226 VAL B CA 1
ATOM 3965 C C . VAL B 1 226 ? 13.5 10.656 7.332 1 97 226 VAL B C 1
ATOM 3967 O O . VAL B 1 226 ? 12.68 11.109 8.141 1 97 226 VAL B O 1
ATOM 3970 N N . VAL B 1 227 ? 14.039 11.391 6.355 1 98 227 VAL B N 1
ATOM 3971 C CA . VAL B 1 227 ? 13.508 12.695 6 1 98 227 VAL B CA 1
ATOM 3972 C C . VAL B 1 227 ? 12.961 12.664 4.574 1 98 227 VAL B C 1
ATOM 3974 O O . VAL B 1 227 ? 13.727 12.555 3.611 1 98 227 VAL B O 1
ATOM 3977 N N . PHE B 1 228 ? 11.688 12.742 4.461 1 98.69 228 PHE B N 1
ATOM 3978 C CA . PHE B 1 228 ? 11.07 12.82 3.143 1 98.69 228 PHE B CA 1
ATOM 3979 C C . PHE B 1 228 ? 11.25 14.203 2.545 1 98.69 228 PHE B C 1
ATOM 3981 O O . PHE B 1 228 ? 11.039 15.211 3.227 1 98.69 228 PHE B O 1
ATOM 3988 N N . LYS B 1 229 ? 11.57 14.266 1.277 1 98.25 229 LYS B N 1
ATOM 3989 C CA . LYS B 1 229 ? 11.758 15.523 0.554 1 98.25 229 LYS B CA 1
ATOM 3990 C C . LYS B 1 229 ? 10.422 16.156 0.203 1 98.25 229 LYS B C 1
ATOM 3992 O O . LYS B 1 229 ? 9.398 15.469 0.126 1 98.25 229 LYS B O 1
ATOM 3997 N N . VAL B 1 230 ? 10.492 17.453 0.016 1 98.56 230 VAL B N 1
ATOM 3998 C CA . VAL B 1 230 ? 9.312 18.172 -0.475 1 98.56 230 VAL B CA 1
ATOM 3999 C C . VAL B 1 230 ? 9.188 17.984 -1.984 1 98.56 230 VAL B C 1
ATOM 4001 O O . VAL B 1 230 ? 9.859 18.656 -2.762 1 98.56 230 VAL B O 1
ATOM 4004 N N . LEU B 1 231 ? 8.336 17.094 -2.346 1 98.5 231 LEU B N 1
ATOM 4005 C CA . LEU B 1 231 ? 8.062 16.844 -3.758 1 98.5 231 LEU B CA 1
ATOM 4006 C C . LEU B 1 231 ? 6.586 17.047 -4.074 1 98.5 231 LEU B C 1
ATOM 4008 O O . LEU B 1 231 ? 5.773 16.141 -3.846 1 98.5 231 LEU B O 1
ATOM 4012 N N . PRO B 1 232 ? 6.25 18.266 -4.629 1 98.56 232 PRO B N 1
ATOM 4013 C CA . PRO B 1 232 ? 4.836 18.562 -4.875 1 98.56 232 PRO B CA 1
ATOM 4014 C C . PRO B 1 232 ? 4.133 17.453 -5.676 1 98.56 232 PRO B C 1
ATOM 4016 O O . PRO B 1 232 ? 4.684 16.969 -6.66 1 98.56 232 PRO B O 1
ATOM 4019 N N . GLY B 1 233 ? 2.947 17.109 -5.227 1 98.75 233 GLY B N 1
ATOM 4020 C CA . GLY B 1 233 ? 2.168 16.062 -5.859 1 98.75 233 GLY B CA 1
ATOM 4021 C C . GLY B 1 233 ? 2.27 14.719 -5.141 1 98.75 233 GLY B C 1
ATOM 4022 O O . GLY B 1 233 ? 1.35 13.906 -5.211 1 98.75 233 GLY B O 1
ATOM 4023 N N . ASN B 1 234 ? 3.385 14.445 -4.508 1 98.81 234 ASN B N 1
ATOM 4024 C CA . ASN B 1 234 ? 3.59 13.188 -3.787 1 98.81 234 ASN B CA 1
ATOM 4025 C C . ASN B 1 234 ? 3.055 13.266 -2.359 1 98.81 234 ASN B C 1
ATOM 4027 O O . ASN B 1 234 ? 2.68 14.344 -1.892 1 98.81 234 ASN B O 1
ATOM 4031 N N . ALA B 1 235 ? 2.947 12.109 -1.717 1 98.94 235 ALA B N 1
ATOM 4032 C CA . ALA B 1 235 ? 2.406 12.031 -0.362 1 98.94 235 ALA B CA 1
ATOM 4033 C C . ALA B 1 235 ? 3.006 10.852 0.402 1 98.94 235 ALA B C 1
ATOM 4035 O O . ALA B 1 235 ? 3.656 9.984 -0.189 1 98.94 235 ALA B O 1
ATOM 4036 N N . VAL B 1 236 ? 2.869 10.906 1.676 1 98.94 236 VAL B N 1
ATOM 4037 C CA . VAL B 1 236 ? 3.207 9.789 2.559 1 98.94 236 VAL B CA 1
ATOM 4038 C C . VAL B 1 236 ? 2.008 9.453 3.443 1 98.94 236 VAL B C 1
ATOM 4040 O O . VAL B 1 236 ? 1.396 10.344 4.039 1 98.94 236 VAL B O 1
ATOM 4043 N N . TYR B 1 237 ? 1.619 8.227 3.438 1 98.94 237 TYR B N 1
ATOM 4044 C CA . TYR B 1 237 ? 0.555 7.672 4.266 1 98.94 237 TYR B CA 1
ATOM 4045 C C . TYR B 1 237 ? 1.128 6.809 5.383 1 98.94 237 TYR B C 1
ATOM 4047 O O . TYR B 1 237 ? 2.072 6.047 5.164 1 98.94 237 TYR B O 1
ATOM 4055 N N . TRP B 1 238 ? 0.528 6.941 6.648 1 98.81 238 TRP B N 1
ATOM 4056 C CA . TRP B 1 238 ? 0.964 6.012 7.688 1 98.81 238 TRP B CA 1
ATOM 4057 C C . TRP B 1 238 ? -0.183 5.68 8.641 1 98.81 238 TRP B C 1
ATOM 4059 O O . TRP B 1 238 ? -1.087 6.492 8.836 1 98.81 238 TRP B O 1
ATOM 4069 N N . GLU B 1 239 ? -0.14 4.461 9.164 1 98.19 239 GLU B N 1
ATOM 4070 C CA . GLU B 1 239 ? -1.041 4.004 10.219 1 98.19 239 GLU B CA 1
ATOM 4071 C C . GLU B 1 239 ? -0.526 4.41 11.594 1 98.19 239 GLU B C 1
ATOM 4073 O O . GLU B 1 239 ? 0.649 4.207 11.906 1 98.19 239 GLU B O 1
ATOM 4078 N N . ASN B 1 240 ? -1.444 4.875 12.445 1 97.88 240 ASN B N 1
ATOM 4079 C CA . ASN B 1 240 ? -1.015 5.414 13.734 1 97.88 240 ASN B CA 1
ATOM 4080 C C . ASN B 1 240 ? -1.048 4.348 14.828 1 97.88 240 ASN B C 1
ATOM 4082 O O . ASN B 1 240 ? -0.38 4.48 15.852 1 97.88 240 ASN B O 1
ATOM 4086 N N . PHE B 1 241 ? -1.847 3.295 14.594 1 95.62 241 PHE B N 1
ATOM 4087 C CA . PHE B 1 241 ? -2.039 2.299 15.641 1 95.62 241 PHE B CA 1
ATOM 4088 C C . PHE B 1 241 ? -1.836 0.892 15.086 1 95.62 241 PHE B C 1
ATOM 4090 O O . PHE B 1 241 ? -2.137 0.625 13.922 1 95.62 241 PHE B O 1
ATOM 4097 N N . ALA B 1 242 ? -1.371 0.045 15.953 1 92.19 242 ALA B N 1
ATOM 4098 C CA . ALA B 1 242 ? -1.336 -1.388 15.672 1 92.19 242 ALA B CA 1
ATOM 4099 C C . ALA B 1 242 ? -2.701 -2.027 15.914 1 92.19 242 ALA B C 1
ATOM 4101 O O . ALA B 1 242 ? -3.607 -1.388 16.453 1 92.19 242 ALA B O 1
ATOM 4102 N N . ALA B 1 243 ? -2.793 -3.25 15.477 1 86.56 243 ALA B N 1
ATOM 4103 C CA . ALA B 1 243 ? -4.062 -3.961 15.594 1 86.56 243 ALA B CA 1
ATOM 4104 C C . ALA B 1 243 ? -4.469 -4.125 17.047 1 86.56 243 ALA B C 1
ATOM 4106 O O . ALA B 1 243 ? -5.656 -4.164 17.375 1 86.56 243 ALA B O 1
ATOM 4107 N N . ASP B 1 244 ? -3.533 -4.156 17.922 1 86.88 244 ASP B N 1
ATOM 4108 C CA . ASP B 1 244 ? -3.826 -4.363 19.344 1 86.88 244 ASP B CA 1
ATOM 4109 C C . ASP B 1 244 ? -4.141 -3.043 20.031 1 86.88 244 ASP B C 1
ATOM 4111 O O . ASP B 1 244 ? -4.34 -3.008 21.25 1 86.88 244 ASP B O 1
ATOM 4115 N N . GLY B 1 245 ? -4.062 -1.953 19.297 1 90.06 245 GLY B N 1
ATOM 4116 C CA . GLY B 1 245 ? -4.445 -0.658 19.828 1 90.06 245 GLY B CA 1
ATOM 4117 C C . GLY B 1 245 ? -3.258 0.185 20.266 1 90.06 245 GLY B C 1
ATOM 4118 O O . GLY B 1 245 ? -3.414 1.361 20.594 1 90.06 245 GLY B O 1
ATOM 4119 N N . ARG B 1 246 ? -2.133 -0.431 20.266 1 91.88 246 ARG B N 1
ATOM 4120 C CA . ARG B 1 246 ? -0.928 0.309 20.625 1 91.88 246 ARG B CA 1
ATOM 4121 C C . ARG B 1 246 ? -0.595 1.36 19.578 1 91.88 246 ARG B C 1
ATOM 4123 O O . ARG B 1 246 ? -0.594 1.067 18.375 1 91.88 246 ARG B O 1
ATOM 4130 N N . GLY B 1 247 ? -0.303 2.57 20.031 1 95 247 GLY B N 1
ATOM 4131 C CA . GLY B 1 247 ? 0.2 3.584 19.109 1 95 247 GLY B CA 1
ATOM 4132 C C . GLY B 1 247 ? 1.632 3.336 18.672 1 95 247 GLY B C 1
ATOM 4133 O O . GLY B 1 247 ? 2.445 2.836 19.453 1 95 247 GLY B O 1
ATOM 4134 N N . TYR B 1 248 ? 1.913 3.654 17.5 1 96.12 248 TYR B N 1
ATOM 4135 C CA . TYR B 1 248 ? 3.273 3.484 17 1 96.12 248 TYR B CA 1
ATOM 4136 C C . TYR B 1 248 ? 4.133 4.695 17.328 1 96.12 248 TYR B C 1
ATOM 4138 O O . TYR B 1 248 ? 3.893 5.793 16.828 1 96.12 248 TYR B O 1
ATOM 4146 N N . ASP B 1 249 ? 5.164 4.469 18.047 1 96.69 249 ASP B N 1
ATOM 4147 C CA . ASP B 1 249 ? 6.109 5.531 18.375 1 96.69 249 ASP B CA 1
ATOM 4148 C C . ASP B 1 249 ? 6.836 6.016 17.109 1 96.69 249 ASP B C 1
ATOM 4150 O O . ASP B 1 249 ? 7.215 7.188 17.031 1 96.69 249 ASP B O 1
ATOM 4154 N N . GLU B 1 250 ? 6.949 5.152 16.188 1 97.25 250 GLU B N 1
ATOM 4155 C CA . GLU B 1 250 ? 7.668 5.441 14.945 1 97.25 250 GLU B CA 1
ATOM 4156 C C . GLU B 1 250 ? 6.98 6.551 14.156 1 97.25 250 GLU B C 1
ATOM 4158 O O . GLU B 1 250 ? 7.574 7.129 13.242 1 97.25 250 GLU B O 1
ATOM 4163 N N . THR B 1 251 ? 5.715 6.836 14.5 1 98 251 THR B N 1
ATOM 4164 C CA . THR B 1 251 ? 4.992 7.852 13.742 1 98 251 THR B CA 1
ATOM 4165 C C . THR B 1 251 ? 5.273 9.242 14.297 1 98 251 THR B C 1
ATOM 4167 O O . THR B 1 251 ? 4.699 10.234 13.836 1 98 251 THR B O 1
ATOM 4170 N N . TRP B 1 252 ? 6.16 9.289 15.328 1 98 252 TRP B N 1
ATOM 4171 C CA . TRP B 1 252 ? 6.695 10.57 15.773 1 98 252 TRP B CA 1
ATOM 4172 C C . TRP B 1 252 ? 7.418 11.289 14.633 1 98 252 TRP B C 1
ATOM 4174 O O . TRP B 1 252 ? 8.328 10.734 14.023 1 98 252 TRP B O 1
ATOM 4184 N N . HIS B 1 253 ? 6.914 12.562 14.32 1 98.5 253 HIS B N 1
ATOM 4185 C CA . HIS B 1 253 ? 7.457 13.203 13.125 1 98.5 253 HIS B CA 1
ATOM 4186 C C . HIS B 1 253 ? 7.441 14.719 13.266 1 98.5 253 HIS B C 1
ATOM 4188 O O . HIS B 1 253 ? 6.844 15.258 14.195 1 98.5 253 HIS B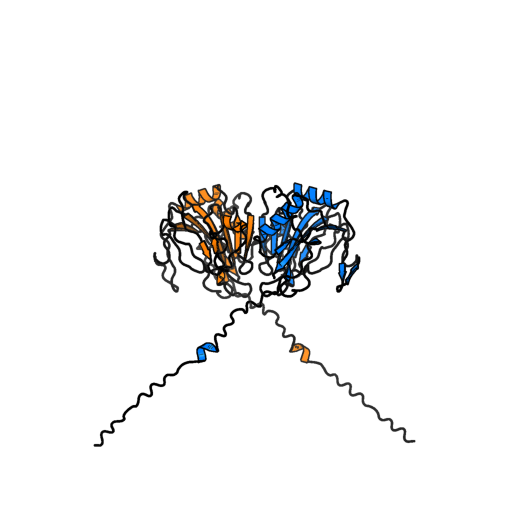 O 1
ATOM 4194 N N . ALA B 1 254 ? 8.133 15.398 12.344 1 98.44 254 ALA B N 1
ATOM 4195 C CA . ALA B 1 254 ? 8.25 16.859 12.359 1 98.44 254 ALA B CA 1
ATOM 4196 C C . ALA B 1 254 ? 8.344 17.406 10.938 1 98.44 254 ALA B C 1
ATOM 4198 O O . ALA B 1 254 ? 8.836 16.734 10.031 1 98.44 254 ALA B O 1
ATOM 4199 N N . GLY B 1 255 ? 7.762 18.578 10.797 1 98.44 255 GLY B N 1
ATOM 4200 C CA . GLY B 1 255 ? 8.141 19.406 9.672 1 98.44 255 GLY B CA 1
ATOM 4201 C C . GLY B 1 255 ? 9.391 20.234 9.93 1 98.44 255 GLY B C 1
ATOM 4202 O O . GLY B 1 255 ? 9.352 21.188 10.695 1 98.44 255 GLY B O 1
ATOM 4203 N N . LEU B 1 256 ? 10.422 19.922 9.227 1 98.44 256 LEU B N 1
ATOM 4204 C CA . LEU B 1 256 ? 11.695 20.578 9.484 1 98.44 256 LEU B CA 1
ATOM 4205 C C . LEU B 1 256 ? 11.672 22.016 8.992 1 98.44 256 LEU B C 1
ATOM 4207 O O . LEU B 1 256 ? 10.891 22.359 8.102 1 98.44 256 LEU B O 1
ATOM 4211 N N . PRO B 1 257 ? 12.531 22.812 9.562 1 98.25 257 PRO B N 1
ATOM 4212 C CA . PRO B 1 257 ? 12.523 24.234 9.164 1 98.25 257 PRO B CA 1
ATOM 4213 C C . PRO B 1 257 ? 12.789 24.422 7.676 1 98.25 257 PRO B C 1
ATOM 4215 O O . PRO B 1 257 ? 13.633 23.734 7.102 1 98.25 257 PRO B O 1
ATOM 4218 N N . VAL B 1 258 ? 12.062 25.328 7.113 1 98.38 258 VAL B N 1
ATOM 4219 C CA . VAL B 1 258 ? 12.344 25.812 5.766 1 98.38 258 VAL B CA 1
ATOM 4220 C C . VAL B 1 258 ? 13.508 26.797 5.801 1 98.38 258 VAL B C 1
ATOM 4222 O O . VAL B 1 258 ? 13.43 27.828 6.48 1 98.38 258 VAL B O 1
ATOM 4225 N N . ASP B 1 259 ? 14.523 26.484 5.094 1 98.12 259 ASP B N 1
ATOM 4226 C CA . ASP B 1 259 ? 15.688 27.359 5.078 1 98.12 259 ASP B CA 1
ATOM 4227 C C . ASP B 1 259 ? 15.469 28.531 4.129 1 98.12 259 ASP B C 1
ATOM 4229 O O . ASP B 1 259 ? 15.859 29.672 4.426 1 98.12 259 ASP B O 1
ATOM 4233 N N . LYS B 1 260 ? 14.945 28.281 3.057 1 98.06 260 LYS B N 1
ATOM 4234 C CA . LYS B 1 260 ? 14.641 29.25 2.006 1 98.06 260 LYS B CA 1
ATOM 4235 C C . LYS B 1 260 ? 13.375 28.844 1.247 1 98.06 260 LYS B C 1
ATOM 4237 O O . LYS B 1 260 ? 13.117 27.656 1.036 1 98.06 260 LYS B O 1
ATOM 4242 N N . GLY B 1 261 ? 12.648 29.891 0.857 1 98.06 261 GLY B N 1
ATOM 4243 C CA . GLY B 1 261 ? 11.469 29.625 0.054 1 98.06 261 GLY B CA 1
ATOM 4244 C C . GLY B 1 261 ? 10.234 29.312 0.886 1 98.06 261 GLY B C 1
ATOM 4245 O O . GLY B 1 261 ? 10.133 29.75 2.033 1 98.06 261 GLY B O 1
ATOM 4246 N N . THR B 1 262 ? 9.273 28.703 0.184 1 98.12 262 THR B N 1
ATOM 4247 C CA . THR B 1 262 ? 7.988 28.375 0.803 1 98.12 262 THR B CA 1
ATOM 4248 C C . THR B 1 262 ? 7.52 26.984 0.391 1 98.12 262 THR B C 1
ATOM 4250 O O . THR B 1 262 ? 7.789 26.547 -0.726 1 98.12 262 THR B O 1
ATOM 4253 N N . LYS B 1 263 ? 6.914 26.281 1.314 1 98.56 263 LYS B N 1
ATOM 4254 C CA . LYS B 1 263 ? 6.234 25.031 0.968 1 98.56 263 LYS B CA 1
ATOM 4255 C C . LYS B 1 263 ? 4.809 25.016 1.507 1 98.56 263 LYS B C 1
ATOM 4257 O O . LYS B 1 263 ? 4.504 25.688 2.492 1 98.56 263 LYS B O 1
ATOM 4262 N N . VAL B 1 264 ? 3.938 24.359 0.826 1 98.88 264 VAL B N 1
ATOM 4263 C CA . VAL B 1 264 ? 2.564 24.125 1.269 1 98.88 264 VAL B CA 1
ATOM 4264 C C . VAL B 1 264 ? 2.273 22.625 1.298 1 98.88 264 VAL B C 1
ATOM 4266 O O . VAL B 1 264 ? 2.506 21.922 0.312 1 98.88 264 VAL B O 1
ATOM 4269 N N . GLY B 1 265 ? 1.893 22.156 2.42 1 98.75 265 GLY B N 1
ATOM 4270 C CA . GLY B 1 265 ? 1.465 20.781 2.586 1 98.75 265 GLY B CA 1
ATOM 4271 C C . GLY B 1 265 ? -0.036 20.641 2.754 1 98.75 265 GLY B C 1
ATOM 4272 O O . GLY B 1 265 ? -0.746 21.625 2.914 1 98.75 265 GLY B O 1
ATOM 4273 N N . LEU B 1 266 ? -0.483 19.422 2.619 1 98.88 266 LEU B N 1
ATOM 4274 C CA . LEU B 1 266 ? -1.861 19.031 2.883 1 98.88 266 LEU B CA 1
ATOM 4275 C C . LEU B 1 266 ? -1.916 17.906 3.916 1 98.88 266 LEU B C 1
ATOM 4277 O O . LEU B 1 266 ? -1.325 16.844 3.717 1 98.88 266 LEU B O 1
ATOM 4281 N N . ASN B 1 267 ? -2.592 18.156 4.973 1 98.5 267 ASN B N 1
ATOM 4282 C CA . ASN B 1 267 ? -2.797 17.141 6 1 98.5 267 ASN B CA 1
ATOM 4283 C C . ASN B 1 267 ? -4.164 16.484 5.871 1 98.5 267 ASN B C 1
ATOM 4285 O O . ASN B 1 267 ? -5.188 17.172 5.828 1 98.5 267 ASN B O 1
ATOM 4289 N N . ILE B 1 268 ? -4.16 15.219 5.832 1 98.75 268 ILE B N 1
ATOM 4290 C CA . ILE B 1 268 ? -5.359 14.391 5.773 1 98.75 268 ILE B CA 1
ATOM 4291 C C . ILE B 1 268 ? -5.34 13.367 6.906 1 98.75 268 ILE B C 1
ATOM 4293 O O . ILE B 1 268 ? -4.496 12.469 6.918 1 98.75 268 ILE B O 1
ATOM 4297 N N . TRP B 1 269 ? -6.262 13.531 7.82 1 98.25 269 TRP B N 1
ATOM 4298 C CA . TRP B 1 269 ? -6.359 12.609 8.945 1 98.25 269 TRP B CA 1
ATOM 4299 C C . TRP B 1 269 ? -7.633 11.773 8.852 1 98.25 269 TRP B C 1
ATOM 4301 O O . TRP B 1 269 ? -8.648 12.234 8.336 1 98.25 269 TRP B O 1
ATOM 4311 N N . SER B 1 270 ? -7.559 10.57 9.312 1 97.62 270 SER B N 1
ATOM 4312 C CA . SER B 1 270 ? -8.719 9.688 9.367 1 97.62 270 SER B CA 1
ATOM 4313 C C . SER B 1 270 ? -9.047 9.289 10.805 1 97.62 270 SER B C 1
ATOM 4315 O O . SER B 1 270 ? -8.195 8.758 11.516 1 97.62 270 SER B O 1
ATOM 4317 N N . PHE B 1 271 ? -10.266 9.578 11.18 1 95.44 271 PHE B N 1
ATOM 4318 C CA . PHE B 1 271 ? -10.789 9.156 12.477 1 95.44 271 PHE B CA 1
ATOM 4319 C C . PHE B 1 271 ? -11.594 7.863 12.336 1 95.44 271 PHE B C 1
ATOM 4321 O O . PHE B 1 271 ? -12.367 7.703 11.391 1 95.44 271 PHE B O 1
ATOM 4328 N N . GLY B 1 272 ? -11.312 6.969 13.242 1 93.94 272 GLY B N 1
ATOM 4329 C CA . GLY B 1 272 ? -12.07 5.734 13.148 1 93.94 272 GLY B CA 1
ATOM 4330 C C . GLY B 1 272 ? -11.758 4.746 14.25 1 93.94 272 GLY B C 1
ATOM 4331 O O . GLY B 1 272 ? -11.141 5.109 15.258 1 93.94 272 GLY B O 1
ATOM 4332 N N . ARG B 1 273 ? -12.305 3.611 14.055 1 92 273 ARG B N 1
ATOM 4333 C CA . ARG B 1 273 ? -12.086 2.512 14.992 1 92 273 ARG B CA 1
ATOM 4334 C C . ARG B 1 273 ? -10.672 1.956 14.852 1 92 273 ARG B C 1
ATOM 4336 O O . ARG B 1 273 ? -10.18 1.752 13.742 1 92 273 ARG B O 1
ATOM 4343 N N . ILE B 1 274 ? -10.07 1.803 16.016 1 90.19 274 ILE B N 1
ATOM 4344 C CA . ILE B 1 274 ? -8.711 1.265 16.047 1 90.19 274 ILE B CA 1
ATOM 4345 C C . ILE B 1 274 ? -8.758 -0.258 15.938 1 90.19 274 ILE B C 1
ATOM 4347 O O . ILE B 1 274 ? -9.547 -0.909 16.625 1 90.19 274 ILE B O 1
#

Organism: Gibberella zeae (strain ATCC MYA-4620 / CBS 123657 / FGSC 9075 / NRRL 31084 / PH-1) (NCBI:txid229533)

InterPro domains:
  IPR005123 Oxoglutarate/iron-dependent dioxygenase domain [PS51471] (146-272)
  IPR006620 Prolyl 4-hydroxylase, alpha subunit [SM00702] (71-271)
  IPR044862 Prolyl 4-hydroxylase alpha subunit, Fe(2+) 2OG dioxygenase domain [PF13640] (152-269)
  IPR045054 Prolyl 4-hydroxylase [PTHR10869] (48-269)

Nearest PDB structures (foldseek):
  3gze-assembly2_C  TM=8.001E-01  e=6.288E-15  Chlamydomonas reinhardtii
  2jij-assembly1_A  TM=7.494E-01  e=3.359E-12  Chlamydomonas reinhardtii
  7zsc-assembly1_A  TM=7.969E-01  e=1.291E-11  Homo sapiens
  3gze-assembly1_B  TM=7.658E-01  e=4.958E-11  Chlamydomonas reinhardtii
  2jij-assembly2_B  TM=7.407E-01  e=7.765E-11  Chlamydomonas reinhardtii

Sequence (548 aa):
MFQYIIGFVAFLVVFSNPIGDFFYPNRAAQVKDASPRPKLNESLLAIDAPNATTPECAPDGYLARIVSREPLIVYLEGFLNQEEREHLLDISEPIFVPSTITSNGEATHRDASVRDSDVAVIPRTDSVRCIESRTRALQGWRPELWIERLRTQRYGPGGHYNHHFDWSHNSRGWGRVSSLMAWVGGSDDLKGGGTEFPLVKRPVEKEWCRFIECGDGGEDKSEVGVVFKVLPGNAVYWENFAADGRGYDETWHAGLPVDKGTKVGLNIWSFGRIMFQYIIGFVAFLVVFSNPIGDFFYPNRAAQVKDASPRPKLNESLLAIDAPNATTPECAPDGYLARIVSREPLIVYLEGFLNQEEREHLLDISEPIFVPSTITSNGEATHRDASVRDSDVAVIPRTDSVRCIESRTRALQGWRPELWIERLRTQRYGPGGHYNHHFDWSHNSRGWGRVSSLMAWVGGSDDLKGGGTEFPLVKRPVEKEWCRFIECGDGGEDKSEVGVVFKVLPGNAVYWENFAADGRGYDETWHAGLPVDKGTKVGLNIWSFGRI

Foldseek 3Di:
DCPPPPVPPPPPPPPPVPVPCPPPPCVVVPPVPQPDDDDDPCVFFDDDDPPDDQFDDDDADWDWDFFDVVFTKIKIAQRDPLVLLVVVCVQFVVAWDWDWDDPPPDDTDDDVVAFTKTKGQGDCDNSNVNSQVSVCVVVVVDPFKTKTGKMKIKAAAQGKHAWDAPWDACDSQKTFFKKKKAWSDWDPPWDAFWKKQFAAFGDLDPVCVVFWPDDPPSPPVPRGMTTGDRDHSMMMMTTQADPVRHGDPSNTMMGTGTNHTMTMMMMMIMIGGD/DCPPPPVPPPPPPPPPVPVPCPPPPCVVVPPVPQPDDDDDPCVFFDDDDPPDDQFDDDDADWDWDFFDVVFTKIKIAQLDPLVLLVVVCVQFVVAWDWAWDDPPPDDTDDDVVAFTKTKGQGDCDSSNVNSQVSVCVVVVVDPFKTKTGKMKIKAAAQGKHAWDAPWDACDSQKTFFKKKKAWSDWDPPWDAFWKKQFAAFGDLDPVCVVFWPDDPPSPPVPRGMTTGDRDHSMMMMTTQADPVRHGDPSNTMMGTGTNHTMTMMMMMIMIGGD

pLDDT: mean 84.82, std 22.83, range [24.06, 98.94]

Radius of gyration: 29.01 Å; Cα contacts (8 Å, |Δi|>4): 1094; chains: 2; bounding box: 57×112×110 Å

Secondary structure (DSSP, 8-state):
------------------THHHHS-----------PPPPP-GGGB----TTPPPP--PPP--EEEEEEETTEEEEEETSS-HHHHHHHHHHHGGG-EE--EEETTTEEE--TTTEE-EEEE----HHHHHHHHHHHHHTT--TTEEEBPPEEEEE-BT-EEEEE-S----BTTEEEEEEEEEEEEE-TT-EE--EEEEEEEPP-SGGGGGTB---TTS-----EEEEE---TT-EEEEE-B-TTSPBPGGG-EEEPPEEES-EEEEEEEEEEE-/------------------THHHHS-----------PPPPP-GGGB----TTPPPP--PPP--EEEEEEETTEEEEEETSS-HHHHHHHHHHHGGG-EE--EEETTTEEE--TTTEE-EEEE----HHHHHHHHHHHHHTT--TTEEEBPPEEEEE-BT-EEEEE-S----BTTEEEEEEEEEEEEE-TT-EE--EEEEEEEPP-SGGGGGTB---TTS-----EEEEE---TT-EEEEE-B-TTSPBPGGG-EEEPPEEES-EEEEEEEEEEE-

Solvent-accessible surface area (backbone atoms only — not comparable to full-atom values): 30402 Å² total; per-residue (Å²): 135,82,78,74,77,74,76,76,76,77,75,77,74,78,76,76,76,70,67,68,62,66,79,55,58,77,70,56,72,67,72,62,72,75,55,74,80,71,87,74,66,62,89,51,35,64,69,78,57,93,82,56,77,81,64,89,62,76,81,87,70,29,40,59,24,34,71,38,75,86,55,41,27,35,39,26,44,43,62,40,51,71,68,54,29,54,49,52,53,61,68,30,64,87,55,53,38,77,39,66,44,80,48,96,87,77,55,74,42,73,44,65,90,49,33,30,39,30,33,18,79,51,74,81,43,57,68,48,47,37,52,53,50,50,54,38,44,38,52,43,47,50,79,70,54,42,44,32,54,42,30,40,36,38,29,43,62,65,13,28,31,55,72,42,60,91,54,89,59,71,59,71,46,29,34,48,36,31,41,31,43,31,26,47,40,60,42,92,66,48,32,70,42,27,40,34,22,62,62,30,66,37,82,78,46,73,80,48,49,84,50,28,72,66,68,93,70,78,56,71,73,68,63,51,31,37,34,36,53,81,45,60,19,22,31,42,36,36,44,37,48,41,87,86,51,49,67,46,71,46,58,34,27,25,39,39,48,15,69,31,45,35,39,29,34,34,45,39,40,28,38,22,66,82,136,83,76,74,77,73,76,75,76,75,75,75,74,77,74,77,76,68,66,66,62,67,79,54,58,75,71,58,70,68,70,63,72,74,55,74,82,69,89,74,66,62,89,51,36,64,69,77,56,93,84,55,77,81,64,88,61,78,80,86,68,27,39,57,24,33,72,38,74,86,55,41,27,35,38,26,46,41,61,41,52,71,68,54,28,54,48,52,54,60,69,30,63,85,55,52,38,75,41,67,44,79,48,97,84,80,56,72,42,74,46,65,90,50,34,30,39,29,33,17,79,50,75,82,44,59,69,48,47,39,52,53,49,50,54,40,45,38,54,43,47,49,80,69,55,43,44,32,54,40,31,40,37,37,30,42,61,65,14,28,30,55,73,42,62,92,52,90,58,71,57,70,47,31,35,47,36,31,41,33,43,30,26,47,38,62,43,92,67,49,34,70,42,27,41,34,23,61,62,30,66,37,81,79,46,73,79,47,49,83,50,27,74,66,69,92,69,80,57,73,73,67,65,52,31,38,33,35,52,81,46,58,18,22,32,42,37,37,45,38,50,42,89,88,50,48,67,46,72,46,59,34,27,26,38,38,48,15,70,31,45,35,40,30,34,33,44,40,40,28,38,22,65,83